Protein AF-0000000087800615 (afdb_homodimer)

Radius of gyration: 28.21 Å; Cα contacts (8 Å, |Δi|>4): 1196; chains: 2; bounding box: 69×84×86 Å

Sequence (666 aa):
MTNKQFQVLLHTAQSLFSGLPEGIQKVLFNSRVQKGLALFIAFRLAKGVNSYLSRRAQNNWLTIDQWDPATELVALTGGASGIGKQMVKDLSQQNVKIVILDVTEPDYPLPPNVFVYQADITSRAALKQVADQIRKDHGDPTVLINNAGVALGGSILDESDEHIRRTMEVNTLSHFWTVKEFLPSMVEKDHGHIITVASLASFVSFVGCVDYSCSKASALAFHEGLTQEIRHIYGSRNVRTSVIHPLWVRTPMIEKMTQAGSHWKEPVLEPHEISSAVIRQIVSGNGGQVVIPGSYGLTALVRAYPNWIQEWIRNTASEKIVTLRRLEREMSKMTNKQFQVLLHTAQSLFSGLPEGIQKVLFNSRVQKGLALFIAFRLAKGVNSYLSRRAQNNWLTIDQWDPATELVALTGGASGIGKQMVKDLSQQNVKIVILDVTEPDYPLPPNVFVYQADITSRAALKQVADQIRKDHGDPTVLINNAGVALGGSILDESDEHIRRTMEVNTLSHFWTVKEFLPSMVEKDHGHIITVASLASFVSFVGCVDYSCSKASALAFHEGLTQEIRHIYGSRNVRTSVIHPLWVRTPMIEKMTQAGSHWKEPVLEPHEISSAVIRQIVSGNGGQVVIPGSYGLTALVRAYPNWIQEWIRNTASEKIVTLRRLEREMSK

Secondary structure (DSSP, 8-state):
--HHHHHHHHHHHHHHHHTS-HHHHHHHH-HHHHHHHHHHHHHHHHHHHHHHHHHHHHTTT--PPP--GGG-EEEEES-SSHHHHHHHHHHHTTT-EEEEEESS--SSPPPTTEEEEE--TT-HHHHHHHHHHHHHHH---SEEEE-------B-TTTS-HHHHHHHHIIIIIHHHHHHHHHHHHHHHHT-EEEEEE--GGGT---TTBHHHHHHHHHHHHHHHHHHHHHHHTS--TTEEEEEEEE--B-SGGGHHHHTTGGG--S--B-HHHHHHHHHHHHHHT--EEEEESGGGGGGGGGGGS-HHHHHHHHHHHHHHHHHHHHHHHHHH-/--HHHHHHHHHHHHHHHHTS-HHHHHHHH-HHHHHHHHHHHHHHHHHHHHHHHHHHHHTTT--PPP--GGG-EEEEES-SSHHHHHHHHHHHTTT-EEEEEESS--SSPPPTTEEEEE--TT-HHHHHHHHHHHHHHH---SEEEE-------B-TTTS-HHHHHHHHIIIIIHHHHHHHHHHHHHHHHT-EEEEEE--GGGT---TTBHHHHHHHHHHHHHHHHHHHHHHHTS--TTEEEEEEEE--B-SGGGHHHHTTGGG--S--B-HHHHHHHHHHHHHHT--EEEEESGGGGGGGGGGGS-HHHHHHHHHHHHHHHHHHHHHHHHHH-

Solvent-accessible surface area (backbone atoms only — not comparable to full-atom values): 33573 Å² total; per-residue (Å²): 132,52,73,66,56,53,46,50,51,48,48,50,48,47,50,59,42,64,71,39,57,67,69,56,40,53,47,60,65,30,66,66,49,38,50,49,50,50,50,48,50,51,47,52,51,52,50,50,51,49,51,51,45,20,46,31,48,55,26,71,71,58,81,62,72,78,64,53,39,86,80,40,27,34,36,30,29,29,34,45,45,48,48,28,30,40,32,50,59,58,46,49,73,60,61,22,38,35,38,28,37,17,76,54,78,55,88,62,90,70,57,93,52,47,45,80,43,80,28,50,59,68,35,66,66,48,38,51,53,52,51,51,50,41,36,72,74,76,40,75,46,34,29,40,34,48,48,39,67,60,66,84,57,38,40,82,79,70,34,52,71,65,56,48,50,48,26,36,32,44,37,29,53,20,54,57,50,54,42,56,70,43,41,60,62,17,46,75,66,37,38,32,37,40,35,40,55,47,28,52,38,38,46,48,33,34,52,40,31,28,52,43,15,16,16,20,19,15,31,51,27,38,52,50,9,47,52,44,28,36,47,74,70,66,62,16,63,58,41,33,42,31,40,36,21,40,56,53,50,66,28,79,80,45,43,75,63,58,64,46,46,89,67,53,80,70,78,68,40,55,32,60,64,55,27,50,54,54,49,48,33,58,52,68,53,49,23,43,81,44,47,39,61,64,89,53,47,65,51,54,32,40,68,50,44,58,58,32,57,35,43,49,52,38,49,53,54,26,51,52,49,53,53,42,52,52,50,40,54,58,64,74,99,131,52,72,64,56,50,48,49,51,48,48,49,49,46,50,60,44,65,71,40,58,68,69,56,40,52,49,58,66,29,66,66,48,39,50,49,50,50,49,48,51,51,47,52,51,50,49,50,52,50,52,51,44,20,46,32,49,55,25,71,72,57,81,62,73,78,63,52,40,86,79,40,28,35,37,30,29,29,34,44,46,48,47,28,30,39,33,51,57,58,46,47,74,60,60,24,39,34,39,28,36,16,75,54,78,55,87,64,90,69,58,94,51,48,44,81,43,80,29,49,59,67,35,65,68,48,36,50,54,51,51,51,50,41,37,71,74,76,39,75,46,33,28,39,36,47,47,40,66,60,66,84,58,39,41,81,80,70,35,53,71,67,56,48,50,48,26,34,32,43,38,30,54,20,55,57,50,54,42,56,70,43,40,60,63,16,46,76,66,38,38,31,36,39,34,40,56,48,26,50,38,38,47,48,34,34,52,41,33,29,54,42,14,16,16,21,19,15,33,51,27,37,51,49,9,48,51,44,27,37,46,74,72,66,62,16,63,57,41,33,43,30,40,36,21,40,57,53,50,67,28,78,78,45,44,77,65,58,64,47,45,89,69,55,80,70,77,68,40,54,32,60,63,57,28,51,54,53,49,49,33,59,52,65,53,49,21,41,80,44,48,40,60,64,89,55,48,64,50,55,31,39,69,52,44,58,58,33,56,36,44,50,52,37,49,54,54,27,52,52,48,53,52,42,50,52,51,40,56,59,64,74,98

InterPro domains:
  IPR002347 Short-chain dehydrogenase/reductase SDR [PF00106] (74-258)
  IPR002347 Short-chain dehydrogenase/reductase SDR [PR00080] (139-150)
  IPR002347 Short-chain dehydrogenase/reductase SDR [PR00080] (192-200)
  IPR002347 Short-chain dehydrogenase/reductase SDR [PR00080] (212-231)
  IPR002347 Short-chain dehydrogenase/reductase SDR [PR00081] (73-90)
  IPR002347 Short-chain dehydrogenase/reductase SDR [PR00081] (139-150)
  IPR002347 Short-chain dehydrogenase/reductase SDR [PR00081] (186-202)
  IPR002347 Short-chain dehydrogenase/reductase SDR [PR00081] (212-231)
  IPR002347 Short-chain dehydrogenase/reductase SDR [PR00081] (237-254)
  IPR036291 NAD(P)-binding domain superfamily [SSF51735] (74-313)

pLDDT: mean 91.88, std 11.15, range [44.16, 98.94]

Foldseek 3Di:
DDPVVVVVVVVVVVVVLVPPPPVVNVQCPDPVSVVVVVVVVVVVVVVVVVVVVQLCVQQVNDADDFDDLVPAEEEEEPLQWFLNVLLQVVSVVVVHAYEYEYCDDRPDDHDPSYHYDHADLLDLVRLLVVLVVCCVVPRAHQEYELDDAAFDWAAPVPDDPVRLVVRLSRLAVSLVSNCVSRVVVCLVVLGHEYEREAALLLQAAAGTGNSNSVSRVNSVVVQVVVSVCSCPPSNSSLYHYAYEHEYAEPIPRCVLLCVLDPLDPDDYHYSVQRSVVVVCCSRSSTYYYYYPPPVCVCSNCLVVDDVVSNCVVRVVVHVSVVVSVVSSVVVVD/DDPVVVVVVVVVVVVVLVPDPPVVNVQCPPPVSVVVVVVVVVVVVVVVVVVVVQLCVQQVNDADDFDDLVPAEEEEEPLQWALNVLLQVVSVVVVHAYEYEYCDDRPDDHDPSYHYDHADLLDLVRVLVVLVVCCVVPRAHQEYELDDAAFDWAAPVPDDPVRLVVRLSRLAVSLVSVCVSRVVVCLVVLGHEYEREAALLLQAAAGTGNSNSVSRVNSVVVQVVVSVCSVPPSNSSLYAYAYEHEYAEPIPRCVLLCVLDPLDPDDYHYSVQRSVVVVCCSRSSTYYYYYPPPVCVCSNCLVVDPVVSNCVVRVVVHVSSVVSVVSSVVVVD

Nearest PDB structures (foldseek):
  9av4-assembly1_B  TM=8.716E-01  e=3.337E-22  Homo sapiens
  8g93-assembly1_B  TM=8.108E-01  e=4.345E-23  Canis lupus familiaris
  9av4-assembly1_A  TM=8.271E-01  e=4.213E-22  Homo sapiens
  8g93-assembly1_A  TM=8.238E-01  e=5.018E-22  Canis lupus familiaris
  9av5-assembly1_A  TM=8.169E-01  e=5.018E-22  Homo sapiens

Structure (mmCIF, N/CA/C/O backbone):
data_AF-0000000087800615-model_v1
#
loop_
_entity.id
_entity.type
_entity.pdbx_description
1 polymer 'Short-chain dehydrogenase/reductase 3'
#
loop_
_atom_site.group_PDB
_atom_site.id
_atom_site.type_symbol
_atom_site.label_atom_id
_atom_site.label_alt_id
_atom_site.label_comp_id
_atom_site.label_asym_id
_atom_site.label_entity_id
_atom_site.label_seq_id
_atom_site.pdbx_PDB_ins_code
_atom_site.Cartn_x
_atom_site.Cartn_y
_atom_site.Cartn_z
_atom_site.occupancy
_atom_site.B_iso_or_equiv
_atom_site.auth_seq_id
_atom_site.auth_comp_id
_atom_site.auth_asym_id
_atom_site.auth_atom_id
_atom_site.pdbx_PDB_model_num
ATOM 1 N N . MET A 1 1 ? -6.793 41.312 -24.766 1 44.25 1 MET A N 1
ATOM 2 C CA . MET A 1 1 ? -5.531 41.938 -25.156 1 44.25 1 MET A CA 1
ATOM 3 C C . MET A 1 1 ? -5.605 42.438 -26.578 1 44.25 1 MET A C 1
ATOM 5 O O . MET A 1 1 ? -5.863 41.656 -27.516 1 44.25 1 MET A O 1
ATOM 9 N N . THR A 1 2 ? -5.777 43.719 -26.719 1 55.19 2 THR A N 1
ATOM 10 C CA . THR A 1 2 ? -6 44.344 -28.016 1 55.19 2 THR A CA 1
ATOM 11 C C . THR A 1 2 ? -4.754 44.219 -28.891 1 55.19 2 THR A C 1
ATOM 13 O O . THR A 1 2 ? -3.654 44 -28.375 1 55.19 2 THR A O 1
ATOM 16 N N . ASN A 1 3 ? -4.988 44.25 -30.172 1 58.16 3 ASN A N 1
ATOM 17 C CA . ASN A 1 3 ? -3.916 44.219 -31.172 1 58.16 3 ASN A CA 1
ATOM 18 C C . ASN A 1 3 ? -2.807 45.188 -30.828 1 58.16 3 ASN A C 1
ATOM 20 O O . ASN A 1 3 ? -1.625 44.906 -31.016 1 58.16 3 ASN A O 1
ATOM 24 N N . LYS A 1 4 ? -3.268 46.312 -30.297 1 64.94 4 LYS A N 1
ATOM 25 C CA . LYS A 1 4 ? -2.309 47.375 -29.984 1 64.94 4 LYS A CA 1
ATOM 26 C C . LYS A 1 4 ? -1.456 47 -28.766 1 64.94 4 LYS A C 1
ATOM 28 O O . LYS A 1 4 ? -0.245 47.219 -28.766 1 64.94 4 LYS A O 1
ATOM 33 N N . GLN A 1 5 ? -2.055 46.312 -27.844 1 59 5 GLN A N 1
ATOM 34 C CA . GLN A 1 5 ? -1.314 45.875 -26.672 1 59 5 GLN A CA 1
ATOM 35 C C . GLN A 1 5 ? -0.336 44.75 -27.016 1 59 5 GLN A C 1
ATOM 37 O O . GLN A 1 5 ? 0.786 44.719 -26.5 1 59 5 GLN A O 1
ATOM 42 N N . PHE A 1 6 ? -0.708 44 -27.969 1 59.09 6 PHE A N 1
ATOM 43 C CA . PHE A 1 6 ? 0.178 42.969 -28.469 1 59.09 6 PHE A CA 1
ATOM 44 C C . PHE A 1 6 ? 1.355 43.562 -29.219 1 59.09 6 PHE A C 1
ATOM 46 O O . PHE A 1 6 ? 2.49 43.094 -29.094 1 59.09 6 PHE A O 1
ATOM 53 N N . GLN A 1 7 ? 1.119 44.594 -29.953 1 60.47 7 GLN A N 1
ATOM 54 C CA . GLN A 1 7 ? 2.164 45.281 -30.719 1 60.47 7 GLN A CA 1
ATOM 55 C C . GLN A 1 7 ? 3.152 45.969 -29.797 1 60.47 7 GLN A C 1
ATOM 57 O O . GLN A 1 7 ? 4.363 45.938 -30.031 1 60.47 7 GLN A O 1
ATOM 62 N N . VAL A 1 8 ? 2.648 46.594 -28.781 1 60.88 8 VAL A N 1
ATOM 63 C CA . VAL A 1 8 ? 3.502 47.25 -27.812 1 60.88 8 VAL A CA 1
ATOM 64 C C . VAL A 1 8 ? 4.352 46.219 -27.062 1 60.88 8 VAL A C 1
ATOM 66 O O . VAL A 1 8 ? 5.539 46.438 -26.828 1 60.88 8 VAL A O 1
ATOM 69 N N . LEU A 1 9 ? 3.76 45.094 -26.766 1 57.62 9 LEU A N 1
ATOM 70 C CA . LEU A 1 9 ? 4.523 44.031 -26.141 1 57.62 9 LEU A CA 1
ATOM 71 C C . LEU A 1 9 ? 5.602 43.5 -27.078 1 57.62 9 LEU A C 1
ATOM 73 O O . LEU A 1 9 ? 6.727 43.219 -26.641 1 57.62 9 LEU A O 1
ATOM 77 N N . LEU A 1 10 ? 5.172 43.406 -28.25 1 58.41 10 LEU A N 1
ATOM 78 C CA . LEU A 1 10 ? 6.137 42.938 -29.25 1 58.41 10 LEU A CA 1
ATOM 79 C C . LEU A 1 10 ? 7.242 43.969 -29.438 1 58.41 10 LEU A C 1
ATOM 81 O O . LEU A 1 10 ? 8.414 43.625 -29.562 1 58.41 10 LEU A O 1
ATOM 85 N N . HIS A 1 11 ? 6.891 45.219 -29.547 1 59.06 11 HIS A N 1
ATOM 86 C CA . HIS A 1 11 ? 7.871 46.281 -29.688 1 59.06 11 HIS A CA 1
ATOM 87 C C . HIS A 1 11 ? 8.789 46.375 -28.484 1 59.06 11 HIS A C 1
ATOM 89 O O . HIS A 1 11 ? 9.992 46.594 -28.625 1 59.06 11 HIS A O 1
ATOM 95 N N . THR A 1 12 ? 8.188 46.281 -27.328 1 58.25 12 THR A N 1
ATOM 96 C CA . THR A 1 12 ? 8.984 46.281 -26.109 1 58.25 12 THR A CA 1
ATOM 97 C C . THR A 1 12 ? 9.906 45.062 -26.062 1 58.25 12 THR A C 1
ATOM 99 O O . THR A 1 12 ? 11.062 45.188 -25.656 1 58.25 12 THR A O 1
ATOM 102 N N . ALA A 1 13 ? 9.367 43.969 -26.406 1 60 13 ALA A N 1
ATOM 103 C CA . ALA A 1 13 ? 10.203 42.781 -26.516 1 60 13 ALA A CA 1
ATOM 104 C C . ALA A 1 13 ? 11.312 42.969 -27.547 1 60 13 ALA A C 1
ATOM 106 O O . ALA A 1 13 ? 12.461 42.594 -27.312 1 60 13 ALA A O 1
ATOM 107 N N . GLN A 1 14 ? 10.922 43.531 -28.656 1 58.53 14 GLN A N 1
ATOM 108 C CA . GLN A 1 14 ? 11.906 43.812 -29.688 1 58.53 14 GLN A CA 1
ATOM 109 C C . GLN A 1 14 ? 12.969 44.781 -29.188 1 58.53 14 GLN A C 1
ATOM 111 O O . GLN A 1 14 ? 14.156 44.625 -29.484 1 58.53 14 GLN A O 1
ATOM 116 N N . SER A 1 15 ? 12.531 45.75 -28.5 1 60.03 15 SER A N 1
ATOM 117 C CA . SER A 1 15 ? 13.484 46.719 -27.922 1 60.03 15 SER A CA 1
ATOM 118 C C . SER A 1 15 ? 14.375 46.062 -26.891 1 60.03 15 SER A C 1
ATOM 120 O O . SER A 1 15 ? 15.57 46.344 -26.812 1 60.03 15 SER A O 1
ATOM 122 N N . LEU A 1 16 ? 13.82 45.312 -26.047 1 59.78 16 LEU A N 1
ATOM 123 C CA . LEU A 1 16 ? 14.625 44.594 -25.062 1 59.78 16 LEU A CA 1
ATOM 124 C C . LEU A 1 16 ? 15.609 43.656 -25.766 1 59.78 16 LEU A C 1
ATOM 126 O O . LEU A 1 16 ? 16.75 43.5 -25.312 1 59.78 16 LEU A O 1
ATOM 130 N N . PHE A 1 17 ? 15.07 43.219 -26.812 1 62.84 17 PHE A N 1
ATOM 131 C CA . PHE A 1 17 ? 15.906 42.312 -27.594 1 62.84 17 PHE A CA 1
ATOM 132 C C . PHE A 1 17 ? 16.953 43.062 -28.375 1 62.84 17 PHE A C 1
ATOM 134 O O . PHE A 1 17 ? 18.078 42.594 -28.578 1 62.84 17 PHE A O 1
ATOM 141 N N . SER A 1 18 ? 16.625 44.219 -28.812 1 63.09 18 SER A N 1
ATOM 142 C CA . SER A 1 18 ? 17.578 45.031 -29.594 1 63.09 18 SER A CA 1
ATOM 143 C C . SER A 1 18 ? 18.781 45.438 -28.734 1 63.09 18 SER A C 1
ATOM 145 O O . SER A 1 18 ? 19.844 45.719 -29.281 1 63.09 18 SER A O 1
ATOM 147 N N . GLY A 1 19 ? 18.562 45.5 -27.438 1 63.56 19 GLY A N 1
ATOM 148 C CA . GLY A 1 19 ? 19.703 45.812 -26.578 1 63.56 19 GLY A CA 1
ATOM 149 C C . GLY A 1 19 ? 20.625 44.625 -26.344 1 63.56 19 GLY A C 1
ATOM 150 O O . GLY A 1 19 ? 21.688 44.781 -25.734 1 63.56 19 GLY A O 1
ATOM 151 N N . LEU A 1 20 ? 20.172 43.656 -26.719 1 65.06 20 LEU A N 1
ATOM 152 C CA . LEU A 1 20 ? 21 42.5 -26.5 1 65.06 20 LEU A CA 1
ATOM 153 C C . LEU A 1 20 ? 22.109 42.406 -27.547 1 65.06 20 LEU A C 1
ATOM 155 O O . LEU A 1 20 ? 21.938 42.906 -28.672 1 65.06 20 LEU A O 1
ATOM 159 N N . PRO A 1 21 ? 23.359 41.969 -27.109 1 69.56 21 PRO A N 1
ATOM 160 C CA . PRO A 1 21 ? 24.422 41.812 -28.094 1 69.56 21 PRO A CA 1
ATOM 161 C C . PRO A 1 21 ? 23.969 41 -29.312 1 69.56 21 PRO A C 1
ATOM 163 O O . PRO A 1 21 ? 23.078 40.156 -29.219 1 69.56 21 PRO A O 1
ATOM 166 N N . GLU A 1 22 ? 24.484 41.406 -30.469 1 70.31 22 GLU A N 1
ATOM 167 C CA . GLU A 1 22 ? 24.125 40.844 -31.766 1 70.31 22 GLU A CA 1
ATOM 168 C C . GLU A 1 22 ? 24.172 39.312 -31.734 1 70.31 22 GLU A C 1
ATOM 170 O O . GLU A 1 22 ? 23.312 38.656 -32.344 1 70.31 22 GLU A O 1
ATOM 175 N N . GLY A 1 23 ? 25.078 38.75 -31.109 1 69.44 23 GLY A N 1
ATOM 176 C CA . GLY A 1 23 ? 25.172 37.312 -30.984 1 69.44 23 GLY A CA 1
ATOM 177 C C . GLY A 1 23 ? 23.969 36.688 -30.297 1 69.44 23 GLY A C 1
ATOM 178 O O . GLY A 1 23 ? 23.453 35.656 -30.734 1 69.44 23 GLY A O 1
ATOM 179 N N . ILE A 1 24 ? 23.531 37.344 -29.328 1 70.38 24 ILE A N 1
ATOM 180 C CA . ILE A 1 24 ? 22.391 36.875 -28.578 1 70.38 24 ILE A CA 1
ATOM 181 C C . ILE A 1 24 ? 21.109 37.031 -29.406 1 70.38 24 ILE A C 1
ATOM 183 O O . ILE A 1 24 ? 20.234 36.156 -29.391 1 70.38 24 ILE A O 1
ATOM 187 N N . GLN A 1 25 ? 21.125 38.125 -30.188 1 67.12 25 GLN A N 1
ATOM 188 C CA . GLN A 1 25 ? 19.969 38.344 -31.062 1 67.12 25 GLN A CA 1
ATOM 189 C C . GLN A 1 25 ? 19.859 37.25 -32.125 1 67.12 25 GLN A C 1
ATOM 191 O O . GLN A 1 25 ? 18.75 36.75 -32.375 1 67.12 25 GLN A O 1
ATOM 196 N N . LYS A 1 26 ? 20.953 36.938 -32.625 1 69.88 26 LYS A N 1
ATOM 197 C CA . LYS A 1 26 ? 20.953 35.875 -33.656 1 69.88 26 LYS A CA 1
ATOM 198 C C . LYS A 1 26 ? 20.469 34.562 -33.094 1 69.88 26 LYS A C 1
ATOM 200 O O . LYS A 1 26 ? 19.734 33.812 -33.75 1 69.88 26 LYS A O 1
ATOM 205 N N . VAL A 1 27 ? 20.922 34.375 -31.938 1 72 27 VAL A N 1
ATOM 206 C CA . VAL A 1 27 ? 20.516 33.125 -31.281 1 72 27 VAL A CA 1
ATOM 207 C C . VAL A 1 27 ? 19.016 33.188 -30.984 1 72 27 VAL A C 1
ATOM 209 O O . VAL A 1 27 ? 18.297 32.219 -31.234 1 72 27 VAL A O 1
ATOM 212 N N . LEU A 1 28 ? 18.547 34.219 -30.609 1 74.19 28 LEU A N 1
ATOM 213 C CA . LEU A 1 28 ? 17.141 34.375 -30.219 1 74.19 28 LEU A CA 1
ATOM 214 C C . LEU A 1 28 ? 16.234 34.375 -31.438 1 74.19 28 LEU A C 1
ATOM 216 O O . LEU A 1 28 ? 15.062 34 -31.359 1 74.19 28 LEU A O 1
ATOM 220 N N . PHE A 1 29 ? 16.891 34.719 -32.531 1 76.06 29 PHE A N 1
ATOM 221 C CA . PHE A 1 29 ? 16.094 34.75 -33.75 1 76.06 29 PHE A CA 1
ATOM 222 C C . PHE A 1 29 ? 16.188 33.469 -34.531 1 76.06 29 PHE A C 1
ATOM 224 O O . PHE A 1 29 ? 15.547 33.281 -35.562 1 76.06 29 PHE A O 1
ATOM 231 N N . ASN A 1 30 ? 17.016 32.656 -33.969 1 78.12 30 ASN A N 1
ATOM 232 C CA . ASN A 1 30 ? 17.062 31.312 -34.562 1 78.12 30 ASN A CA 1
ATOM 233 C C . ASN A 1 30 ? 15.766 30.547 -34.312 1 78.12 30 ASN A C 1
ATOM 235 O O . ASN A 1 30 ? 15.281 30.5 -33.188 1 78.12 30 ASN A O 1
ATOM 239 N N . SER A 1 31 ? 15.18 30 -35.438 1 84.5 31 SER A N 1
ATOM 240 C CA . SER A 1 31 ? 13.875 29.344 -35.375 1 84.5 31 SER A CA 1
ATOM 241 C C . SER A 1 31 ? 13.898 28.156 -34.406 1 84.5 31 SER A C 1
ATOM 243 O O . SER A 1 31 ? 12.93 27.922 -33.688 1 84.5 31 SER A O 1
ATOM 245 N N . ARG A 1 32 ? 14.852 27.422 -34.344 1 85.44 32 ARG A N 1
ATOM 246 C CA . ARG A 1 32 ? 14.969 26.281 -33.438 1 85.44 32 ARG A CA 1
ATOM 247 C C . ARG A 1 32 ? 15.016 26.75 -31.984 1 85.44 32 ARG A C 1
ATOM 249 O O . ARG A 1 32 ? 14.414 26.125 -31.109 1 85.44 32 ARG A O 1
ATOM 256 N N . VAL A 1 33 ? 15.82 27.781 -31.875 1 86 33 VAL A N 1
ATOM 257 C CA . VAL A 1 33 ? 15.93 28.328 -30.531 1 86 33 VAL A CA 1
ATOM 258 C C . VAL A 1 33 ? 14.586 28.891 -30.078 1 86 33 VAL A C 1
ATOM 260 O O . VAL A 1 33 ? 14.164 28.703 -28.938 1 86 33 VAL A O 1
ATOM 263 N N . GLN A 1 34 ? 13.938 29.562 -31 1 84.94 34 GLN A N 1
ATOM 264 C CA . GLN A 1 34 ? 12.625 30.109 -30.672 1 84.94 34 GLN A CA 1
ATOM 265 C C . GLN A 1 34 ? 11.633 29 -30.359 1 84.94 34 GLN A C 1
ATOM 267 O O . GLN A 1 34 ? 10.836 29.125 -29.422 1 84.94 34 GLN A O 1
ATOM 272 N N . LYS A 1 35 ? 11.688 28.016 -31.125 1 87 35 LYS A N 1
ATOM 273 C CA . LYS A 1 35 ? 10.812 26.891 -30.859 1 87 35 LYS A CA 1
ATOM 274 C C . LYS A 1 35 ? 11.148 26.25 -29.516 1 87 35 LYS A C 1
ATOM 276 O O . LYS A 1 35 ? 10.242 25.891 -28.75 1 87 35 LYS A O 1
ATOM 281 N N . GLY A 1 36 ? 12.375 26.094 -29.234 1 87.56 36 GLY A N 1
ATOM 282 C CA . GLY A 1 36 ? 12.797 25.578 -27.938 1 87.56 36 GLY A CA 1
ATOM 283 C C . GLY A 1 36 ? 12.359 26.438 -26.781 1 87.56 36 GLY A C 1
ATOM 284 O O . GLY A 1 36 ? 11.883 25.922 -25.766 1 87.56 36 GLY A O 1
ATOM 285 N N . LEU A 1 37 ? 12.578 27.672 -26.953 1 87.62 37 LEU A N 1
ATOM 286 C CA . LEU A 1 37 ? 12.156 28.609 -25.906 1 87.62 37 LEU A CA 1
ATOM 287 C C . LEU A 1 37 ? 10.648 28.562 -25.719 1 87.62 37 LEU A C 1
ATOM 289 O O . LEU A 1 37 ? 10.156 28.609 -24.594 1 87.62 37 LEU A O 1
ATOM 293 N N . ALA A 1 38 ? 9.961 28.562 -26.844 1 87.81 38 ALA A N 1
ATOM 294 C CA . ALA A 1 38 ? 8.508 28.469 -26.766 1 87.81 38 ALA A CA 1
ATOM 295 C C . ALA A 1 38 ? 8.078 27.188 -26.047 1 87.81 38 ALA A C 1
ATOM 297 O O . ALA A 1 38 ? 7.16 27.219 -25.219 1 87.81 38 ALA A O 1
ATOM 298 N N . LEU A 1 39 ? 8.688 26.125 -26.344 1 90.06 39 LEU A N 1
ATOM 299 C CA . LEU A 1 39 ? 8.391 24.859 -25.688 1 90.06 39 LEU A CA 1
ATOM 300 C C . LEU A 1 39 ? 8.719 24.922 -24.203 1 90.06 39 LEU A C 1
ATOM 302 O O . LEU A 1 39 ? 7.98 24.375 -23.375 1 90.06 39 LEU A O 1
ATOM 306 N N . PHE A 1 40 ? 9.789 25.547 -23.906 1 91.31 40 PHE A N 1
ATOM 307 C CA . PHE A 1 40 ? 10.188 25.688 -22.516 1 91.31 40 PHE A CA 1
ATOM 308 C C . PHE A 1 40 ? 9.18 26.531 -21.75 1 91.31 40 PHE A C 1
ATOM 310 O O . PHE A 1 40 ? 8.789 26.188 -20.641 1 91.31 40 PHE A O 1
ATOM 317 N N . ILE A 1 41 ? 8.781 27.578 -22.328 1 90.69 41 ILE A N 1
ATOM 318 C CA . ILE A 1 41 ? 7.797 28.453 -21.703 1 90.69 41 ILE A CA 1
ATOM 319 C C . ILE A 1 41 ? 6.477 27.703 -21.547 1 90.69 41 ILE A C 1
ATOM 321 O O . ILE A 1 41 ? 5.828 27.797 -20.5 1 90.69 41 ILE A O 1
ATOM 325 N N . ALA A 1 42 ? 6.109 27.031 -22.594 1 91.06 42 ALA A N 1
ATOM 326 C CA . ALA A 1 42 ? 4.891 26.234 -22.516 1 91.06 42 ALA A CA 1
ATOM 327 C C . ALA A 1 42 ? 4.98 25.203 -21.406 1 91.06 42 ALA A C 1
ATOM 329 O O . ALA A 1 42 ? 4.012 24.984 -20.672 1 91.06 42 ALA A O 1
ATOM 330 N N . PHE A 1 43 ? 6.035 24.625 -21.266 1 91.25 43 PHE A N 1
ATOM 331 C CA . PHE A 1 43 ? 6.262 23.625 -20.234 1 91.25 43 PHE A CA 1
ATOM 332 C C . PHE A 1 43 ? 6.172 24.25 -18.844 1 91.25 43 PHE A C 1
ATOM 334 O O . PHE A 1 43 ? 5.539 23.703 -17.938 1 91.25 43 PHE A O 1
ATOM 341 N N . ARG A 1 44 ? 6.773 25.344 -18.672 1 91.81 44 ARG A N 1
ATOM 342 C CA . ARG A 1 44 ? 6.762 26.016 -17.375 1 91.81 44 ARG A CA 1
ATOM 343 C C . ARG A 1 44 ? 5.352 26.469 -17.016 1 91.81 44 ARG A C 1
ATOM 345 O O . ARG A 1 44 ? 4.957 26.391 -15.844 1 91.81 44 ARG A O 1
ATOM 352 N N . LEU A 1 45 ? 4.68 26.969 -18 1 93.12 45 LEU A N 1
ATOM 353 C CA . LEU A 1 45 ? 3.299 27.375 -17.766 1 93.12 45 LEU A CA 1
ATOM 354 C C . LEU A 1 45 ? 2.432 26.172 -17.422 1 93.12 45 LEU A C 1
ATOM 356 O O . LEU A 1 45 ? 1.597 26.25 -16.516 1 93.12 45 LEU A O 1
ATOM 360 N N . ALA A 1 46 ? 2.602 25.078 -18.109 1 93.69 46 ALA A N 1
ATOM 361 C CA . ALA A 1 46 ? 1.852 23.859 -17.828 1 93.69 46 ALA A CA 1
ATOM 362 C C . ALA A 1 46 ? 2.148 23.359 -16.422 1 93.69 46 ALA A C 1
ATOM 364 O O . ALA A 1 46 ? 1.244 22.906 -15.711 1 93.69 46 ALA A O 1
ATOM 365 N N . LYS A 1 47 ? 3.367 23.422 -16.078 1 93.44 47 LYS A N 1
ATOM 366 C CA . LYS A 1 47 ? 3.77 23 -14.734 1 93.44 47 LYS A CA 1
ATOM 367 C C . LYS A 1 47 ? 3.129 23.891 -13.664 1 93.44 47 LYS A C 1
ATOM 369 O O . LYS A 1 47 ? 2.703 23.391 -12.617 1 93.44 47 LYS A O 1
ATOM 374 N N . GLY A 1 48 ? 3.133 25.156 -13.891 1 95.44 48 GLY A N 1
ATOM 375 C CA . GLY A 1 48 ? 2.5 26.094 -12.969 1 95.44 48 GLY A CA 1
ATOM 376 C C . GLY A 1 48 ? 1.011 25.844 -12.805 1 95.44 48 GLY A C 1
ATOM 377 O O . GLY A 1 48 ? 0.497 25.828 -11.688 1 95.44 48 GLY A O 1
ATOM 378 N N . VAL A 1 49 ? 0.336 25.656 -13.922 1 96.19 49 VAL A N 1
ATOM 379 C CA . VAL A 1 49 ? -1.097 25.375 -13.898 1 96.19 49 VAL A CA 1
ATOM 380 C C . VAL A 1 49 ? -1.36 24.062 -13.18 1 96.19 49 VAL A C 1
ATOM 382 O O . VAL A 1 49 ? -2.275 23.969 -12.359 1 96.19 49 VAL A O 1
ATOM 385 N N . ASN A 1 50 ? -0.562 23.078 -13.477 1 96 50 ASN A N 1
ATOM 386 C CA . ASN A 1 50 ? -0.672 21.797 -12.812 1 96 50 ASN A CA 1
ATOM 387 C C . ASN A 1 50 ? -0.511 21.922 -11.297 1 96 50 ASN A C 1
ATOM 389 O O . ASN A 1 50 ? -1.282 21.328 -10.539 1 96 50 ASN A O 1
ATOM 393 N N . SER A 1 51 ? 0.462 22.641 -10.883 1 95.88 51 SER A N 1
ATOM 394 C CA . SER A 1 51 ? 0.719 22.844 -9.461 1 95.88 51 SER A CA 1
ATOM 395 C C . SER A 1 51 ? -0.433 23.594 -8.789 1 95.88 51 SER A C 1
ATOM 397 O O . SER A 1 51 ? -0.84 23.234 -7.676 1 95.88 51 SER A O 1
ATOM 399 N N . TYR A 1 52 ? -0.934 24.609 -9.508 1 96.19 52 TYR A N 1
ATOM 400 C CA . TYR A 1 52 ? -2.043 25.391 -8.977 1 96.19 52 TYR A CA 1
ATOM 401 C C . TYR A 1 52 ? -3.293 24.531 -8.82 1 96.19 52 TYR A C 1
ATOM 403 O O . TYR A 1 52 ? -3.91 24.531 -7.75 1 96.19 52 TYR A O 1
ATOM 411 N N . LEU A 1 53 ? -3.619 23.75 -9.875 1 97.44 53 LEU A N 1
ATOM 412 C CA . LEU A 1 53 ? -4.809 22.906 -9.844 1 97.44 53 LEU A CA 1
ATOM 413 C C . LEU A 1 53 ? -4.672 21.828 -8.773 1 97.44 53 LEU A C 1
ATOM 415 O O . LEU A 1 53 ? -5.645 21.5 -8.086 1 97.44 53 LEU A O 1
ATOM 419 N N . SER A 1 54 ? -3.518 21.297 -8.664 1 97.62 54 SER A N 1
ATOM 420 C CA . SER A 1 54 ? -3.271 20.25 -7.68 1 97.62 54 SER A CA 1
ATOM 421 C C . SER A 1 54 ? -3.422 20.781 -6.258 1 97.62 54 SER A C 1
ATOM 423 O O . SER A 1 54 ? -4.062 20.141 -5.418 1 97.62 54 SER A O 1
ATOM 425 N N . ARG A 1 55 ? -2.852 21.922 -6.008 1 96.56 55 ARG A N 1
ATOM 426 C CA . ARG A 1 55 ? -2.975 22.547 -4.691 1 96.56 55 ARG A CA 1
ATOM 427 C C . ARG A 1 55 ? -4.434 22.844 -4.359 1 96.56 55 ARG A C 1
ATOM 429 O O . ARG A 1 55 ? -4.891 22.578 -3.246 1 96.56 55 ARG A O 1
ATOM 436 N N . ARG A 1 56 ? -5.145 23.375 -5.309 1 96.75 56 ARG A N 1
ATOM 437 C CA . ARG A 1 56 ? -6.547 23.719 -5.098 1 96.75 56 ARG A CA 1
ATOM 438 C C . ARG A 1 56 ? -7.387 22.469 -4.859 1 96.75 56 ARG A C 1
ATOM 440 O O . ARG A 1 56 ? -8.203 22.422 -3.932 1 96.75 56 ARG A O 1
ATOM 447 N N . ALA A 1 57 ? -7.137 21.453 -5.699 1 96.88 57 ALA A N 1
ATOM 448 C CA . ALA A 1 57 ? -7.922 20.234 -5.598 1 96.88 57 ALA A CA 1
ATOM 449 C C . ALA A 1 57 ? -7.656 19.516 -4.277 1 96.88 57 ALA A C 1
ATOM 451 O O . ALA A 1 57 ? -8.578 18.984 -3.654 1 96.88 57 ALA A O 1
ATOM 452 N N . GLN A 1 58 ? -6.418 19.531 -3.842 1 96.56 58 GLN A N 1
ATOM 453 C CA . GLN A 1 58 ? -6.027 18.844 -2.619 1 96.56 58 GLN A CA 1
ATOM 454 C C . GLN A 1 58 ? -6.531 19.578 -1.382 1 96.56 58 GLN A C 1
ATOM 456 O O . GLN A 1 58 ? -6.578 19 -0.29 1 96.56 58 GLN A O 1
ATOM 461 N N . ASN A 1 59 ? -6.902 20.844 -1.57 1 97.38 59 ASN A N 1
ATOM 462 C CA . ASN A 1 59 ? -7.32 21.656 -0.441 1 97.38 59 ASN A CA 1
ATOM 463 C C . ASN A 1 59 ? -8.758 22.156 -0.609 1 97.38 59 ASN A C 1
ATOM 465 O O . ASN A 1 59 ? -9.094 23.25 -0.159 1 97.38 59 ASN A O 1
ATOM 469 N N . ASN A 1 60 ? -9.555 21.406 -1.312 1 96.31 60 ASN A N 1
ATOM 470 C CA . ASN A 1 60 ? -10.992 21.609 -1.472 1 96.31 60 ASN A CA 1
ATOM 471 C C . ASN A 1 60 ? -11.305 23 -2.039 1 96.31 60 ASN A C 1
ATOM 473 O O . ASN A 1 60 ? -12.344 23.578 -1.735 1 96.31 60 ASN A O 1
ATOM 477 N N . TRP A 1 61 ? -10.297 23.625 -2.707 1 96 61 TRP A N 1
ATOM 478 C CA . TRP A 1 61 ? -10.414 24.938 -3.33 1 96 61 TRP A CA 1
ATOM 479 C C . TRP A 1 61 ? -10.641 26.031 -2.279 1 96 61 TRP A C 1
ATOM 481 O O . TRP A 1 61 ? -11.336 27.016 -2.535 1 96 61 TRP A O 1
ATOM 491 N N . LEU A 1 62 ? -10.188 25.656 -1.105 1 95.5 62 LEU A N 1
ATOM 492 C CA . LEU A 1 62 ? -10.266 26.594 0.01 1 95.5 62 LEU A CA 1
ATOM 493 C C . LEU A 1 62 ? -8.867 27.047 0.439 1 95.5 62 LEU A C 1
ATOM 495 O O . LEU A 1 62 ? -7.898 26.312 0.275 1 95.5 62 LEU A O 1
ATOM 499 N N . THR A 1 63 ? -8.789 28.234 0.908 1 91.25 63 THR A N 1
ATOM 500 C CA . THR A 1 63 ? -7.59 28.766 1.538 1 91.25 63 THR A CA 1
ATOM 501 C C . THR A 1 63 ? -7.836 29.062 3.016 1 91.25 63 THR A C 1
ATOM 503 O O . THR A 1 63 ? -8.898 29.562 3.385 1 91.25 63 THR A O 1
ATOM 506 N N . ILE A 1 64 ? -7 28.625 3.785 1 84.75 64 ILE A N 1
ATOM 507 C CA . ILE A 1 64 ? -7.199 28.875 5.207 1 84.75 64 ILE A CA 1
ATOM 508 C C . ILE A 1 64 ? -6.336 30.062 5.652 1 84.75 64 ILE A C 1
ATOM 510 O O . ILE A 1 64 ? -5.418 30.469 4.941 1 84.75 64 ILE A O 1
ATOM 514 N N . ASP A 1 65 ? -6.789 30.547 6.867 1 75.06 65 ASP A N 1
ATOM 515 C CA . ASP A 1 65 ? -6.078 31.672 7.445 1 75.06 65 ASP A CA 1
ATOM 516 C C . ASP A 1 65 ? -4.625 31.312 7.754 1 75.06 65 ASP A C 1
ATOM 518 O O . ASP A 1 65 ? -4.281 30.141 7.848 1 75.06 65 ASP A O 1
ATOM 522 N N . GLN A 1 66 ? -3.996 32.312 7.957 1 77.12 66 GLN A N 1
ATOM 523 C CA . GLN A 1 66 ? -2.562 32.25 8.219 1 77.12 66 GLN A CA 1
ATOM 524 C C . GLN A 1 66 ? -2.287 31.422 9.484 1 77.12 66 GLN A C 1
ATOM 526 O O . GLN A 1 66 ? -3.033 31.516 10.461 1 77.12 66 GLN A O 1
ATOM 531 N N . TRP A 1 67 ? -1.363 30.531 9.484 1 88.81 67 TRP A N 1
ATOM 532 C CA . TRP A 1 67 ? -0.813 29.781 10.609 1 88.81 67 TRP A CA 1
ATOM 533 C C . TRP A 1 67 ? -0.524 30.703 11.789 1 88.81 67 TRP A C 1
ATOM 535 O O . TRP A 1 67 ? 0.137 31.734 11.633 1 88.81 67 TRP A O 1
ATOM 545 N N . ASP A 1 68 ? -1.159 30.422 12.945 1 94.12 68 ASP A N 1
ATOM 546 C CA . ASP A 1 68 ? -0.877 31.109 14.203 1 94.12 68 ASP A CA 1
ATOM 547 C C . ASP A 1 68 ? -0.358 30.141 15.258 1 94.12 68 ASP A C 1
ATOM 549 O O . ASP A 1 68 ? -1.143 29.453 15.922 1 94.12 68 ASP A O 1
ATOM 553 N N . PRO A 1 69 ? 0.99 30.156 15.469 1 95.5 69 PRO A N 1
ATOM 554 C CA . PRO A 1 69 ? 1.578 29.172 16.391 1 95.5 69 PRO A CA 1
ATOM 555 C C . PRO A 1 69 ? 1.028 29.297 17.812 1 95.5 69 PRO A C 1
ATOM 557 O O . PRO A 1 69 ? 1.045 28.328 18.562 1 95.5 69 PRO A O 1
ATOM 560 N N . ALA A 1 70 ? 0.492 30.422 18.156 1 95.44 70 ALA A N 1
ATOM 561 C CA . ALA A 1 70 ? 0.005 30.656 19.516 1 95.44 70 ALA A CA 1
ATOM 562 C C . ALA A 1 70 ? -1.268 29.859 19.781 1 95.44 70 ALA A C 1
ATOM 564 O O . ALA A 1 70 ? -1.619 29.609 20.938 1 95.44 70 ALA A O 1
ATOM 565 N N . THR A 1 71 ? -1.928 29.438 18.734 1 95.31 71 THR A N 1
ATOM 566 C CA . THR A 1 71 ? -3.207 28.766 18.922 1 95.31 71 THR A CA 1
ATOM 567 C C . THR A 1 71 ? -3.109 27.297 18.516 1 95.31 71 THR A C 1
ATOM 569 O O . THR A 1 71 ? -4.098 26.562 18.562 1 95.31 71 THR A O 1
ATOM 572 N N . GLU A 1 72 ? -1.939 26.891 18.062 1 97.81 72 GLU A N 1
ATOM 5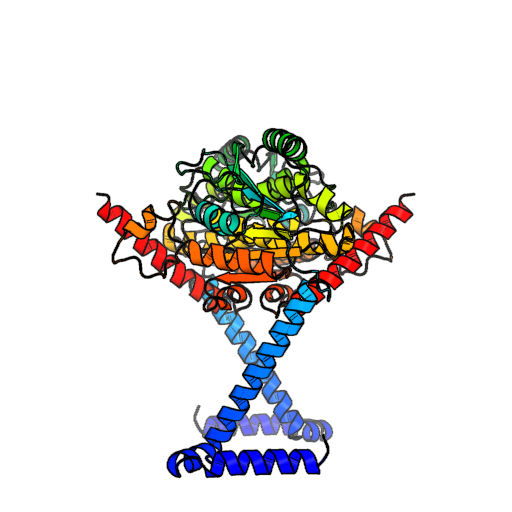73 C CA . GLU A 1 72 ? -1.782 25.531 17.547 1 97.81 72 GLU A CA 1
ATOM 574 C C . GLU A 1 72 ? -1.114 24.625 18.578 1 97.81 72 GLU A C 1
ATOM 576 O O . GLU A 1 72 ? -0.322 25.094 19.406 1 97.81 72 GLU A O 1
ATOM 581 N N . LEU A 1 73 ? -1.479 23.406 18.562 1 98.75 73 LEU A N 1
ATOM 582 C CA . LEU A 1 73 ? -0.854 22.344 19.344 1 98.75 73 LEU A CA 1
ATOM 583 C C . LEU A 1 73 ? -0.47 21.172 18.438 1 98.75 73 LEU A C 1
ATOM 585 O O . LEU A 1 73 ? -1.336 20.562 17.812 1 98.75 73 LEU A O 1
ATOM 589 N N . VAL A 1 74 ? 0.826 20.875 18.359 1 98.88 74 VAL A N 1
ATOM 590 C CA . VAL A 1 74 ? 1.34 19.828 17.484 1 98.88 74 VAL A CA 1
ATOM 591 C C . VAL A 1 74 ? 1.556 18.547 18.266 1 98.88 74 VAL A C 1
ATOM 593 O O . VAL A 1 74 ? 2.277 18.531 19.266 1 98.88 74 VAL A O 1
ATOM 596 N N . ALA A 1 75 ? 0.872 17.516 17.891 1 98.94 75 ALA A N 1
ATOM 597 C CA . ALA A 1 75 ? 1.179 16.156 18.375 1 98.94 75 ALA A CA 1
ATOM 598 C C . ALA A 1 75 ? 2.08 15.43 17.375 1 98.94 75 ALA A C 1
ATOM 600 O O . ALA A 1 75 ? 1.722 15.258 16.219 1 98.94 75 ALA A O 1
ATOM 601 N N . LEU A 1 76 ? 3.25 15.047 17.828 1 98.88 76 LEU A N 1
ATOM 602 C CA . LEU A 1 76 ? 4.266 14.43 16.984 1 98.88 76 LEU A CA 1
ATOM 603 C C . LEU A 1 76 ? 4.648 13.055 17.516 1 98.88 76 LEU A C 1
ATOM 605 O O . LEU A 1 76 ? 5.102 12.922 18.641 1 98.88 76 LEU A O 1
ATOM 609 N N . THR A 1 77 ? 4.406 12.023 16.703 1 98.88 77 THR A N 1
ATOM 610 C CA . THR A 1 77 ? 4.891 10.703 17.078 1 98.88 77 THR A CA 1
ATOM 611 C C . THR A 1 77 ? 6.344 10.516 16.656 1 98.88 77 THR A C 1
ATOM 613 O O . THR A 1 77 ? 6.75 10.992 15.594 1 98.88 77 THR A O 1
ATOM 616 N N . GLY A 1 78 ? 7.113 9.859 17.453 1 98.44 78 GLY A N 1
ATOM 617 C CA . GLY A 1 78 ? 8.5 9.578 17.125 1 98.44 78 GLY A CA 1
ATOM 618 C C . GLY A 1 78 ? 9.383 10.812 17.172 1 98.44 78 GLY A C 1
ATOM 619 O O . GLY A 1 78 ? 10.141 11.07 16.234 1 98.44 78 GLY A O 1
ATOM 620 N N . GLY A 1 79 ? 9.25 11.617 18.219 1 98.19 79 GLY A N 1
ATOM 621 C CA . GLY A 1 79 ? 10 12.859 18.312 1 98.19 79 GLY A CA 1
ATOM 622 C C . GLY A 1 79 ? 11.32 12.703 19.047 1 98.19 79 GLY A C 1
ATOM 623 O O . GLY A 1 79 ? 12.078 13.664 19.172 1 98.19 79 GLY A O 1
ATOM 624 N N . ALA A 1 80 ? 11.68 11.492 19.438 1 97.56 80 ALA A N 1
ATOM 625 C CA . ALA A 1 80 ? 12.844 11.273 20.297 1 97.56 80 ALA A CA 1
ATOM 626 C C . ALA A 1 80 ? 14.125 11.203 19.469 1 97.56 80 ALA A C 1
ATOM 628 O O . ALA A 1 80 ? 15.219 11.445 19.984 1 97.56 80 ALA A O 1
ATOM 629 N N . SER A 1 81 ? 13.992 10.891 18.188 1 96.31 81 SER A N 1
ATOM 630 C CA . SER A 1 81 ? 15.195 10.719 17.375 1 96.31 81 SER A CA 1
ATOM 631 C C . SER A 1 81 ? 14.93 11.039 15.906 1 96.31 81 SER A C 1
ATOM 633 O O . SER A 1 81 ? 13.805 11.383 15.539 1 96.31 81 SER A O 1
ATOM 635 N N . GLY A 1 82 ? 15.977 11.141 15.164 1 96.81 82 GLY A N 1
ATOM 636 C CA . GLY A 1 82 ? 15.898 11.188 13.711 1 96.81 82 GLY A CA 1
ATOM 637 C C . GLY A 1 82 ? 15.156 12.406 13.195 1 96.81 82 GLY A C 1
ATOM 638 O O . GLY A 1 82 ? 15.438 13.531 13.609 1 96.81 82 GLY A O 1
ATOM 639 N N . ILE A 1 83 ? 14.289 12.164 12.227 1 98.31 83 ILE A N 1
ATOM 640 C CA . ILE A 1 83 ? 13.508 13.211 11.578 1 98.31 83 ILE A CA 1
ATOM 641 C C . ILE A 1 83 ? 12.633 13.914 12.617 1 98.31 83 ILE A C 1
ATOM 643 O O . ILE A 1 83 ? 12.508 15.141 12.609 1 98.31 83 ILE A O 1
ATOM 647 N N . GLY A 1 84 ? 12.039 13.102 13.555 1 98.56 84 GLY A N 1
ATOM 648 C CA . GLY A 1 84 ? 11.18 13.656 14.594 1 98.56 84 GLY A CA 1
ATOM 649 C C . GLY A 1 84 ? 11.898 14.617 15.516 1 98.56 84 GLY A C 1
ATOM 650 O O . GLY A 1 84 ? 11.367 15.688 15.844 1 98.56 84 GLY A O 1
ATOM 651 N N . LYS A 1 85 ? 13.07 14.211 15.898 1 98.44 85 LYS A N 1
ATOM 652 C CA . LYS A 1 85 ? 13.891 15.086 16.734 1 98.44 85 LYS A CA 1
ATOM 653 C C . LYS A 1 85 ? 14.148 16.422 16.047 1 98.44 85 LYS A C 1
ATOM 655 O O . LYS A 1 85 ? 14.031 17.484 16.688 1 98.44 85 LYS A O 1
ATOM 660 N N . GLN A 1 86 ? 14.477 16.359 14.781 1 98.5 86 GLN A N 1
ATOM 661 C CA . GLN A 1 86 ? 14.734 17.594 14.023 1 98.5 86 GLN A CA 1
ATOM 662 C C . GLN A 1 86 ? 13.469 18.438 13.906 1 98.5 86 GLN A C 1
ATOM 664 O O . GLN A 1 86 ? 13.523 19.656 13.992 1 98.5 86 GLN A O 1
ATOM 669 N N . MET A 1 87 ? 12.312 17.812 13.719 1 98.69 87 MET A N 1
ATOM 670 C CA . MET A 1 87 ? 11.047 18.531 13.625 1 98.69 87 MET A CA 1
ATOM 671 C C . MET A 1 87 ? 10.734 19.25 14.938 1 98.69 87 MET A C 1
ATOM 673 O O . MET A 1 87 ? 10.258 20.391 14.93 1 98.69 87 MET A O 1
ATOM 677 N N . VAL A 1 88 ? 11 18.531 16.031 1 98.5 88 VAL A N 1
ATOM 678 C CA . VAL A 1 88 ? 10.789 19.141 17.344 1 98.5 88 VAL A CA 1
ATOM 679 C C . VAL A 1 88 ? 11.633 20.422 17.453 1 98.5 88 VAL A C 1
ATOM 681 O O . VAL A 1 88 ? 11.125 21.469 17.844 1 98.5 88 VAL A O 1
ATOM 684 N N . LYS A 1 89 ? 12.875 20.281 17.109 1 97.81 89 LYS A N 1
ATOM 685 C CA . LYS A 1 89 ? 13.789 21.422 17.188 1 97.81 89 LYS A CA 1
ATOM 686 C C . LYS A 1 89 ? 13.297 22.578 16.328 1 97.81 89 LYS A C 1
ATOM 688 O O . LYS A 1 89 ? 13.219 23.719 16.797 1 97.81 89 LYS A O 1
ATOM 693 N N . ASP A 1 90 ? 12.953 22.328 15.102 1 97.81 90 ASP A N 1
ATOM 694 C CA . ASP A 1 90 ? 12.57 23.375 14.156 1 97.81 90 ASP A CA 1
ATOM 695 C C . ASP A 1 90 ? 11.219 23.969 14.516 1 97.81 90 ASP A C 1
ATOM 697 O O . ASP A 1 90 ? 11.047 25.203 14.469 1 97.81 90 ASP A O 1
ATOM 701 N N . LEU A 1 91 ? 10.242 23.188 14.914 1 97.5 91 LEU A N 1
ATOM 702 C CA . LEU A 1 91 ? 8.906 23.656 15.258 1 97.5 91 LEU A CA 1
ATOM 703 C C . LEU A 1 91 ? 8.922 24.469 16.547 1 97.5 91 LEU A C 1
ATOM 705 O O . LEU A 1 91 ? 8.188 25.438 16.688 1 97.5 91 LEU A O 1
ATOM 709 N N . SER A 1 92 ? 9.734 23.953 17.484 1 96.88 92 SER A N 1
ATOM 710 C CA . SER A 1 92 ? 9.773 24.656 18.766 1 96.88 92 SER A CA 1
ATOM 711 C C . SER A 1 92 ? 10.234 26.094 18.609 1 96.88 92 SER A C 1
ATOM 713 O O . SER A 1 92 ? 9.82 26.969 19.359 1 96.88 92 SER A O 1
ATOM 715 N N . GLN A 1 93 ? 11.023 26.312 17.578 1 96.06 93 GLN A N 1
ATOM 716 C CA . GLN A 1 93 ? 11.539 27.641 17.297 1 96.06 93 GLN A CA 1
ATOM 717 C C . GLN A 1 93 ? 10.438 28.562 16.75 1 96.06 93 GLN A C 1
ATOM 719 O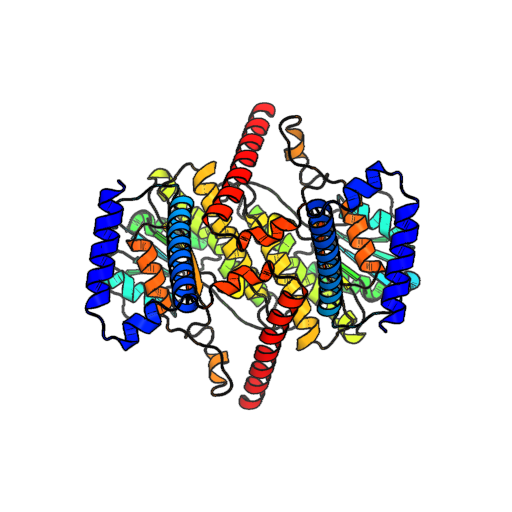 O . GLN A 1 93 ? 10.586 29.781 16.75 1 96.06 93 GLN A O 1
ATOM 724 N N . GLN A 1 94 ? 9.359 28 16.312 1 93.38 94 GLN A N 1
ATOM 725 C CA . GLN A 1 94 ? 8.211 28.781 15.859 1 93.38 94 GLN A CA 1
ATOM 726 C C . GLN A 1 94 ? 7.277 29.125 17.016 1 93.38 94 GLN A C 1
ATOM 728 O O . GLN A 1 94 ? 6.195 29.672 16.797 1 93.38 94 GLN A O 1
ATOM 733 N N . ASN A 1 95 ? 7.645 28.734 18.234 1 93.38 95 ASN A N 1
ATOM 734 C CA . ASN A 1 95 ? 6.93 29.031 19.469 1 93.38 95 ASN A CA 1
ATOM 735 C C . ASN A 1 95 ? 5.566 28.344 19.5 1 93.38 95 ASN A C 1
ATOM 737 O O . ASN A 1 95 ? 4.586 28.922 19.984 1 93.38 95 ASN A O 1
ATOM 741 N N . VAL A 1 96 ? 5.449 27.281 18.828 1 97.88 96 VAL A N 1
ATOM 742 C CA . VAL A 1 96 ? 4.254 26.453 18.906 1 97.88 96 VAL A CA 1
ATOM 743 C C . VAL A 1 96 ? 4.418 25.406 20.016 1 97.88 96 VAL A C 1
ATOM 745 O O . VAL A 1 96 ? 5.535 24.984 20.312 1 97.88 96 VAL A O 1
ATOM 748 N N . LYS A 1 97 ? 3.35 25.062 20.656 1 98.56 97 LYS A N 1
ATOM 749 C CA . LYS A 1 97 ? 3.363 23.969 21.625 1 98.56 97 LYS A CA 1
ATOM 750 C C . LYS A 1 97 ? 3.443 22.609 20.938 1 98.56 97 LYS A C 1
ATOM 752 O O . LYS A 1 97 ? 2.764 22.375 19.938 1 98.56 97 LYS A O 1
ATOM 757 N N . ILE A 1 98 ? 4.344 21.766 21.453 1 98.81 98 ILE A N 1
ATOM 758 C CA . ILE A 1 98 ? 4.547 20.453 20.859 1 98.81 98 ILE A CA 1
ATOM 759 C C . ILE A 1 98 ? 4.414 19.375 21.938 1 98.81 98 ILE A C 1
ATOM 761 O O . ILE A 1 98 ? 4.984 19.5 23.016 1 98.81 98 ILE A O 1
ATOM 765 N N . VAL A 1 99 ? 3.654 18.359 21.688 1 98.88 99 VAL A N 1
ATOM 766 C CA . VAL A 1 99 ? 3.645 17.156 22.5 1 98.88 99 VAL A CA 1
ATOM 767 C C . VAL A 1 99 ? 4.23 15.992 21.719 1 98.88 99 VAL A C 1
ATOM 769 O O . VAL A 1 99 ? 3.809 15.719 20.594 1 98.88 99 VAL A O 1
ATOM 772 N N . ILE A 1 100 ? 5.215 15.344 22.297 1 98.75 100 ILE A N 1
ATOM 773 C CA . ILE A 1 100 ? 5.891 14.203 21.688 1 98.75 100 ILE A CA 1
ATOM 774 C C . ILE A 1 100 ? 5.293 12.898 22.234 1 98.75 100 ILE A C 1
ATOM 776 O O . ILE A 1 100 ? 5.156 12.734 23.438 1 98.75 100 ILE A O 1
ATOM 780 N N . LEU A 1 101 ? 4.832 12.039 21.359 1 98.75 101 LEU A N 1
ATOM 781 C CA . LEU A 1 101 ? 4.488 10.664 21.703 1 98.75 101 LEU A CA 1
ATOM 782 C C . LEU A 1 101 ? 5.57 9.703 21.219 1 98.75 101 LEU A C 1
ATOM 784 O O . LEU A 1 101 ? 5.758 9.523 20.016 1 98.75 101 LEU A O 1
ATOM 788 N N . ASP A 1 102 ? 6.25 9.062 22.125 1 98.31 102 ASP A N 1
ATOM 789 C CA . ASP A 1 102 ? 7.371 8.188 21.781 1 98.31 102 ASP A CA 1
ATOM 790 C C . ASP A 1 102 ? 7.543 7.086 22.828 1 98.31 102 ASP A C 1
ATOM 792 O O . ASP A 1 102 ? 7.191 7.262 23.984 1 98.31 102 ASP A O 1
ATOM 796 N N . VAL A 1 103 ? 8.016 5.941 22.375 1 97.62 103 VAL A N 1
ATOM 797 C CA . VAL A 1 103 ? 8.297 4.852 23.312 1 97.62 103 VAL A CA 1
ATOM 798 C C . VAL A 1 103 ? 9.578 5.152 24.078 1 97.62 103 VAL A C 1
ATOM 800 O O . VAL A 1 103 ? 9.781 4.648 25.188 1 97.62 103 VAL A O 1
ATOM 803 N N . THR A 1 104 ? 10.422 5.973 23.5 1 96.88 104 THR A N 1
ATOM 804 C CA . THR A 1 104 ? 11.711 6.324 24.078 1 96.88 104 THR A CA 1
ATOM 805 C C . THR A 1 104 ? 11.703 7.77 24.562 1 96.88 104 THR A C 1
ATOM 807 O O . THR A 1 104 ? 11.164 8.656 23.891 1 96.88 104 THR A O 1
ATOM 810 N N . GLU A 1 105 ? 12.32 7.984 25.625 1 95.75 105 GLU A N 1
ATOM 811 C CA . GLU A 1 105 ? 12.516 9.344 26.109 1 95.75 105 GLU A CA 1
ATOM 812 C C . GLU A 1 105 ? 13.594 10.07 25.297 1 95.75 105 GLU A C 1
ATOM 814 O O . GLU A 1 105 ? 14.672 9.531 25.062 1 95.75 105 GLU A O 1
ATOM 819 N N . PRO A 1 106 ? 13.227 11.281 24.906 1 96.94 106 PRO A N 1
ATOM 820 C CA . PRO A 1 106 ? 14.266 12.031 24.219 1 96.94 106 PRO A CA 1
ATOM 821 C C . PRO A 1 106 ? 15.539 12.195 25.047 1 96.94 106 PRO A C 1
ATOM 823 O O . PRO A 1 106 ? 15.461 12.391 26.266 1 96.94 106 PRO A O 1
ATOM 826 N N . ASP A 1 107 ? 16.688 12.094 24.375 1 95.75 107 ASP A N 1
ATOM 827 C CA . ASP A 1 107 ? 17.969 12.234 25.047 1 95.75 107 ASP A CA 1
ATOM 828 C C . ASP A 1 107 ? 18.547 13.625 24.828 1 95.75 107 ASP A C 1
ATOM 830 O O . ASP A 1 107 ? 19.766 13.812 24.875 1 95.75 107 ASP A O 1
ATOM 834 N N . TYR A 1 108 ? 17.797 14.57 24.484 1 96.25 108 TYR A N 1
ATOM 835 C CA . TYR A 1 108 ? 18.188 15.961 24.25 1 96.25 108 TYR A CA 1
ATOM 836 C C . TYR A 1 108 ? 17.344 16.906 25.078 1 96.25 108 TYR A C 1
ATOM 838 O O . TYR A 1 108 ? 16.234 16.562 25.484 1 96.25 108 TYR A O 1
ATOM 846 N N . PRO A 1 109 ? 17.828 18.109 25.391 1 95.94 109 PRO A N 1
ATOM 847 C CA . PRO A 1 109 ? 17.047 19.078 26.156 1 95.94 109 PRO A CA 1
ATOM 848 C C . PRO A 1 109 ? 15.789 19.531 25.422 1 95.94 109 PRO A C 1
ATOM 850 O O . PRO A 1 109 ? 15.82 19.766 24.219 1 95.94 109 PRO A O 1
ATOM 853 N N . LEU A 1 110 ? 14.734 19.625 26.156 1 96.44 110 LEU A N 1
ATOM 854 C CA . LEU A 1 110 ? 13.453 20.047 25.594 1 96.44 110 LEU A CA 1
ATOM 855 C C . LEU A 1 110 ? 13.164 21.5 25.938 1 96.44 110 LEU A C 1
ATOM 857 O O . LEU A 1 110 ? 13.297 21.906 27.094 1 96.44 110 LEU A O 1
ATOM 861 N N . PRO A 1 111 ? 12.859 22.266 24.953 1 96.25 111 PRO A N 1
ATOM 862 C CA . PRO A 1 111 ? 12.406 23.625 25.25 1 96.25 111 PRO A CA 1
ATOM 863 C C . PRO A 1 111 ? 11.133 23.656 26.094 1 96.25 111 PRO A C 1
ATOM 865 O O . PRO A 1 111 ? 10.43 22.641 26.188 1 96.25 111 PRO A O 1
ATOM 868 N N . PRO A 1 112 ? 10.758 24.781 26.672 1 96.88 112 PRO A N 1
ATOM 869 C CA . PRO A 1 112 ? 9.633 24.875 27.609 1 96.88 112 PRO A CA 1
ATOM 870 C C . PRO A 1 112 ? 8.289 24.609 26.938 1 96.88 112 PRO A C 1
ATOM 872 O O . PRO A 1 112 ? 7.316 24.25 27.609 1 96.88 112 PRO A O 1
ATOM 875 N N . ASN A 1 113 ? 8.266 24.812 25.609 1 98.12 113 ASN A N 1
ATOM 876 C CA . ASN A 1 113 ? 7.012 24.625 24.906 1 98.12 113 ASN A CA 1
ATOM 877 C C . ASN A 1 113 ? 6.902 23.203 24.328 1 98.12 113 ASN A C 1
ATOM 879 O O . ASN A 1 113 ? 6.035 22.938 23.5 1 98.12 113 ASN A O 1
ATOM 883 N N . VAL A 1 114 ? 7.777 22.281 24.766 1 98.62 114 VAL A N 1
ATOM 884 C CA . VAL A 1 114 ? 7.77 20.906 24.297 1 98.62 114 VAL A CA 1
ATOM 885 C C . VAL A 1 114 ? 7.539 19.953 25.469 1 98.62 114 VAL A C 1
ATOM 887 O O . VAL A 1 114 ? 8.211 20.062 26.5 1 98.62 114 VAL A O 1
ATOM 890 N N . PHE A 1 115 ? 6.605 19.047 25.312 1 98.62 115 PHE A N 1
ATOM 891 C CA . PHE A 1 115 ? 6.23 18.094 26.344 1 98.62 115 PHE A CA 1
ATOM 892 C C . PHE A 1 115 ? 6.293 16.672 25.812 1 98.62 115 PHE A C 1
ATOM 894 O O . PHE A 1 115 ? 6 16.422 24.641 1 98.62 115 PHE A O 1
ATOM 901 N N . VAL A 1 116 ? 6.676 15.711 26.688 1 98.25 116 VAL A N 1
ATOM 902 C CA . VAL A 1 116 ? 6.855 14.336 26.25 1 98.25 116 VAL A CA 1
ATOM 903 C C . VAL A 1 116 ? 5.859 13.43 26.969 1 98.25 116 VAL A C 1
ATOM 905 O O . VAL A 1 116 ? 5.664 13.555 28.188 1 98.25 116 VAL A O 1
ATOM 908 N N . TYR A 1 117 ? 5.23 12.648 26.234 1 98.31 117 TYR A N 1
ATOM 909 C CA . TYR A 1 117 ? 4.387 11.57 26.734 1 98.31 117 TYR A CA 1
ATOM 910 C C . TYR A 1 117 ? 4.883 10.219 26.234 1 98.31 117 TYR A C 1
ATOM 912 O O . TYR A 1 117 ? 4.762 9.906 25.047 1 98.31 117 TYR A O 1
ATOM 920 N N . GLN A 1 118 ? 5.426 9.438 27.125 1 96.81 118 GLN A N 1
ATOM 921 C CA . GLN A 1 118 ? 5.914 8.117 26.734 1 96.81 118 GLN A CA 1
ATOM 922 C C . GLN A 1 118 ? 4.754 7.164 26.453 1 96.81 118 GLN A C 1
ATOM 924 O O . GLN A 1 118 ? 3.898 6.945 27.312 1 96.81 118 GLN A O 1
ATOM 929 N N . ALA A 1 119 ? 4.711 6.707 25.219 1 95.69 119 ALA A N 1
ATOM 930 C CA . ALA A 1 119 ? 3.607 5.832 24.844 1 95.69 119 ALA A CA 1
ATOM 931 C C . ALA A 1 119 ? 3.984 4.957 23.641 1 95.69 119 ALA A C 1
ATOM 933 O O . ALA A 1 119 ? 4.656 5.414 22.719 1 95.69 119 ALA A O 1
ATOM 934 N N . ASP A 1 120 ? 3.623 3.736 23.75 1 97.94 120 ASP A N 1
ATOM 935 C CA . ASP A 1 120 ? 3.627 2.871 22.578 1 97.94 120 ASP A CA 1
ATOM 936 C C . ASP A 1 120 ? 2.381 3.096 21.719 1 97.94 120 ASP A C 1
ATOM 938 O O . ASP A 1 120 ? 1.296 2.617 22.062 1 97.94 120 ASP A O 1
ATOM 942 N N . ILE A 1 121 ? 2.564 3.727 20.594 1 97.94 121 ILE A N 1
ATOM 943 C CA . ILE A 1 121 ? 1.437 4.176 19.781 1 97.94 121 ILE A CA 1
ATOM 944 C C . ILE A 1 121 ? 0.766 2.971 19.125 1 97.94 121 ILE A C 1
ATOM 946 O O . ILE A 1 121 ? -0.318 3.096 18.547 1 97.94 121 ILE A O 1
ATOM 950 N N . THR A 1 122 ? 1.399 1.768 19.203 1 98.12 122 THR A N 1
ATOM 951 C CA . THR A 1 122 ? 0.769 0.564 18.672 1 98.12 122 THR A CA 1
ATOM 952 C C . THR A 1 122 ? -0.258 0.012 19.656 1 98.12 122 THR A C 1
ATOM 954 O O . THR A 1 122 ? -1.067 -0.847 19.297 1 98.12 122 THR A O 1
ATOM 957 N N . SER A 1 123 ? -0.22 0.476 20.891 1 98 123 SER A N 1
ATOM 958 C CA . SER A 1 123 ? -1.193 0.103 21.906 1 98 123 SER A CA 1
ATOM 959 C C . SER A 1 123 ? -2.344 1.103 21.969 1 98 123 SER A C 1
ATOM 961 O O . SER A 1 123 ? -2.152 2.252 22.375 1 98 123 SER A O 1
ATOM 963 N N . ARG A 1 124 ? -3.52 0.618 21.672 1 97.06 124 ARG A N 1
ATOM 964 C CA . ARG A 1 124 ? -4.695 1.48 21.688 1 97.06 124 ARG A CA 1
ATOM 965 C C . ARG A 1 124 ? -4.965 2.02 23.094 1 97.06 124 ARG A C 1
ATOM 967 O O . ARG A 1 124 ? -5.301 3.193 23.25 1 97.06 124 ARG A O 1
ATOM 974 N N . ALA A 1 125 ? -4.816 1.168 24 1 97.38 125 ALA A N 1
ATOM 975 C CA . ALA A 1 125 ? -5.059 1.559 25.391 1 97.38 125 ALA A CA 1
ATOM 976 C C . ALA A 1 125 ? -4.055 2.609 25.859 1 97.38 125 ALA A C 1
ATOM 978 O O . ALA A 1 125 ? -4.426 3.604 26.484 1 97.38 125 ALA A O 1
ATOM 979 N N . ALA A 1 126 ? -2.777 2.395 25.547 1 97.88 126 ALA A N 1
ATOM 980 C CA . ALA A 1 126 ? -1.738 3.348 25.922 1 97.88 126 ALA A CA 1
ATOM 981 C C . ALA A 1 126 ? -1.952 4.695 25.234 1 97.88 126 ALA A C 1
ATOM 983 O O . ALA A 1 126 ? -1.806 5.746 25.859 1 97.88 126 ALA A O 1
ATOM 984 N N . LEU A 1 127 ? -2.316 4.637 24.016 1 98.19 127 LEU A N 1
ATOM 985 C CA . LEU A 1 127 ? -2.521 5.859 23.25 1 98.19 127 LEU A CA 1
ATOM 986 C C . LEU A 1 127 ? -3.721 6.637 23.781 1 98.19 127 LEU A C 1
ATOM 988 O O . LEU A 1 127 ? -3.68 7.867 23.875 1 98.19 127 LEU A O 1
ATOM 992 N N . LYS A 1 128 ? -4.781 5.953 24.078 1 97.88 128 LYS A N 1
ATOM 993 C CA . LYS A 1 128 ? -5.961 6.613 24.625 1 97.88 128 LYS A CA 1
ATOM 994 C C . LYS A 1 128 ? -5.637 7.316 25.953 1 97.88 128 LYS A C 1
ATOM 996 O O . LYS A 1 128 ? -6.035 8.461 26.156 1 97.88 128 LYS A O 1
ATOM 1001 N N . GLN A 1 129 ? -4.934 6.621 26.766 1 98.19 129 GLN A N 1
ATOM 1002 C CA . GLN A 1 129 ? -4.559 7.188 28.062 1 98.19 129 GLN A CA 1
ATOM 1003 C C . GLN A 1 129 ? -3.744 8.469 27.891 1 98.19 129 GLN A C 1
ATOM 1005 O O . GLN A 1 129 ? -4.043 9.484 28.516 1 98.19 129 GLN A O 1
ATOM 1010 N N . VAL A 1 130 ? -2.785 8.406 27.062 1 98.25 130 VAL A N 1
ATOM 1011 C CA . VAL A 1 130 ? -1.91 9.555 26.875 1 98.25 130 VAL A CA 1
ATOM 1012 C C . VAL A 1 130 ? -2.668 10.672 26.156 1 98.25 130 VAL A C 1
ATOM 1014 O O . VAL A 1 130 ? -2.465 11.852 26.453 1 98.25 130 VAL A O 1
ATOM 1017 N N . ALA A 1 131 ? -3.488 10.352 25.203 1 98.69 131 ALA A N 1
ATOM 1018 C CA . ALA A 1 131 ? -4.293 11.344 24.5 1 98.69 131 ALA A CA 1
ATOM 1019 C C . ALA A 1 131 ? -5.211 12.094 25.469 1 98.69 131 ALA A C 1
ATOM 1021 O O . ALA A 1 131 ? -5.352 13.312 25.375 1 98.69 131 ALA A O 1
ATOM 1022 N N . ASP A 1 132 ? -5.832 11.336 26.359 1 98.62 132 ASP A N 1
ATOM 1023 C CA . ASP A 1 132 ? -6.676 11.953 27.391 1 98.62 132 ASP A CA 1
ATOM 1024 C C . ASP A 1 132 ? -5.875 12.914 28.25 1 98.62 132 ASP A C 1
ATOM 1026 O O . ASP A 1 132 ? -6.336 14.016 28.562 1 98.62 132 ASP A O 1
ATOM 1030 N N . GLN A 1 133 ? -4.727 12.5 28.625 1 98.69 133 GLN A N 1
ATOM 1031 C CA . GLN A 1 133 ? -3.861 13.352 29.438 1 98.69 133 GLN A CA 1
ATOM 1032 C C . GLN A 1 133 ? -3.449 14.602 28.688 1 98.69 133 GLN A C 1
ATOM 1034 O O . GLN A 1 133 ? -3.406 15.695 29.25 1 98.69 133 GLN A O 1
ATOM 1039 N N . ILE A 1 134 ? -3.111 14.492 27.406 1 98.75 134 ILE A N 1
ATOM 1040 C CA . ILE A 1 134 ? -2.732 15.625 26.562 1 98.75 134 ILE A CA 1
ATOM 1041 C C . ILE A 1 134 ? -3.879 16.625 26.516 1 98.75 134 ILE A C 1
ATOM 1043 O O . ILE A 1 134 ? -3.662 17.828 26.688 1 98.75 134 ILE A O 1
ATOM 1047 N N . ARG A 1 135 ? -5.055 16.156 26.266 1 98.62 135 ARG A N 1
ATOM 1048 C CA . ARG A 1 135 ? -6.215 17.031 26.188 1 98.62 135 ARG A CA 1
ATOM 1049 C C . ARG A 1 135 ? -6.445 17.766 27.5 1 98.62 135 ARG A C 1
ATOM 1051 O O . ARG A 1 135 ? -6.773 18.953 27.516 1 98.62 135 ARG A O 1
ATOM 1058 N N . LYS A 1 136 ? -6.289 17.031 28.578 1 98.5 136 LYS A N 1
ATOM 1059 C CA . LYS A 1 136 ? -6.449 17.625 29.891 1 98.5 136 LYS A CA 1
ATOM 1060 C C . LYS A 1 136 ? -5.395 18.703 30.141 1 98.5 136 LYS A C 1
ATOM 1062 O O . LYS A 1 136 ? -5.707 19.781 30.656 1 98.5 136 LYS A O 1
ATOM 1067 N N . ASP A 1 137 ? -4.215 18.391 29.766 1 98.62 137 ASP A N 1
ATOM 1068 C CA . ASP A 1 137 ? -3.08 19.25 30.094 1 98.62 137 ASP A CA 1
ATOM 1069 C C . ASP A 1 137 ? -2.977 20.422 29.141 1 98.62 137 ASP A C 1
ATOM 1071 O O . ASP A 1 137 ? -2.551 21.516 29.516 1 98.62 137 ASP A O 1
ATOM 1075 N N . HIS A 1 138 ? -3.266 20.203 27.859 1 98.5 138 HIS A N 1
ATOM 1076 C CA . HIS A 1 138 ? -2.869 21.188 26.859 1 98.5 138 HIS A CA 1
ATOM 1077 C C . HIS A 1 138 ? -4.027 21.5 25.922 1 98.5 138 HIS A C 1
ATOM 1079 O O . HIS A 1 138 ? -3.969 22.484 25.172 1 98.5 138 HIS A O 1
ATOM 1085 N N . GLY A 1 139 ? -5.121 20.719 25.953 1 98.5 139 GLY A N 1
ATOM 1086 C CA . GLY A 1 139 ? -6.184 20.828 24.969 1 98.5 139 GLY A CA 1
ATOM 1087 C C . GLY A 1 139 ? -6.02 19.859 23.812 1 98.5 139 GLY A C 1
ATOM 1088 O O . GLY A 1 139 ? -5.184 18.969 23.859 1 98.5 139 GLY A O 1
ATOM 1089 N N . ASP A 1 140 ? -6.867 20.031 22.766 1 98.56 140 ASP A N 1
ATOM 1090 C CA . ASP A 1 140 ? -6.879 19.125 21.609 1 98.56 140 ASP A CA 1
ATOM 1091 C C . ASP A 1 140 ? -5.816 19.516 20.594 1 98.56 140 ASP A C 1
ATOM 1093 O O . ASP A 1 140 ? -5.742 20.688 20.188 1 98.56 140 ASP A O 1
ATOM 1097 N N . PRO A 1 141 ? -5.008 18.594 20.156 1 98.75 141 PRO A N 1
ATOM 1098 C CA . PRO A 1 141 ? -4.062 18.875 19.078 1 98.75 141 PRO A CA 1
ATOM 1099 C C . PRO A 1 141 ? -4.758 19.375 17.812 1 98.75 141 PRO A C 1
ATOM 1101 O O . PRO A 1 141 ? -5.832 18.875 17.453 1 98.75 141 PRO A O 1
ATOM 1104 N N . THR A 1 142 ? -4.141 20.328 17.172 1 98.44 142 THR A N 1
ATOM 1105 C CA . THR A 1 142 ? -4.645 20.859 15.906 1 98.44 142 THR A CA 1
ATOM 1106 C C . THR A 1 142 ? -3.768 20.406 14.742 1 98.44 142 THR A C 1
ATOM 1108 O O . THR A 1 142 ? -4.148 20.531 13.578 1 98.44 142 THR A O 1
ATOM 1111 N N . VAL A 1 143 ? -2.6 19.922 15.023 1 98.81 143 VAL A N 1
ATOM 1112 C CA . VAL A 1 143 ? -1.701 19.297 14.047 1 98.81 143 VAL A CA 1
ATOM 1113 C C . VAL A 1 143 ? -1.264 17.938 14.555 1 98.81 143 VAL A C 1
ATOM 1115 O O . VAL A 1 143 ? -0.849 17.781 15.703 1 98.81 143 VAL A O 1
ATOM 1118 N N . LEU A 1 144 ? -1.465 16.953 13.773 1 98.94 144 LEU A N 1
ATOM 1119 C CA . LEU A 1 144 ? -0.977 15.609 14.039 1 98.94 144 LEU A CA 1
ATOM 1120 C C . LEU A 1 144 ? 0.078 15.203 13.023 1 98.94 144 LEU A C 1
ATOM 1122 O O . LEU A 1 144 ? -0.176 15.227 11.812 1 98.94 144 LEU A O 1
ATOM 1126 N N . ILE A 1 145 ? 1.282 14.93 13.484 1 98.94 145 ILE A N 1
ATOM 1127 C CA . ILE A 1 145 ? 2.348 14.445 12.617 1 98.94 145 ILE A CA 1
ATOM 1128 C C . ILE A 1 145 ? 2.639 12.977 12.93 1 98.94 145 ILE A C 1
ATOM 1130 O O . ILE A 1 145 ? 3.305 12.664 13.914 1 98.94 145 ILE A O 1
ATOM 1134 N N . ASN A 1 146 ? 2.123 12.117 12.086 1 98.88 146 ASN A N 1
ATOM 1135 C CA . ASN A 1 146 ? 2.471 10.703 12.133 1 98.88 146 ASN A CA 1
ATOM 1136 C C . ASN A 1 146 ? 3.846 10.438 11.523 1 98.88 146 ASN A C 1
ATOM 1138 O O . ASN A 1 146 ? 3.961 10.195 10.32 1 98.88 146 ASN A O 1
ATOM 1142 N N . ASN A 1 147 ? 4.82 10.43 12.391 1 98.81 147 ASN A N 1
ATOM 1143 C CA . ASN A 1 147 ? 6.211 10.367 11.953 1 98.81 147 ASN A CA 1
ATOM 1144 C C . ASN A 1 147 ? 6.887 9.078 12.422 1 98.81 147 ASN A C 1
ATOM 1146 O O . ASN A 1 147 ? 7.801 8.578 11.766 1 98.81 147 ASN A O 1
ATOM 1150 N N . ALA A 1 148 ? 6.387 8.555 13.578 1 98.69 148 ALA A N 1
ATOM 1151 C CA . ALA A 1 148 ? 7.012 7.34 14.094 1 98.69 148 ALA A CA 1
ATOM 1152 C C . ALA A 1 148 ? 7.066 6.258 13.016 1 98.69 148 ALA A C 1
ATOM 1154 O O . ALA A 1 148 ? 6.102 6.059 12.273 1 98.69 148 ALA A O 1
ATOM 1155 N N . GLY A 1 149 ? 8.18 5.641 12.898 1 97.81 149 GLY A N 1
ATOM 1156 C CA . GLY A 1 149 ? 8.375 4.574 11.93 1 97.81 149 GLY A CA 1
ATOM 1157 C C . GLY A 1 149 ? 9.555 3.682 12.258 1 97.81 149 GLY A C 1
ATOM 1158 O O . GLY A 1 149 ? 10.492 4.109 12.938 1 97.81 149 GLY A O 1
ATOM 1159 N N . VAL A 1 150 ? 9.484 2.471 11.828 1 97 150 VAL A N 1
ATOM 1160 C CA . VAL A 1 150 ? 10.586 1.53 12.008 1 97 150 VAL A CA 1
ATOM 1161 C C . VAL A 1 150 ? 10.844 0.78 10.703 1 97 150 VAL A C 1
ATOM 1163 O O . VAL A 1 150 ? 9.945 0.63 9.875 1 97 150 VAL A O 1
ATOM 1166 N N . ALA A 1 151 ? 12.031 0.479 10.469 1 95.19 151 ALA A N 1
ATOM 1167 C CA . ALA A 1 151 ? 12.523 -0.444 9.453 1 95.19 151 ALA A CA 1
ATOM 1168 C C . ALA A 1 151 ? 13.555 -1.408 10.031 1 95.19 151 ALA A C 1
ATOM 1170 O O . ALA A 1 151 ? 14.703 -1.028 10.266 1 95.19 151 ALA A O 1
ATOM 1171 N N . LEU A 1 152 ? 13.258 -2.564 10.164 1 89.44 152 LEU A N 1
ATOM 1172 C CA . LEU A 1 152 ? 14.125 -3.496 10.875 1 89.44 152 LEU A CA 1
ATOM 1173 C C . LEU A 1 152 ? 14.938 -4.332 9.891 1 89.44 152 LEU A C 1
ATOM 1175 O O . LEU A 1 152 ? 16.031 -4.805 10.227 1 89.44 152 LEU A O 1
ATOM 1179 N N . GLY A 1 153 ? 14.492 -4.492 8.719 1 86.25 153 GLY A N 1
ATOM 1180 C CA . GLY A 1 153 ? 15.266 -5.086 7.641 1 86.25 153 GLY A CA 1
ATOM 1181 C C . GLY A 1 153 ? 15.25 -6.602 7.656 1 86.25 153 GLY A C 1
ATOM 1182 O O . GLY A 1 153 ? 14.914 -7.211 8.68 1 86.25 153 GLY A O 1
ATOM 1183 N N . GLY A 1 154 ? 15.609 -7.223 6.512 1 92.31 154 GLY A N 1
ATOM 1184 C CA . GLY A 1 154 ? 15.617 -8.664 6.305 1 92.31 154 GLY A CA 1
ATOM 1185 C C . GLY A 1 154 ? 14.742 -9.102 5.152 1 92.31 154 GLY A C 1
ATOM 1186 O O . GLY A 1 154 ? 13.836 -8.375 4.742 1 92.31 154 GLY A O 1
ATOM 1187 N N . SER A 1 155 ? 15.141 -10.273 4.602 1 96.94 155 SER A N 1
ATOM 1188 C CA . SER A 1 155 ? 14.266 -10.867 3.596 1 96.94 155 SER A CA 1
ATOM 1189 C C . SER A 1 155 ? 13.016 -11.461 4.23 1 96.94 155 SER A C 1
ATOM 1191 O O . SER A 1 155 ? 12.969 -11.656 5.449 1 96.94 155 SER A O 1
ATOM 1193 N N . ILE A 1 156 ? 12.016 -11.734 3.422 1 98.44 156 ILE A N 1
ATOM 1194 C CA . ILE A 1 156 ? 10.75 -12.281 3.91 1 98.44 156 ILE A CA 1
ATOM 1195 C C . ILE A 1 156 ? 11.016 -13.555 4.711 1 98.44 156 ILE A C 1
ATOM 1197 O O . ILE A 1 156 ? 10.484 -13.727 5.812 1 98.44 156 ILE A O 1
ATOM 1201 N N . LEU A 1 157 ? 11.883 -14.414 4.219 1 98.25 157 LEU A N 1
ATOM 1202 C CA . LEU A 1 157 ? 12.117 -15.703 4.859 1 98.25 157 LEU A CA 1
ATOM 1203 C C . LEU A 1 157 ? 12.984 -15.539 6.102 1 98.25 157 LEU A C 1
ATOM 1205 O O . LEU A 1 157 ? 12.875 -16.312 7.051 1 98.25 157 LEU A O 1
ATOM 1209 N N . ASP A 1 158 ? 13.773 -14.484 6.195 1 96.25 158 ASP A N 1
ATOM 1210 C CA . ASP A 1 158 ? 14.758 -14.359 7.266 1 96.25 158 ASP A CA 1
ATOM 1211 C C . ASP A 1 158 ? 14.242 -13.453 8.383 1 96.25 158 ASP A C 1
ATOM 1213 O O . ASP A 1 158 ? 14.664 -13.578 9.531 1 96.25 158 ASP A O 1
ATOM 1217 N N . GLU A 1 159 ? 13.461 -12.547 8.055 1 96.81 159 GLU A N 1
ATOM 1218 C CA . GLU A 1 159 ? 12.969 -11.594 9.039 1 96.81 159 GLU A CA 1
ATOM 1219 C C . GLU A 1 159 ? 12.031 -12.266 10.039 1 96.81 159 GLU A C 1
ATOM 1221 O O . GLU A 1 159 ? 11.211 -13.109 9.664 1 96.81 159 GLU A O 1
ATOM 1226 N N . SER A 1 160 ? 12.148 -11.914 11.32 1 97.69 160 SER A N 1
ATOM 1227 C CA . SER A 1 160 ? 11.281 -12.516 12.328 1 97.69 160 SER A CA 1
ATOM 1228 C C . SER A 1 160 ? 9.836 -12.07 12.156 1 97.69 160 SER A C 1
ATOM 1230 O O . SER A 1 160 ? 9.578 -10.969 11.656 1 97.69 160 SER A O 1
ATOM 1232 N N . ASP A 1 161 ? 8.922 -12.93 12.602 1 97.88 161 ASP A N 1
ATOM 1233 C CA . ASP A 1 161 ? 7.504 -12.578 12.555 1 97.88 161 ASP A CA 1
ATOM 1234 C C . ASP A 1 161 ? 7.227 -11.312 13.367 1 97.88 161 ASP A C 1
ATOM 1236 O O . ASP A 1 161 ? 6.418 -10.477 12.961 1 97.88 161 ASP A O 1
ATOM 1240 N N . GLU A 1 162 ? 7.891 -11.234 14.438 1 97.69 162 GLU A N 1
ATOM 1241 C CA . GLU A 1 162 ? 7.715 -10.094 15.328 1 97.69 162 GLU A CA 1
ATOM 1242 C C . GLU A 1 162 ? 8.125 -8.789 14.648 1 97.69 162 GLU A C 1
ATOM 1244 O O . GLU A 1 162 ? 7.445 -7.77 14.789 1 97.69 162 GLU A O 1
ATOM 1249 N N . HIS A 1 163 ? 9.234 -8.805 13.914 1 97.56 163 HIS A N 1
ATOM 1250 C CA . HIS A 1 163 ? 9.703 -7.613 13.219 1 97.56 163 HIS A CA 1
ATOM 1251 C C . HIS A 1 163 ? 8.711 -7.191 12.133 1 97.56 163 HIS A C 1
ATOM 1253 O O . HIS A 1 163 ? 8.422 -6.004 11.984 1 97.56 163 HIS A O 1
ATOM 1259 N N . ILE A 1 164 ? 8.219 -8.148 11.391 1 98.38 164 ILE A N 1
ATOM 1260 C CA . ILE A 1 164 ? 7.262 -7.875 10.328 1 98.38 164 ILE A CA 1
ATOM 1261 C C . ILE A 1 164 ? 5.996 -7.258 10.914 1 98.38 164 ILE A C 1
ATOM 1263 O O . ILE A 1 164 ? 5.52 -6.223 10.438 1 98.38 164 ILE A O 1
ATOM 1267 N N . ARG A 1 165 ? 5.484 -7.859 12 1 98.12 165 ARG A N 1
ATOM 1268 C CA . ARG A 1 165 ? 4.293 -7.344 12.664 1 98.12 165 ARG A CA 1
ATOM 1269 C C . ARG A 1 165 ? 4.531 -5.941 13.203 1 98.12 165 ARG A C 1
ATOM 1271 O O . ARG A 1 165 ? 3.689 -5.055 13.039 1 98.12 165 ARG A O 1
ATOM 1278 N N . ARG A 1 166 ? 5.633 -5.777 13.828 1 98.06 166 ARG A N 1
ATOM 1279 C CA . ARG A 1 166 ? 5.957 -4.492 14.438 1 98.06 166 ARG A CA 1
ATOM 1280 C C . ARG A 1 166 ? 6.012 -3.387 13.383 1 98.06 166 ARG A C 1
ATOM 1282 O O . ARG A 1 166 ? 5.543 -2.271 13.625 1 98.06 166 ARG A O 1
ATOM 1289 N N . THR A 1 167 ? 6.602 -3.682 12.273 1 98.44 167 THR A N 1
ATOM 1290 C CA . THR A 1 167 ? 6.707 -2.707 11.188 1 98.44 167 THR A CA 1
ATOM 1291 C C . THR A 1 167 ? 5.32 -2.258 10.734 1 98.44 167 THR A C 1
ATOM 1293 O O . THR A 1 167 ? 5.062 -1.059 10.609 1 98.44 167 THR A O 1
ATOM 1296 N N . MET A 1 168 ? 4.406 -3.199 10.539 1 98.62 168 MET A N 1
ATOM 1297 C CA . MET A 1 168 ? 3.055 -2.865 10.102 1 98.62 168 MET A CA 1
ATOM 1298 C C . MET A 1 168 ? 2.301 -2.119 11.195 1 98.62 168 MET A C 1
ATOM 1300 O O . MET A 1 168 ? 1.551 -1.183 10.914 1 98.62 168 MET A O 1
ATOM 1304 N N . GLU A 1 169 ? 2.525 -2.51 12.422 1 98.62 169 GLU A N 1
ATOM 1305 C CA . GLU A 1 169 ? 1.851 -1.893 13.562 1 98.62 169 GLU A CA 1
ATOM 1306 C C . GLU A 1 169 ? 2.252 -0.428 13.711 1 98.62 169 GLU A C 1
ATOM 1308 O O . GLU A 1 169 ? 1.396 0.439 13.906 1 98.62 169 GLU A O 1
ATOM 1313 N N . VAL A 1 170 ? 3.477 -0.165 13.57 1 98.69 170 VAL A N 1
ATOM 1314 C CA . VAL A 1 170 ? 3.994 1.175 13.828 1 98.69 170 VAL A CA 1
ATOM 1315 C C . VAL A 1 170 ? 3.752 2.066 12.617 1 98.69 170 VAL A C 1
ATOM 1317 O O . VAL A 1 170 ? 3.266 3.191 12.75 1 98.69 170 VAL A O 1
ATOM 1320 N N . ASN A 1 171 ? 4.062 1.534 11.43 1 98.81 171 ASN A N 1
ATOM 1321 C CA . ASN A 1 171 ? 4.133 2.373 10.242 1 98.81 171 ASN A CA 1
ATOM 1322 C C . ASN A 1 171 ? 2.756 2.57 9.609 1 98.81 171 ASN A C 1
ATOM 1324 O O . ASN A 1 171 ? 2.572 3.453 8.773 1 98.81 171 ASN A O 1
ATOM 1328 N N . THR A 1 172 ? 1.771 1.688 9.984 1 98.56 172 THR A N 1
ATOM 1329 C CA . THR A 1 172 ? 0.473 1.776 9.32 1 98.56 172 THR A CA 1
ATOM 1330 C C . THR A 1 172 ? -0.654 1.842 10.352 1 98.56 172 THR A C 1
ATOM 1332 O O . THR A 1 172 ? -1.345 2.857 10.461 1 98.56 172 THR A O 1
ATOM 1335 N N . LEU A 1 173 ? -0.772 0.819 11.18 1 98.75 173 LEU A N 1
ATOM 1336 C CA . LEU A 1 173 ? -1.931 0.7 12.055 1 98.75 173 LEU A CA 1
ATOM 1337 C C . LEU A 1 173 ? -1.974 1.85 13.055 1 98.75 173 LEU A C 1
ATOM 1339 O O . LEU A 1 173 ? -3.053 2.328 13.414 1 98.75 173 LEU A O 1
ATOM 1343 N N . SER A 1 174 ? -0.812 2.258 13.484 1 98.81 174 SER A N 1
ATOM 1344 C CA . SER A 1 174 ? -0.759 3.344 14.461 1 98.81 174 SER A CA 1
ATOM 1345 C C . SER A 1 174 ? -1.395 4.613 13.906 1 98.81 174 SER A C 1
ATOM 1347 O O . SER A 1 174 ? -1.934 5.426 14.656 1 98.81 174 SER A O 1
ATOM 1349 N N . HIS A 1 175 ? -1.357 4.832 12.586 1 98.88 175 HIS A N 1
ATOM 1350 C CA . HIS A 1 175 ? -1.97 6.008 11.977 1 98.88 175 HIS A CA 1
ATOM 1351 C C . HIS A 1 175 ? -3.48 6.012 12.188 1 98.88 175 HIS A C 1
ATOM 1353 O O . HIS A 1 175 ? -4.082 7.07 12.375 1 98.88 175 HIS A O 1
ATOM 1359 N N . PHE A 1 176 ? -4.102 4.836 12.086 1 98.88 176 PHE A N 1
ATOM 1360 C CA . PHE A 1 176 ? -5.527 4.742 12.383 1 98.88 176 PHE A CA 1
ATOM 1361 C C . PHE A 1 176 ? -5.801 5.156 13.828 1 98.88 176 PHE A C 1
ATOM 1363 O O . PHE A 1 176 ? -6.754 5.895 14.094 1 98.88 176 PHE A O 1
ATOM 1370 N N . TRP A 1 177 ? -4.941 4.711 14.719 1 98.88 177 TRP A N 1
ATOM 1371 C CA . TRP A 1 177 ? -5.164 4.938 16.141 1 98.88 177 TRP A CA 1
ATOM 1372 C C . TRP A 1 177 ? -5.008 6.414 16.5 1 98.88 177 TRP A C 1
ATOM 1374 O O . TRP A 1 177 ? -5.844 6.984 17.203 1 98.88 177 TRP A O 1
ATOM 1384 N N . THR A 1 178 ? -3.924 7.031 16 1 98.88 178 THR A N 1
ATOM 1385 C CA . THR A 1 178 ? -3.697 8.438 16.297 1 98.88 178 THR A CA 1
ATOM 1386 C C . THR A 1 178 ? -4.812 9.297 15.711 1 98.88 178 THR A C 1
ATOM 1388 O O . THR A 1 178 ? -5.25 10.273 16.328 1 98.88 178 THR A O 1
ATOM 1391 N N . VAL A 1 179 ? -5.293 8.945 14.539 1 98.88 179 VAL A N 1
ATOM 1392 C CA . VAL A 1 179 ? -6.375 9.688 13.898 1 98.88 179 VAL A CA 1
ATOM 1393 C C . VAL A 1 179 ? -7.664 9.508 14.695 1 98.88 179 VAL A C 1
ATOM 1395 O O . VAL A 1 179 ? -8.422 10.461 14.891 1 98.88 179 VAL A O 1
ATOM 1398 N N . LYS A 1 180 ? -7.941 8.312 15.156 1 98.75 180 LYS A N 1
ATOM 1399 C CA . LYS A 1 180 ? -9.125 8.07 15.977 1 98.75 180 LYS A CA 1
ATOM 1400 C C . LYS A 1 180 ? -9.102 8.93 17.234 1 98.75 180 LYS A C 1
ATOM 1402 O O . LYS A 1 180 ? -10.148 9.367 17.719 1 98.75 180 LYS A O 1
ATOM 1407 N N . GLU A 1 181 ? -7.934 9.172 17.734 1 98.69 181 GLU A N 1
ATOM 1408 C CA . GLU A 1 181 ? -7.805 9.93 18.984 1 98.69 181 GLU A CA 1
ATOM 1409 C C . GLU A 1 181 ? -7.906 11.43 18.719 1 98.69 181 GLU A C 1
ATOM 1411 O O . GLU A 1 181 ? -8.523 12.164 19.5 1 98.69 181 GLU A O 1
ATOM 1416 N N . PHE A 1 182 ? -7.352 11.945 17.625 1 98.88 182 PHE A N 1
ATOM 1417 C CA . PHE A 1 182 ? -7.105 13.383 17.578 1 98.88 182 PHE A CA 1
ATOM 1418 C C . PHE A 1 182 ? -7.934 14.031 16.469 1 98.88 182 PHE A C 1
ATOM 1420 O O . PHE A 1 182 ? -8.141 15.25 16.484 1 98.88 182 PHE A O 1
ATOM 1427 N N . LEU A 1 183 ? -8.398 13.273 15.516 1 98.88 183 LEU A N 1
ATOM 1428 C CA . LEU A 1 183 ? -9.125 13.836 14.383 1 98.88 183 LEU A CA 1
ATOM 1429 C C . LEU A 1 183 ? -10.477 14.391 14.82 1 98.88 183 LEU A C 1
ATOM 1431 O O . LEU A 1 183 ? -10.945 15.398 14.289 1 98.88 183 LEU A O 1
ATOM 1435 N N . PRO A 1 184 ? -11.227 13.75 15.789 1 98.81 184 PRO A N 1
ATOM 1436 C CA . PRO A 1 184 ? -12.586 14.188 16.094 1 98.81 184 PRO A CA 1
ATOM 1437 C C . PRO A 1 184 ? -12.664 15.672 16.453 1 98.81 184 PRO A C 1
ATOM 1439 O O . PRO A 1 184 ? -13.555 16.375 15.977 1 98.81 184 PRO A O 1
ATOM 1442 N N . SER A 1 185 ? -11.773 16.172 17.219 1 98.75 185 SER A N 1
ATOM 1443 C CA . SER A 1 185 ? -11.797 17.594 17.578 1 98.75 185 SER A CA 1
ATOM 1444 C C . SER A 1 185 ? -11.516 18.469 16.359 1 98.75 185 SER A C 1
ATOM 1446 O O . SER A 1 185 ? -12.062 19.562 16.234 1 98.75 185 SER A O 1
ATOM 1448 N N . MET A 1 186 ? -10.617 18.016 15.516 1 98.5 186 MET A N 1
ATOM 1449 C CA . MET A 1 186 ? -10.32 18.766 14.289 1 98.5 186 MET A CA 1
ATOM 1450 C C . MET A 1 186 ? -11.562 18.891 13.414 1 98.5 186 MET A C 1
ATOM 1452 O O . MET A 1 186 ? -11.828 19.953 12.852 1 98.5 186 MET A O 1
ATOM 1456 N N . VAL A 1 187 ? -12.258 17.781 13.32 1 98.5 187 VAL A N 1
ATOM 1457 C CA . VAL A 1 187 ? -13.484 17.75 12.531 1 98.5 187 VAL A CA 1
ATOM 1458 C C . VAL A 1 187 ? -14.523 18.688 13.148 1 98.5 187 VAL A C 1
ATOM 1460 O O . VAL A 1 187 ? -15.141 19.484 12.445 1 98.5 187 VAL A O 1
ATOM 1463 N N . GLU A 1 188 ? -14.688 18.609 14.461 1 98.31 188 GLU A N 1
ATOM 1464 C CA . GLU A 1 188 ? -15.664 19.438 15.164 1 98.31 188 GLU A CA 1
ATOM 1465 C C . GLU A 1 188 ? -15.383 20.922 14.945 1 98.31 188 GLU A C 1
ATOM 1467 O O . GLU A 1 188 ? -16.312 21.719 14.742 1 98.31 188 GLU A O 1
ATOM 1472 N N . LYS A 1 189 ? -14.172 21.281 14.914 1 97.38 189 LYS A N 1
ATOM 1473 C CA . LYS A 1 189 ? -13.781 22.688 14.812 1 97.38 189 LYS A CA 1
ATOM 1474 C C . LYS A 1 189 ? -13.516 23.078 13.367 1 97.38 189 LYS A C 1
ATOM 1476 O O . LYS A 1 189 ? -13.289 24.25 13.062 1 97.38 189 LYS A O 1
ATOM 1481 N N . ASP A 1 190 ? -13.469 22.062 12.477 1 97.56 190 ASP A N 1
ATOM 1482 C CA . ASP A 1 190 ? -13.133 22.234 11.062 1 97.56 190 ASP A CA 1
ATOM 1483 C C . ASP A 1 190 ? -11.797 22.953 10.898 1 97.56 190 ASP A C 1
ATOM 1485 O O . ASP A 1 190 ? -11.688 23.922 10.156 1 97.56 190 ASP A O 1
ATOM 1489 N N . HIS A 1 191 ? -10.898 22.531 11.727 1 97.12 191 HIS A N 1
ATOM 1490 C CA . HIS A 1 191 ? -9.547 23.062 11.75 1 97.12 191 HIS A CA 1
ATOM 1491 C C . HIS A 1 191 ? -8.531 22 12.148 1 97.12 191 HIS A C 1
ATOM 1493 O O . HIS A 1 191 ? -8.711 21.312 13.156 1 97.12 191 HIS A O 1
ATOM 1499 N N . GLY A 1 192 ? -7.512 21.891 11.336 1 97.5 192 GLY A N 1
ATOM 1500 C CA . GLY A 1 192 ? -6.465 20.938 11.672 1 97.5 192 GLY A CA 1
ATOM 1501 C C . GLY A 1 192 ? -5.637 20.516 10.469 1 97.5 192 GLY A C 1
ATOM 1502 O O . GLY A 1 192 ? -5.969 20.859 9.328 1 97.5 192 GLY A O 1
ATOM 1503 N N . HIS A 1 193 ? -4.527 19.859 10.719 1 98.5 193 HIS A N 1
ATOM 1504 C CA . HIS A 1 193 ? -3.619 19.344 9.703 1 98.5 193 HIS A CA 1
ATOM 1505 C C . HIS A 1 193 ? -3.012 18.016 10.133 1 98.5 193 HIS A C 1
ATOM 1507 O O . HIS A 1 193 ? -2.375 17.922 11.18 1 98.5 193 HIS A O 1
ATOM 1513 N N . ILE A 1 194 ? -3.246 17 9.398 1 98.88 194 ILE A N 1
ATOM 1514 C CA . ILE A 1 194 ? -2.658 15.703 9.664 1 98.88 194 ILE A CA 1
ATOM 1515 C C . ILE A 1 194 ? -1.567 15.406 8.641 1 98.88 194 ILE A C 1
ATOM 1517 O O . ILE A 1 194 ? -1.824 15.406 7.434 1 98.88 194 ILE A O 1
ATOM 1521 N N . ILE A 1 195 ? -0.355 15.211 9.109 1 98.88 195 ILE A N 1
ATOM 1522 C CA . ILE A 1 195 ? 0.805 14.898 8.281 1 98.88 195 ILE A CA 1
ATOM 1523 C C . ILE A 1 195 ? 1.16 13.422 8.438 1 98.88 195 ILE A C 1
ATOM 1525 O O . ILE A 1 195 ? 1.346 12.93 9.555 1 98.88 195 ILE A O 1
ATOM 1529 N N . THR A 1 196 ? 1.18 12.68 7.359 1 98.88 196 THR A N 1
ATOM 1530 C CA . THR A 1 196 ? 1.672 11.312 7.301 1 98.88 196 THR A CA 1
ATOM 1531 C C . THR A 1 196 ? 3.076 11.266 6.707 1 98.88 196 THR A C 1
ATOM 1533 O O . THR A 1 196 ? 3.279 11.648 5.551 1 98.88 196 THR A O 1
ATOM 1536 N N . VAL A 1 197 ? 4.055 10.844 7.523 1 98.81 197 VAL A N 1
ATOM 1537 C CA . VAL A 1 197 ? 5.406 10.672 6.992 1 98.81 197 VAL A CA 1
ATOM 1538 C C . VAL A 1 197 ? 5.559 9.266 6.41 1 98.81 197 VAL A C 1
ATOM 1540 O O . VAL A 1 197 ? 5.688 8.289 7.152 1 98.81 197 VAL A O 1
ATOM 1543 N N . ALA A 1 198 ? 5.535 9.203 5.141 1 98.62 198 ALA A N 1
ATOM 1544 C CA . ALA A 1 198 ? 5.695 7.957 4.402 1 98.62 198 ALA A CA 1
ATOM 1545 C C . ALA A 1 198 ? 7.137 7.785 3.924 1 98.62 198 ALA A C 1
ATOM 1547 O O . ALA A 1 198 ? 8.078 7.898 4.715 1 98.62 198 ALA A O 1
ATOM 1548 N N . SER A 1 199 ? 7.312 7.422 2.662 1 98.12 199 SER A N 1
ATOM 1549 C CA . SER A 1 199 ? 8.617 7.137 2.072 1 98.12 199 SER A CA 1
ATOM 1550 C C . SER A 1 199 ? 8.516 6.961 0.562 1 98.12 199 SER A C 1
ATOM 1552 O O . SER A 1 199 ? 7.422 6.754 0.029 1 98.12 199 SER A O 1
ATOM 1554 N N . LEU A 1 200 ? 9.648 7.125 -0.114 1 97.12 200 LEU A N 1
ATOM 1555 C CA . LEU A 1 200 ? 9.672 6.715 -1.513 1 97.12 200 LEU A CA 1
ATOM 1556 C C . LEU A 1 200 ? 9.359 5.227 -1.646 1 97.12 200 LEU A C 1
ATOM 1558 O O . LEU A 1 200 ? 8.922 4.77 -2.705 1 97.12 200 LEU A O 1
ATOM 1562 N N . ALA A 1 201 ? 9.547 4.449 -0.587 1 97.06 201 ALA A N 1
ATOM 1563 C CA . ALA A 1 201 ? 9.219 3.025 -0.558 1 97.06 201 ALA A CA 1
ATOM 1564 C C . ALA A 1 201 ? 7.715 2.807 -0.709 1 97.06 201 ALA A C 1
ATOM 1566 O O . ALA A 1 201 ? 7.262 1.68 -0.93 1 97.06 201 ALA A O 1
ATOM 1567 N N . SER A 1 202 ? 6.926 3.867 -0.642 1 98.25 202 SER A N 1
ATOM 1568 C CA . SER A 1 202 ? 5.496 3.77 -0.933 1 98.25 202 SER A CA 1
ATOM 1569 C C . SER A 1 202 ? 5.254 3.346 -2.377 1 98.25 202 SER A C 1
ATOM 1571 O O . SER A 1 202 ? 4.207 2.783 -2.697 1 98.25 202 SER A O 1
ATOM 1573 N N . PHE A 1 203 ? 6.301 3.609 -3.213 1 97.25 203 PHE A N 1
ATOM 1574 C CA . PHE A 1 203 ? 6.062 3.512 -4.648 1 97.25 203 PHE A CA 1
ATOM 1575 C C . PHE A 1 203 ? 6.836 2.342 -5.246 1 97.25 203 PHE A C 1
ATOM 1577 O O . PHE A 1 203 ? 6.535 1.892 -6.352 1 97.25 203 PHE A O 1
ATOM 1584 N N . VAL A 1 204 ? 7.852 1.916 -4.559 1 95.75 204 VAL A N 1
ATOM 1585 C CA . VAL A 1 204 ? 8.711 0.858 -5.07 1 95.75 204 VAL A CA 1
ATOM 1586 C C . VAL A 1 204 ? 9.086 -0.099 -3.941 1 95.75 204 VAL A C 1
ATOM 1588 O O . VAL A 1 204 ? 9.578 0.33 -2.895 1 95.75 204 VAL A O 1
ATOM 1591 N N . SER A 1 205 ? 8.781 -1.358 -4.184 1 94.81 205 SER A N 1
ATOM 1592 C CA . SER A 1 205 ? 9.227 -2.391 -3.254 1 94.81 205 SER A CA 1
ATOM 1593 C C . SER A 1 205 ? 10.562 -2.982 -3.68 1 94.81 205 SER A C 1
ATOM 1595 O O . SER A 1 205 ? 10.812 -3.164 -4.875 1 94.81 205 SER A O 1
ATOM 1597 N N . PHE A 1 206 ? 11.422 -3.268 -2.736 1 88.38 206 PHE A N 1
ATOM 1598 C CA . PHE A 1 206 ? 12.727 -3.836 -3.051 1 88.38 206 PHE A CA 1
ATOM 1599 C C . PHE A 1 206 ? 13.156 -4.84 -1.985 1 88.38 206 PHE A C 1
ATOM 1601 O O . PHE A 1 206 ? 12.477 -5 -0.97 1 88.38 206 PHE A O 1
ATOM 1608 N N . VAL A 1 207 ? 14.258 -5.5 -2.236 1 95.62 207 VAL A N 1
ATOM 1609 C CA . VAL A 1 207 ? 14.711 -6.625 -1.428 1 95.62 207 VAL A CA 1
ATOM 1610 C C . VAL A 1 207 ? 15.133 -6.133 -0.046 1 95.62 207 VAL A C 1
ATOM 1612 O O . VAL A 1 207 ? 15.609 -5.004 0.098 1 95.62 207 VAL A O 1
ATOM 1615 N N . GLY A 1 208 ? 14.891 -6.934 0.911 1 93.94 208 GLY A N 1
ATOM 1616 C CA . GLY A 1 208 ? 15.453 -6.738 2.238 1 93.94 208 GLY A CA 1
ATOM 1617 C C . GLY A 1 208 ? 14.586 -5.863 3.127 1 93.94 208 GLY A C 1
ATOM 1618 O O . GLY A 1 208 ? 14.938 -5.605 4.281 1 93.94 208 GLY A O 1
ATOM 1619 N N . CYS A 1 209 ? 13.492 -5.367 2.641 1 94.88 209 CYS A N 1
ATOM 1620 C CA . CYS A 1 209 ? 12.594 -4.531 3.426 1 94.88 209 CYS A CA 1
ATOM 1621 C C . CYS A 1 209 ? 11.18 -4.57 2.861 1 94.88 209 CYS A C 1
ATOM 1623 O O . CYS A 1 209 ? 10.539 -3.527 2.693 1 94.88 209 CYS A O 1
ATOM 1625 N N . VAL A 1 210 ? 10.758 -5.746 2.498 1 98.38 210 VAL A N 1
ATOM 1626 C CA . VAL A 1 210 ? 9.445 -5.902 1.872 1 98.38 210 VAL A CA 1
ATOM 1627 C C . VAL A 1 210 ? 8.352 -5.445 2.836 1 98.38 210 VAL A C 1
ATOM 1629 O O . VAL A 1 210 ? 7.398 -4.777 2.432 1 98.38 210 VAL A O 1
ATOM 1632 N N . ASP A 1 211 ? 8.5 -5.816 4.152 1 98.5 211 ASP A N 1
ATOM 1633 C CA . ASP A 1 211 ? 7.52 -5.391 5.145 1 98.5 211 ASP A CA 1
ATOM 1634 C C . ASP A 1 211 ? 7.473 -3.869 5.25 1 98.5 211 ASP A C 1
ATOM 1636 O O . ASP A 1 211 ? 6.395 -3.285 5.379 1 98.5 211 ASP A O 1
ATOM 1640 N N . TYR A 1 212 ? 8.617 -3.207 5.195 1 98.31 212 TYR A N 1
ATOM 1641 C CA . TYR A 1 212 ? 8.672 -1.749 5.227 1 98.31 212 TYR A CA 1
ATOM 1642 C C . TYR A 1 212 ? 7.961 -1.15 4.02 1 98.31 212 TYR A C 1
ATOM 1644 O O . TYR A 1 212 ? 7.152 -0.23 4.16 1 98.31 212 TYR A O 1
ATOM 1652 N N . SER A 1 213 ? 8.281 -1.668 2.789 1 98.5 213 SER A N 1
ATOM 1653 C CA . SER A 1 213 ? 7.605 -1.195 1.585 1 98.5 213 SER A CA 1
ATOM 1654 C C . SER A 1 213 ? 6.098 -1.377 1.69 1 98.5 213 SER A C 1
ATOM 1656 O O . SER A 1 213 ? 5.332 -0.499 1.289 1 98.5 213 SER A O 1
ATOM 1658 N N . CYS A 1 214 ? 5.66 -2.531 2.211 1 98.81 214 CYS A N 1
ATOM 1659 C CA . CYS A 1 214 ? 4.238 -2.779 2.434 1 98.81 214 CYS A CA 1
ATOM 1660 C C . CYS A 1 214 ? 3.637 -1.721 3.35 1 98.81 214 CYS A C 1
ATOM 1662 O O . CYS A 1 214 ? 2.582 -1.159 3.047 1 98.81 214 CYS A O 1
ATOM 1664 N N . SER A 1 215 ? 4.305 -1.438 4.434 1 98.81 215 SER A N 1
ATOM 1665 C CA . SER A 1 215 ? 3.793 -0.503 5.43 1 98.81 215 SER A CA 1
ATOM 1666 C C . SER A 1 215 ? 3.697 0.91 4.863 1 98.81 215 SER A C 1
ATOM 1668 O O . SER A 1 215 ? 2.75 1.641 5.164 1 98.81 215 SER A O 1
ATOM 1670 N N . LYS A 1 216 ? 4.664 1.286 4.074 1 98.81 216 LYS A N 1
ATOM 1671 C CA . LYS A 1 216 ? 4.676 2.654 3.566 1 98.81 216 LYS A CA 1
ATOM 1672 C C . LYS A 1 216 ? 3.723 2.814 2.387 1 98.81 216 LYS A C 1
ATOM 1674 O O . LYS A 1 216 ? 3.125 3.877 2.203 1 98.81 216 LYS A O 1
ATOM 1679 N N . ALA A 1 217 ? 3.578 1.761 1.554 1 98.81 217 ALA A N 1
ATOM 1680 C CA . ALA A 1 217 ? 2.49 1.771 0.578 1 98.81 217 ALA A CA 1
ATOM 1681 C C . ALA A 1 217 ? 1.138 1.918 1.268 1 98.81 217 ALA A C 1
ATOM 1683 O O . ALA A 1 217 ? 0.268 2.652 0.791 1 98.81 217 ALA A O 1
ATOM 1684 N N . SER A 1 218 ? 0.995 1.244 2.338 1 98.81 218 SER A N 1
ATOM 1685 C CA . SER A 1 218 ? -0.217 1.317 3.146 1 98.81 218 SER A CA 1
ATOM 1686 C C . SER A 1 218 ? -0.412 2.715 3.727 1 98.81 218 SER A C 1
ATOM 1688 O O . SER A 1 218 ? -1.534 3.223 3.773 1 98.81 218 SER A O 1
ATOM 1690 N N . ALA A 1 219 ? 0.632 3.328 4.184 1 98.88 219 ALA A N 1
ATOM 1691 C CA . ALA A 1 219 ? 0.565 4.676 4.738 1 98.88 219 ALA A CA 1
ATOM 1692 C C . ALA A 1 219 ? 0.061 5.676 3.701 1 98.88 219 ALA A C 1
ATOM 1694 O O . ALA A 1 219 ? -0.721 6.574 4.02 1 98.88 219 ALA A O 1
ATOM 1695 N N . LEU A 1 220 ? 0.534 5.523 2.48 1 98.81 220 LEU A N 1
ATOM 1696 C CA . LEU A 1 220 ? 0.047 6.387 1.407 1 98.81 220 LEU A CA 1
ATOM 1697 C C . LEU A 1 220 ? -1.445 6.176 1.175 1 98.81 220 LEU A C 1
ATOM 1699 O O . LEU A 1 220 ? -2.201 7.141 1.045 1 98.81 220 LEU A O 1
ATOM 1703 N N . ALA A 1 221 ? -1.864 4.906 1.079 1 98.81 221 ALA A N 1
ATOM 1704 C CA . ALA A 1 221 ? -3.279 4.598 0.894 1 98.81 221 ALA A CA 1
ATOM 1705 C C . ALA A 1 221 ? -4.117 5.156 2.039 1 98.81 221 ALA A C 1
ATOM 1707 O O . ALA A 1 221 ? -5.234 5.633 1.824 1 98.81 221 ALA A O 1
ATOM 1708 N N . PHE A 1 222 ? -3.605 5.074 3.264 1 98.94 222 PHE A N 1
ATOM 1709 C CA . PHE A 1 222 ? -4.258 5.633 4.441 1 98.94 222 PHE A CA 1
ATOM 1710 C C . PHE A 1 222 ? -4.492 7.129 4.27 1 98.94 222 PHE A C 1
ATOM 1712 O O . PHE A 1 222 ? -5.602 7.621 4.5 1 98.94 222 PHE A O 1
ATOM 1719 N N . HIS A 1 223 ? -3.453 7.84 3.879 1 98.81 223 HIS A N 1
ATOM 1720 C CA . HIS A 1 223 ? -3.527 9.281 3.656 1 98.81 223 HIS A CA 1
ATOM 1721 C C . HIS A 1 223 ? -4.617 9.625 2.646 1 98.81 223 HIS A C 1
ATOM 1723 O O . HIS A 1 223 ? -5.418 10.531 2.877 1 98.81 223 HIS A O 1
ATOM 1729 N N . GLU A 1 224 ? -4.602 8.898 1.571 1 98.62 224 GLU A N 1
ATOM 1730 C CA . GLU A 1 224 ? -5.574 9.148 0.51 1 98.62 224 GLU A CA 1
ATOM 1731 C C . GLU A 1 224 ? -7 8.914 1.005 1 98.62 224 GLU A C 1
ATOM 1733 O O . GLU A 1 224 ? -7.887 9.734 0.759 1 98.62 224 GLU A O 1
ATOM 1738 N N . GLY A 1 225 ? -7.191 7.793 1.674 1 98.5 225 GLY A N 1
ATOM 1739 C CA . GLY A 1 225 ? -8.5 7.48 2.221 1 98.5 225 GLY A CA 1
ATOM 1740 C C . GLY A 1 225 ? -8.945 8.453 3.293 1 98.5 225 GLY A C 1
ATOM 1741 O O . GLY A 1 225 ? -10.109 8.867 3.32 1 98.5 225 GLY A O 1
ATOM 1742 N N . LEU A 1 226 ? -8.047 8.82 4.152 1 98.81 226 LEU A N 1
ATOM 1743 C CA . LEU A 1 226 ? -8.336 9.789 5.207 1 98.81 226 LEU A CA 1
ATOM 1744 C C . LEU A 1 226 ? -8.805 11.109 4.613 1 98.81 226 LEU A C 1
ATOM 1746 O O . LEU A 1 226 ? -9.781 11.695 5.082 1 98.81 226 LEU A O 1
ATOM 1750 N N . THR A 1 227 ? -8.078 11.594 3.627 1 98.44 227 THR A N 1
ATOM 1751 C CA . THR A 1 227 ? -8.43 12.844 2.965 1 98.44 227 THR A CA 1
ATOM 1752 C C . THR A 1 227 ? -9.867 12.797 2.449 1 98.44 227 THR A C 1
ATOM 1754 O O . THR A 1 227 ? -10.633 13.742 2.646 1 98.44 227 THR A O 1
ATOM 1757 N N . GLN A 1 228 ? -10.203 11.695 1.837 1 98.19 228 GLN A N 1
ATOM 1758 C CA . GLN A 1 228 ? -11.539 11.547 1.276 1 98.19 228 GLN A CA 1
ATOM 1759 C C . GLN A 1 228 ? -12.594 11.477 2.379 1 98.19 228 GLN A C 1
ATOM 1761 O O . GLN A 1 228 ? -13.688 12.039 2.24 1 98.19 228 GLN A O 1
ATOM 1766 N N . GLU A 1 229 ? -12.297 10.797 3.455 1 98.38 229 GLU A N 1
ATOM 1767 C CA . GLU A 1 229 ? -13.289 10.664 4.512 1 98.38 229 GLU A CA 1
ATOM 1768 C C . GLU A 1 229 ? -13.508 12 5.227 1 98.38 229 GLU A C 1
ATOM 1770 O O . GLU A 1 229 ? -14.641 12.328 5.602 1 98.38 229 GLU A O 1
ATOM 1775 N N . ILE A 1 230 ? -12.453 12.734 5.445 1 98.44 230 ILE A N 1
ATOM 1776 C CA . ILE A 1 230 ? -12.586 14.055 6.051 1 98.44 230 ILE A CA 1
ATOM 1777 C C . ILE A 1 230 ? -13.531 14.914 5.211 1 98.44 230 ILE A C 1
ATOM 1779 O O . ILE A 1 230 ? -14.406 15.594 5.754 1 98.44 230 ILE A O 1
ATOM 1783 N N . ARG A 1 231 ? -13.422 14.781 3.938 1 97.06 231 ARG A N 1
ATOM 1784 C CA . ARG A 1 231 ? -14.195 15.586 2.998 1 97.06 231 ARG A CA 1
ATOM 1785 C C . ARG A 1 231 ? -15.625 15.078 2.889 1 97.06 231 ARG A C 1
ATOM 1787 O O . ARG A 1 231 ? -16.578 15.852 2.986 1 97.06 231 ARG A O 1
ATOM 1794 N N . HIS A 1 232 ? -15.828 13.766 2.781 1 97.19 232 HIS A N 1
ATOM 1795 C CA . HIS A 1 232 ? -17.094 13.25 2.289 1 97.19 232 HIS A CA 1
ATOM 1796 C C . HIS A 1 232 ? -17.906 12.617 3.414 1 97.19 232 HIS A C 1
ATOM 1798 O O . HIS A 1 232 ? -19.125 12.477 3.309 1 97.19 232 HIS A O 1
ATOM 1804 N N . ILE A 1 233 ? -17.203 12.195 4.418 1 97.12 233 ILE A N 1
ATOM 1805 C CA . ILE A 1 233 ? -17.906 11.539 5.512 1 97.12 233 ILE A CA 1
ATOM 1806 C C . ILE A 1 233 ? -18.062 12.508 6.676 1 97.12 233 ILE A C 1
ATOM 1808 O O . ILE A 1 233 ? -19.172 12.68 7.203 1 97.12 233 ILE A O 1
ATOM 1812 N N . TYR A 1 234 ? -17.016 13.195 7.008 1 97.69 234 TYR A N 1
ATOM 1813 C CA . TYR A 1 234 ? -17.047 14.039 8.195 1 97.69 234 TYR A CA 1
ATOM 1814 C C . TYR A 1 234 ? -17.391 15.477 7.84 1 97.69 234 TYR A C 1
ATOM 1816 O O . TYR A 1 234 ? -17.734 16.281 8.711 1 97.69 234 TYR A O 1
ATOM 1824 N N . GLY A 1 235 ? -17.234 15.852 6.594 1 96.38 235 GLY A N 1
ATOM 1825 C CA . GLY A 1 235 ? -17.688 17.141 6.098 1 96.38 235 GLY A CA 1
ATOM 1826 C C . GLY A 1 235 ? -16.844 18.297 6.586 1 96.38 235 GLY A C 1
ATOM 1827 O O . GLY A 1 235 ? -17.344 19.422 6.742 1 96.38 235 GLY A O 1
ATOM 1828 N N . SER A 1 236 ? -15.586 18.047 6.918 1 96.62 236 SER A N 1
ATOM 1829 C CA . SER A 1 236 ? -14.68 19.062 7.438 1 96.62 236 SER A CA 1
ATOM 1830 C C . SER A 1 236 ? -13.664 19.484 6.387 1 96.62 236 SER A C 1
ATOM 1832 O O . SER A 1 236 ? -12.484 19.125 6.477 1 96.62 236 SER A O 1
ATOM 1834 N N . ARG A 1 237 ? -13.953 20.375 5.574 1 94.31 237 ARG A N 1
ATOM 1835 C CA . ARG A 1 237 ? -13.203 20.672 4.359 1 94.31 237 ARG A CA 1
ATOM 1836 C C . ARG A 1 237 ? -12 21.562 4.664 1 94.31 237 ARG A C 1
ATOM 1838 O O . ARG A 1 237 ? -11.125 21.75 3.812 1 94.31 237 ARG A O 1
ATOM 1845 N N . ASN A 1 238 ? -11.93 22.094 5.898 1 96.69 238 ASN A N 1
ATOM 1846 C CA . ASN A 1 238 ? -10.789 22.922 6.258 1 96.69 238 ASN A CA 1
ATOM 1847 C C . ASN A 1 238 ? -9.695 22.094 6.945 1 96.69 238 ASN A C 1
ATOM 1849 O O . ASN A 1 238 ? -8.602 22.594 7.203 1 96.69 238 ASN A O 1
ATOM 1853 N N . VAL A 1 239 ? -10 20.891 7.312 1 97.88 239 VAL A N 1
ATOM 1854 C CA . VAL A 1 239 ? -8.969 20.016 7.852 1 97.88 239 VAL A CA 1
ATOM 1855 C C . VAL A 1 239 ? -8.07 19.516 6.719 1 97.88 239 VAL A C 1
ATOM 1857 O O . VAL A 1 239 ? -8.555 19 5.715 1 97.88 239 VAL A O 1
ATOM 1860 N N . ARG A 1 240 ? -6.77 19.75 6.848 1 97.88 240 ARG A N 1
ATOM 1861 C CA . ARG A 1 240 ? -5.797 19.453 5.801 1 97.88 240 ARG A CA 1
ATOM 1862 C C . ARG A 1 240 ? -5.109 18.109 6.055 1 97.88 240 ARG A C 1
ATOM 1864 O O . ARG A 1 240 ? -5.008 17.672 7.203 1 97.88 240 ARG A O 1
ATOM 1871 N N . THR A 1 241 ? -4.691 17.516 4.988 1 98.5 241 THR A N 1
ATOM 1872 C CA . THR A 1 241 ? -3.848 16.328 5.059 1 98.5 241 THR A CA 1
ATOM 1873 C C . THR A 1 241 ? -2.643 16.469 4.133 1 98.5 241 THR A C 1
ATOM 1875 O O . THR A 1 241 ? -2.756 17.016 3.033 1 98.5 241 THR A O 1
ATOM 1878 N N . SER A 1 242 ? -1.469 16.078 4.617 1 98.75 242 SER A N 1
ATOM 1879 C CA . SER A 1 242 ? -0.245 16.031 3.822 1 98.75 242 SER A CA 1
ATOM 1880 C C . SER A 1 242 ? 0.457 14.688 3.969 1 98.75 242 SER A C 1
ATOM 1882 O O . SER A 1 242 ? 0.417 14.07 5.039 1 98.75 242 SER A O 1
ATOM 1884 N N . VAL A 1 243 ? 1.053 14.219 2.918 1 98.81 243 VAL A N 1
ATOM 1885 C CA . VAL A 1 243 ? 1.874 13.008 2.947 1 98.81 243 VAL A CA 1
ATOM 1886 C C . VAL A 1 243 ? 3.271 13.32 2.418 1 98.81 243 VAL A C 1
ATOM 1888 O O . VAL A 1 243 ? 3.418 13.992 1.39 1 98.81 243 VAL A O 1
ATOM 1891 N N . ILE A 1 244 ? 4.32 12.945 3.17 1 98.88 244 ILE A N 1
ATOM 1892 C CA . ILE A 1 244 ? 5.723 13.242 2.896 1 98.88 244 ILE A CA 1
ATOM 1893 C C . ILE A 1 244 ? 6.453 11.961 2.504 1 98.88 244 ILE A C 1
ATOM 1895 O O . ILE A 1 244 ? 6.359 10.945 3.199 1 98.88 244 ILE A O 1
ATOM 1899 N N . HIS A 1 245 ? 7.137 12.016 1.375 1 98.69 245 HIS A N 1
ATOM 1900 C CA . HIS A 1 245 ? 7.875 10.852 0.889 1 98.69 245 HIS A CA 1
ATOM 1901 C C . HIS A 1 245 ? 9.367 11.141 0.816 1 98.69 245 HIS A C 1
ATOM 1903 O O . HIS A 1 245 ? 9.891 11.492 -0.246 1 98.69 245 HIS A O 1
ATOM 1909 N N . PRO A 1 246 ? 10.031 10.906 1.926 1 98.25 246 PRO A N 1
ATOM 1910 C CA . PRO A 1 246 ? 11.484 11.086 1.901 1 98.25 246 PRO A CA 1
ATOM 1911 C C . PRO A 1 246 ? 12.211 9.93 1.221 1 98.25 246 PRO A C 1
ATOM 1913 O O . PRO A 1 246 ? 11.742 8.789 1.271 1 98.25 246 PRO A O 1
ATOM 1916 N N . LEU A 1 247 ? 13.32 10.289 0.628 1 95.81 247 LEU A N 1
ATOM 1917 C CA . LEU A 1 247 ? 14.32 9.273 0.306 1 95.81 247 LEU A CA 1
ATOM 1918 C C . LEU A 1 247 ? 15.062 8.828 1.561 1 95.81 247 LEU A C 1
ATOM 1920 O O . LEU A 1 247 ? 14.523 8.906 2.666 1 95.81 247 LEU A O 1
ATOM 1924 N N . TRP A 1 248 ? 16.297 8.281 1.391 1 93.62 248 TRP A N 1
ATOM 1925 C CA . TRP A 1 248 ? 17.109 7.898 2.545 1 93.62 248 TRP A CA 1
ATOM 1926 C C . TRP A 1 248 ? 17.469 9.125 3.377 1 93.62 248 TRP A C 1
ATOM 1928 O O . TRP A 1 248 ? 17.906 10.141 2.838 1 93.62 248 TRP A O 1
ATOM 1938 N N . VAL A 1 249 ? 17.203 9.047 4.633 1 96.06 249 VAL A N 1
ATOM 1939 C CA . VAL A 1 249 ? 17.516 10.156 5.531 1 96.06 249 VAL A CA 1
ATOM 1940 C C . VAL A 1 249 ? 18.516 9.695 6.586 1 96.06 249 VAL A C 1
ATOM 1942 O O . VAL A 1 249 ? 18.391 8.594 7.125 1 96.06 249 VAL A O 1
ATOM 1945 N N . ARG A 1 250 ? 19.516 10.516 6.812 1 93.81 250 ARG A N 1
ATOM 1946 C CA . ARG A 1 250 ? 20.547 10.195 7.809 1 93.81 250 ARG A CA 1
ATOM 1947 C C . ARG A 1 250 ? 19.953 10.172 9.211 1 93.81 250 ARG A C 1
ATOM 1949 O O . ARG A 1 250 ? 19.875 11.211 9.883 1 93.81 250 ARG A O 1
ATOM 1956 N N . THR A 1 251 ? 19.594 8.992 9.648 1 92.5 251 THR A N 1
ATOM 1957 C CA . THR A 1 251 ? 19.031 8.711 10.969 1 92.5 251 THR A CA 1
ATOM 1958 C C . THR A 1 251 ? 19.562 7.395 11.516 1 92.5 251 THR A C 1
ATOM 1960 O O . THR A 1 251 ? 20.203 6.629 10.797 1 92.5 251 THR A O 1
ATOM 1963 N N . PRO A 1 252 ? 19.391 7.16 12.852 1 86.62 252 PRO A N 1
ATOM 1964 C CA . PRO A 1 252 ? 19.797 5.855 13.383 1 86.62 252 PRO A CA 1
ATOM 1965 C C . PRO A 1 252 ? 19.156 4.688 12.625 1 86.62 252 PRO A C 1
ATOM 1967 O O . PRO A 1 252 ? 19.734 3.605 12.555 1 86.62 252 PRO A O 1
ATOM 1970 N N . MET A 1 253 ? 18.094 4.871 11.969 1 82.81 253 MET A N 1
ATOM 1971 C CA . MET A 1 253 ? 17.344 3.832 11.266 1 82.81 253 MET A CA 1
ATOM 1972 C C . MET A 1 253 ? 18.188 3.217 10.156 1 82.81 253 MET A C 1
ATOM 1974 O O . MET A 1 253 ? 18.109 2.014 9.906 1 82.81 253 MET A O 1
ATOM 1978 N N . ILE A 1 254 ? 19.031 4.043 9.469 1 83.88 254 ILE A N 1
ATOM 1979 C CA . ILE A 1 254 ? 19.766 3.533 8.32 1 83.88 254 ILE A CA 1
ATOM 1980 C C . ILE A 1 254 ? 21.266 3.506 8.625 1 83.88 254 ILE A C 1
ATOM 1982 O O . ILE A 1 254 ? 22.078 3.35 7.723 1 83.88 254 ILE A O 1
ATOM 1986 N N . GLU A 1 255 ? 21.625 3.723 9.805 1 81.25 255 GLU A N 1
ATOM 1987 C CA . GLU A 1 255 ? 23.016 3.854 10.203 1 81.25 255 GLU A CA 1
ATOM 1988 C C . GLU A 1 255 ? 23.828 2.625 9.789 1 81.25 255 GLU A C 1
ATOM 1990 O O . GLU A 1 255 ? 24.938 2.752 9.273 1 81.25 255 GLU A O 1
ATOM 1995 N N . LYS A 1 256 ? 23.203 1.494 9.992 1 75.19 256 LYS A N 1
ATOM 1996 C CA . LYS A 1 256 ? 23.922 0.265 9.664 1 75.19 256 LYS A CA 1
ATOM 1997 C C . LYS A 1 256 ? 24.188 0.164 8.164 1 75.19 256 LYS A C 1
ATOM 1999 O O . LYS A 1 256 ? 25.25 -0.296 7.746 1 75.19 256 LYS A O 1
ATOM 2004 N N . MET A 1 257 ? 23.281 0.617 7.418 1 76.12 257 MET A N 1
ATOM 2005 C CA . MET A 1 257 ? 23.422 0.547 5.965 1 76.12 257 MET A CA 1
ATOM 2006 C C . MET A 1 257 ? 24.453 1.559 5.469 1 76.12 257 MET A C 1
ATOM 2008 O O . MET A 1 257 ? 25.203 1.272 4.543 1 76.12 257 MET A O 1
ATOM 2012 N N . THR A 1 258 ? 24.531 2.693 6.078 1 76.94 258 THR A N 1
ATOM 2013 C CA . THR A 1 258 ? 25.406 3.76 5.609 1 76.94 258 THR A CA 1
ATOM 2014 C C . THR A 1 258 ? 26.844 3.52 6.066 1 76.94 258 THR A C 1
ATOM 2016 O O . THR A 1 258 ? 27.781 4.145 5.555 1 76.94 258 THR A O 1
ATOM 2019 N N . GLN A 1 259 ? 26.969 2.631 6.949 1 75.12 259 GLN A N 1
ATOM 2020 C CA . GLN A 1 259 ? 28.312 2.309 7.414 1 75.12 259 GLN A CA 1
ATOM 2021 C C . GLN A 1 259 ? 29.094 1.541 6.348 1 75.12 259 GLN A C 1
ATOM 2023 O O . GLN A 1 259 ? 30.312 1.466 6.406 1 75.12 259 GLN A O 1
ATOM 2028 N N . ALA A 1 260 ? 28.359 0.995 5.383 1 70 260 ALA A N 1
ATOM 2029 C CA . ALA A 1 260 ? 29.047 0.285 4.305 1 70 260 ALA A CA 1
ATOM 2030 C C . ALA A 1 260 ? 30 1.215 3.553 1 70 260 ALA A C 1
ATOM 2032 O O . ALA A 1 260 ? 30.859 0.756 2.805 1 70 260 ALA A O 1
ATOM 2033 N N . GLY A 1 261 ? 29.969 2.535 3.852 1 64.62 261 GLY A N 1
ATOM 2034 C CA . GLY A 1 261 ? 30.984 3.49 3.443 1 64.62 261 GLY A CA 1
ATOM 2035 C C . GLY A 1 261 ? 30.906 3.857 1.975 1 64.62 261 GLY A C 1
ATOM 2036 O O . GLY A 1 261 ? 29.844 4.23 1.479 1 64.62 261 GLY A O 1
ATOM 2037 N N . SER A 1 262 ? 32 3.568 1.295 1 67.69 262 SER A N 1
ATOM 2038 C CA . SER A 1 262 ? 32.188 3.979 -0.09 1 67.69 262 SER A CA 1
ATOM 2039 C C . SER A 1 262 ? 31.312 3.191 -1.04 1 67.69 262 SER A C 1
ATOM 2041 O O . SER A 1 262 ? 31.094 3.596 -2.186 1 67.69 262 SER A O 1
ATOM 2043 N N . HIS A 1 263 ? 30.656 2.207 -0.489 1 75.38 263 HIS A N 1
ATOM 2044 C CA . HIS A 1 263 ? 29.859 1.366 -1.381 1 75.38 263 HIS A CA 1
ATOM 2045 C C . HIS A 1 263 ? 28.406 1.825 -1.426 1 75.38 263 HIS A C 1
ATOM 2047 O O . HIS A 1 263 ? 27.656 1.431 -2.318 1 75.38 263 HIS A O 1
ATOM 2053 N N . TRP A 1 264 ? 28.125 2.682 -0.453 1 79.31 264 TRP A N 1
ATOM 2054 C CA . TRP A 1 264 ? 26.812 3.287 -0.5 1 79.31 264 TRP A CA 1
ATOM 2055 C C . TRP A 1 264 ? 26.781 4.457 -1.477 1 79.31 264 TRP A C 1
ATOM 2057 O O . TRP A 1 264 ? 27.406 5.488 -1.24 1 79.31 264 TRP A O 1
ATOM 2067 N N . LYS A 1 265 ? 26.016 4.289 -2.609 1 80.31 265 LYS A N 1
ATOM 2068 C CA . LYS A 1 265 ? 26.078 5.309 -3.65 1 80.31 265 LYS A CA 1
ATOM 2069 C C . LYS A 1 265 ? 24.766 6.086 -3.725 1 80.31 265 LYS A C 1
ATOM 2071 O O . LYS A 1 265 ? 24.641 7.043 -4.488 1 80.31 265 LYS A O 1
ATOM 2076 N N . GLU A 1 266 ? 23.812 5.715 -2.889 1 83.56 266 GLU A N 1
ATOM 2077 C CA . GLU A 1 266 ? 22.531 6.43 -2.912 1 83.56 266 GLU A CA 1
ATOM 2078 C C . GLU A 1 266 ? 22.625 7.734 -2.123 1 83.56 266 GLU A C 1
ATOM 2080 O O . GLU A 1 266 ? 23.281 7.797 -1.088 1 83.56 266 GLU A O 1
ATOM 2085 N N . PRO A 1 267 ? 21.984 8.805 -2.662 1 89.12 267 PRO A N 1
ATOM 2086 C CA . PRO A 1 267 ? 21.953 10.039 -1.875 1 89.12 267 PRO A CA 1
ATOM 2087 C C . PRO A 1 267 ? 21.297 9.859 -0.511 1 89.12 267 PRO A C 1
ATOM 2089 O O . PRO A 1 267 ? 20.312 9.125 -0.392 1 89.12 267 PRO A O 1
ATOM 2092 N N . VAL A 1 268 ? 21.875 10.453 0.487 1 93.38 268 VAL A N 1
ATOM 2093 C CA . VAL A 1 268 ? 21.328 10.461 1.838 1 93.38 268 VAL A CA 1
ATOM 2094 C C . VAL A 1 268 ? 21 11.891 2.262 1 93.38 268 VAL A C 1
ATOM 2096 O O . VAL A 1 268 ? 21.875 12.758 2.238 1 93.38 268 VAL A O 1
ATOM 2099 N N . LEU A 1 269 ? 19.75 12.109 2.588 1 96.69 269 LEU A N 1
ATOM 2100 C CA . LEU A 1 269 ? 19.281 13.422 3.006 1 96.69 269 LEU A CA 1
ATOM 2101 C C . LEU A 1 269 ? 19.562 13.648 4.492 1 96.69 269 LEU A C 1
ATOM 2103 O O . LEU A 1 269 ? 19.734 12.695 5.246 1 96.69 269 LEU A O 1
ATOM 2107 N N . GLU A 1 270 ? 19.609 14.914 4.801 1 97.31 270 GLU A N 1
ATOM 2108 C CA . GLU A 1 270 ? 19.672 15.281 6.211 1 97.31 270 GLU A CA 1
ATOM 2109 C C . GLU A 1 270 ? 18.281 15.5 6.797 1 97.31 270 GLU A C 1
ATOM 2111 O O . GLU A 1 270 ? 17.375 15.945 6.102 1 97.31 270 GLU A O 1
ATOM 2116 N N . PRO A 1 271 ? 18.141 15.219 8.094 1 98.19 271 PRO A N 1
ATOM 2117 C CA . PRO A 1 271 ? 16.828 15.344 8.727 1 98.19 271 PRO A CA 1
ATOM 2118 C C . PRO A 1 271 ? 16.188 16.719 8.516 1 98.19 271 PRO A C 1
ATOM 2120 O O . PRO A 1 271 ? 14.969 16.828 8.375 1 98.19 271 PRO A O 1
ATOM 2123 N N . HIS A 1 272 ? 16.953 17.797 8.422 1 98 272 HIS A N 1
ATOM 2124 C CA . HIS A 1 272 ? 16.406 19.141 8.305 1 98 272 HIS A CA 1
ATOM 2125 C C . HIS A 1 272 ? 15.68 19.328 6.973 1 98 272 HIS A C 1
ATOM 2127 O O . HIS A 1 272 ? 14.773 20.156 6.867 1 98 272 HIS A O 1
ATOM 2133 N N . GLU A 1 273 ? 16.062 18.531 5.93 1 98.25 273 GLU A N 1
ATOM 2134 C CA . GLU A 1 273 ? 15.391 18.609 4.637 1 98.25 273 GLU A CA 1
ATOM 2135 C C . GLU A 1 273 ? 13.945 18.125 4.734 1 98.25 273 GLU A C 1
ATOM 2137 O O . GLU A 1 273 ? 13.047 18.703 4.105 1 98.25 273 GLU A O 1
ATOM 2142 N N . ILE A 1 274 ? 13.727 17.125 5.547 1 98.69 274 ILE A N 1
ATOM 2143 C CA . ILE A 1 274 ? 12.375 16.594 5.754 1 98.69 274 ILE A CA 1
ATOM 2144 C C . ILE A 1 274 ? 11.602 17.531 6.688 1 98.69 274 ILE A C 1
ATOM 2146 O O . ILE A 1 274 ? 10.453 17.875 6.41 1 98.69 274 ILE A O 1
ATOM 2150 N N . SER A 1 275 ? 12.273 17.953 7.77 1 98.75 275 SER A N 1
ATOM 2151 C CA . SER A 1 275 ? 11.641 18.844 8.742 1 98.75 275 SER A CA 1
ATOM 2152 C C . SER A 1 275 ? 11.156 20.125 8.078 1 98.75 275 SER A C 1
ATOM 2154 O O . SER A 1 275 ? 10.031 20.578 8.312 1 98.75 275 SER A O 1
ATOM 2156 N N . SER A 1 276 ? 12 20.672 7.23 1 98.38 276 SER A N 1
ATOM 2157 C CA . SER A 1 276 ? 11.656 21.922 6.551 1 98.38 276 SER A CA 1
ATOM 2158 C C . SER A 1 276 ? 10.43 21.75 5.656 1 98.38 276 SER A C 1
ATOM 2160 O O . SER A 1 276 ? 9.57 22.625 5.59 1 98.38 276 SER A O 1
ATOM 2162 N N . ALA A 1 277 ? 10.398 20.656 4.957 1 98.31 277 ALA A N 1
ATOM 2163 C CA . ALA A 1 277 ? 9.266 20.375 4.07 1 98.31 277 ALA A CA 1
ATOM 2164 C C . ALA A 1 277 ? 7.973 20.234 4.867 1 98.31 277 ALA A C 1
ATOM 2166 O O . ALA A 1 277 ? 6.922 20.734 4.457 1 98.31 277 ALA A O 1
ATOM 2167 N N . VAL A 1 278 ? 8.016 19.547 5.992 1 98.5 278 VAL A N 1
ATOM 2168 C CA . VAL A 1 278 ? 6.852 19.328 6.844 1 98.5 278 VAL A CA 1
ATOM 2169 C C . VAL A 1 278 ? 6.363 20.672 7.395 1 98.5 278 VAL A C 1
ATOM 2171 O O . VAL A 1 278 ? 5.172 20.969 7.328 1 98.5 278 VAL A O 1
ATOM 2174 N N . ILE A 1 279 ? 7.277 21.469 7.91 1 97.69 279 ILE A N 1
ATOM 2175 C CA . ILE A 1 279 ? 6.922 22.75 8.516 1 97.69 279 ILE A CA 1
ATOM 2176 C C . ILE A 1 279 ? 6.332 23.672 7.453 1 97.69 279 ILE A C 1
ATOM 2178 O O . ILE A 1 279 ? 5.363 24.391 7.715 1 97.69 279 ILE A O 1
ATOM 2182 N N . ARG A 1 280 ? 6.902 23.641 6.27 1 96.75 280 ARG A N 1
ATOM 2183 C CA . ARG A 1 280 ? 6.359 24.453 5.18 1 96.75 280 ARG A CA 1
ATOM 2184 C C . ARG A 1 280 ? 4.902 24.094 4.91 1 96.75 280 ARG A C 1
ATOM 2186 O O . ARG A 1 280 ? 4.07 24.969 4.68 1 96.75 280 ARG A O 1
ATOM 2193 N N . GLN A 1 281 ? 4.586 22.828 4.887 1 96.38 281 GLN A N 1
ATOM 2194 C CA . GLN A 1 281 ? 3.209 22.391 4.68 1 96.38 281 GLN A CA 1
ATOM 2195 C C . GLN A 1 281 ? 2.295 22.922 5.785 1 96.38 281 GLN A C 1
ATOM 2197 O O . GLN A 1 281 ? 1.208 23.422 5.508 1 96.38 281 GLN A O 1
ATOM 2202 N N . ILE A 1 282 ? 2.773 22.797 7.008 1 96.62 282 ILE A N 1
ATOM 2203 C CA . ILE A 1 282 ? 1.974 23.188 8.164 1 96.62 282 ILE A CA 1
ATOM 2204 C C . ILE A 1 282 ? 1.719 24.688 8.141 1 96.62 282 ILE A C 1
ATOM 2206 O O . ILE A 1 282 ? 0.574 25.141 8.25 1 96.62 282 ILE A O 1
ATOM 2210 N N . VAL A 1 283 ? 2.727 25.438 7.898 1 95.5 283 VAL A N 1
ATOM 2211 C CA . VAL A 1 283 ? 2.662 26.891 7.996 1 95.5 283 VAL A CA 1
ATOM 2212 C C . VAL A 1 283 ? 1.906 27.453 6.797 1 95.5 283 VAL A C 1
ATOM 2214 O O . VAL A 1 283 ? 1.182 28.453 6.922 1 95.5 283 VAL A O 1
ATOM 2217 N N . SER A 1 284 ? 2.02 26.859 5.66 1 94.06 284 SER A N 1
ATOM 2218 C CA . SER A 1 284 ? 1.339 27.328 4.461 1 94.06 284 SER A CA 1
ATOM 2219 C C . SER A 1 284 ? -0.166 27.109 4.551 1 94.06 284 SER A C 1
ATOM 2221 O O . SER A 1 284 ? -0.941 27.734 3.832 1 94.06 284 SER A O 1
ATOM 2223 N N . GLY A 1 285 ? -0.554 26.109 5.359 1 94.75 285 GLY A N 1
ATOM 2224 C CA . GLY A 1 285 ? -1.959 25.75 5.457 1 94.75 285 GLY A CA 1
ATOM 2225 C C . GLY A 1 285 ? -2.445 24.938 4.27 1 94.75 285 GLY A C 1
ATOM 2226 O O . GLY A 1 285 ? -3.65 24.828 4.035 1 94.75 285 GLY A O 1
ATOM 2227 N N . ASN A 1 286 ? -1.496 24.406 3.486 1 95.5 286 ASN A N 1
ATOM 2228 C CA . ASN A 1 286 ? -1.851 23.594 2.328 1 95.5 286 ASN A CA 1
ATOM 2229 C C . ASN A 1 286 ? -1.492 22.125 2.545 1 95.5 286 ASN A C 1
ATOM 2231 O O . ASN A 1 286 ? -0.379 21.812 2.969 1 95.5 286 ASN A O 1
ATOM 2235 N N . GLY A 1 287 ? -2.547 21.281 2.377 1 97 287 GLY A N 1
ATOM 2236 C CA . GLY A 1 287 ? -2.271 19.844 2.314 1 97 287 GLY A CA 1
ATOM 2237 C C . GLY A 1 287 ? -1.745 19.406 0.964 1 97 287 GLY A C 1
ATOM 2238 O O . GLY A 1 287 ? -1.73 20.172 0.008 1 97 287 GLY A O 1
ATOM 2239 N N . GLY A 1 288 ? -1.27 18.25 0.904 1 97.38 288 GLY A N 1
ATOM 2240 C CA . GLY A 1 288 ? -0.818 17.703 -0.366 1 97.38 288 GLY A CA 1
ATOM 2241 C C . GLY A 1 288 ? 0.239 16.625 -0.21 1 97.38 288 GLY A C 1
ATOM 2242 O O . GLY A 1 288 ? 0.476 16.125 0.897 1 97.38 288 GLY A O 1
ATOM 2243 N N . GLN A 1 289 ? 0.798 16.156 -1.331 1 98 289 GLN A N 1
ATOM 2244 C CA . GLN A 1 289 ? 1.854 15.148 -1.412 1 98 289 GLN A CA 1
ATOM 2245 C C . GLN A 1 289 ? 3.205 15.789 -1.702 1 98 289 GLN A C 1
ATOM 2247 O O . GLN A 1 289 ? 3.33 16.594 -2.631 1 98 289 GLN A O 1
ATOM 2252 N N . VAL A 1 290 ? 4.207 15.461 -0.896 1 98.06 290 VAL A N 1
ATOM 2253 C CA . VAL A 1 290 ? 5.539 16.031 -1.047 1 98.06 290 VAL A CA 1
ATOM 2254 C C . VAL A 1 290 ? 6.574 14.922 -1.164 1 98.06 290 VAL A C 1
ATOM 2256 O O . VAL A 1 290 ? 6.668 14.062 -0.286 1 98.06 290 VAL A O 1
ATOM 2259 N N . VAL A 1 291 ? 7.301 14.867 -2.215 1 97.88 291 VAL A N 1
ATOM 2260 C CA . VAL A 1 291 ? 8.414 13.945 -2.408 1 97.88 291 VAL A CA 1
ATOM 2261 C C . VAL A 1 291 ? 9.734 14.688 -2.182 1 97.88 291 VAL A C 1
ATOM 2263 O O . VAL A 1 291 ? 9.945 15.773 -2.719 1 97.88 291 VAL A O 1
ATOM 2266 N N . ILE A 1 292 ? 10.586 14.086 -1.342 1 98.06 292 ILE A N 1
ATOM 2267 C CA . ILE A 1 292 ? 11.852 14.719 -1 1 98.06 292 ILE A CA 1
ATOM 2268 C C . ILE A 1 292 ? 13.008 13.766 -1.301 1 98.06 292 ILE A C 1
ATOM 2270 O O . ILE A 1 292 ? 13.078 12.672 -0.745 1 98.06 292 ILE A O 1
ATOM 2274 N N . PRO A 1 293 ? 14.055 14.195 -2.16 1 96.69 293 PRO A N 1
ATOM 2275 C CA . PRO A 1 293 ? 14.055 15.469 -2.889 1 96.69 293 PRO A CA 1
ATOM 2276 C C . PRO A 1 293 ? 13.078 15.469 -4.066 1 96.69 293 PRO A C 1
ATOM 2278 O O . PRO A 1 293 ? 12.664 14.406 -4.527 1 96.69 293 PRO A O 1
ATOM 2281 N N . GLY A 1 294 ? 12.734 16.625 -4.492 1 94.56 294 GLY A N 1
ATOM 2282 C CA . GLY A 1 294 ? 11.766 16.781 -5.566 1 94.56 294 GLY A CA 1
ATOM 2283 C C . GLY A 1 294 ? 12.18 16.078 -6.844 1 94.56 294 GLY A C 1
ATOM 2284 O O . GLY A 1 294 ? 11.328 15.641 -7.625 1 94.56 294 GLY A O 1
ATOM 2285 N N . SER A 1 295 ? 13.492 15.883 -7.066 1 92.44 295 SER A N 1
ATOM 2286 C CA . SER A 1 295 ? 14.023 15.258 -8.273 1 92.44 295 SER A CA 1
ATOM 2287 C C . SER A 1 295 ? 13.641 13.781 -8.344 1 92.44 295 SER A C 1
ATOM 2289 O O . SER A 1 295 ? 13.727 13.156 -9.398 1 92.44 295 SER A O 1
ATOM 2291 N N . TYR A 1 296 ? 13.219 13.234 -7.25 1 93.19 296 TYR A N 1
ATOM 2292 C CA . TYR A 1 296 ? 12.805 11.836 -7.215 1 93.19 296 TYR A CA 1
ATOM 2293 C C . TYR A 1 296 ? 11.289 11.711 -7.352 1 93.19 296 TYR A C 1
ATOM 2295 O O . TYR A 1 296 ? 10.727 10.633 -7.125 1 93.19 296 TYR A O 1
ATOM 2303 N N . GLY A 1 297 ? 10.656 12.789 -7.73 1 93.06 297 GLY A N 1
ATOM 2304 C CA . GLY A 1 297 ? 9.211 12.797 -7.879 1 93.06 297 GLY A CA 1
ATOM 2305 C C . GLY A 1 297 ? 8.711 11.781 -8.891 1 93.06 297 GLY A C 1
ATOM 2306 O O . GLY A 1 297 ? 7.59 11.289 -8.781 1 93.06 297 GLY A O 1
ATOM 2307 N N . LEU A 1 298 ? 9.57 11.406 -9.844 1 92.06 298 LEU A N 1
ATOM 2308 C CA . LEU A 1 298 ? 9.188 10.453 -10.883 1 92.06 298 LEU A CA 1
ATOM 2309 C C . LEU A 1 298 ? 9.055 9.047 -10.305 1 92.06 298 LEU A C 1
ATOM 2311 O O . LEU A 1 298 ? 8.453 8.172 -10.93 1 92.06 298 LEU A O 1
ATOM 2315 N N . THR A 1 299 ? 9.602 8.812 -9.117 1 92.94 299 THR A N 1
ATOM 2316 C CA . THR A 1 299 ? 9.445 7.523 -8.461 1 92.94 299 THR A CA 1
ATOM 2317 C C . THR A 1 299 ? 7.977 7.219 -8.203 1 92.94 299 THR A C 1
ATOM 2319 O O . THR A 1 299 ? 7.562 6.059 -8.234 1 92.94 299 THR A O 1
ATOM 2322 N N . ALA A 1 300 ? 7.215 8.273 -8.047 1 93.75 300 ALA A N 1
ATOM 2323 C CA . ALA A 1 300 ? 5.785 8.117 -7.793 1 93.75 300 ALA A CA 1
ATOM 2324 C C . ALA A 1 300 ? 5.074 7.543 -9.016 1 93.75 300 ALA A C 1
ATOM 2326 O O . ALA A 1 300 ? 3.93 7.094 -8.922 1 93.75 300 ALA A O 1
ATOM 2327 N N . LEU A 1 301 ? 5.762 7.477 -10.164 1 95.12 301 LEU A N 1
ATOM 2328 C CA . LEU A 1 301 ? 5.137 7.043 -11.414 1 95.12 301 LEU A CA 1
ATOM 2329 C C . LEU A 1 301 ? 5.512 5.605 -11.742 1 95.12 301 LEU A C 1
ATOM 2331 O O . LEU A 1 301 ? 5.051 5.047 -12.742 1 95.12 301 LEU A O 1
ATOM 2335 N N . VAL A 1 302 ? 6.258 4.977 -10.945 1 96.19 302 VAL A N 1
ATOM 2336 C CA . VAL A 1 302 ? 6.875 3.701 -11.289 1 96.19 302 VAL A CA 1
ATOM 2337 C C . VAL A 1 302 ? 5.793 2.674 -11.609 1 96.19 302 VAL A C 1
ATOM 2339 O O . VAL A 1 302 ? 5.871 1.979 -12.625 1 96.19 302 VAL A O 1
ATOM 2342 N N . ARG A 1 303 ? 4.727 2.617 -10.844 1 95.75 303 ARG A N 1
ATOM 2343 C CA . ARG A 1 303 ? 3.707 1.59 -11.016 1 95.75 303 ARG A CA 1
ATOM 2344 C C . ARG A 1 303 ? 2.84 1.876 -12.234 1 95.75 303 ARG A C 1
ATOM 2346 O O . ARG A 1 303 ? 1.992 1.061 -12.602 1 95.75 303 ARG A O 1
ATOM 2353 N N . ALA A 1 304 ? 3.092 2.98 -12.867 1 95 304 ALA A N 1
ATOM 2354 C CA . ALA A 1 304 ? 2.322 3.33 -14.055 1 95 304 ALA A CA 1
ATOM 2355 C C . ALA A 1 304 ? 3.08 2.959 -15.328 1 95 304 ALA A C 1
ATOM 2357 O O . ALA A 1 304 ? 2.508 2.953 -16.422 1 95 304 ALA A O 1
ATOM 2358 N N . TYR A 1 305 ? 4.359 2.707 -15.219 1 95.44 305 TYR A N 1
ATOM 2359 C CA . TYR A 1 305 ? 5.145 2.318 -16.391 1 95.44 305 TYR A CA 1
ATOM 2360 C C . TYR A 1 305 ? 4.785 0.91 -16.844 1 95.44 305 TYR A C 1
ATOM 2362 O O . TYR A 1 305 ? 4.219 0.129 -16.078 1 95.44 305 TYR A O 1
ATOM 2370 N N . PRO A 1 306 ? 5.105 0.65 -18.109 1 95.81 306 PRO A N 1
ATOM 2371 C CA . PRO A 1 306 ? 4.98 -0.753 -18.516 1 95.81 306 PRO A CA 1
ATOM 2372 C C . PRO A 1 306 ? 5.734 -1.703 -17.578 1 95.81 306 PRO A C 1
ATOM 2374 O O . PRO A 1 306 ? 6.793 -1.348 -17.062 1 95.81 306 PRO A O 1
ATOM 2377 N N . ASN A 1 307 ? 5.215 -2.877 -17.438 1 96.69 307 ASN A N 1
ATOM 2378 C CA . ASN A 1 307 ? 5.742 -3.801 -16.438 1 96.69 307 ASN A CA 1
ATOM 2379 C C . ASN A 1 307 ? 7.219 -4.098 -16.672 1 96.69 307 ASN A C 1
ATOM 2381 O O . ASN A 1 307 ? 7.973 -4.324 -15.727 1 96.69 307 ASN A O 1
ATOM 2385 N N . TRP A 1 308 ? 7.668 -4.102 -17.969 1 97.56 308 TRP A N 1
ATOM 2386 C CA . TRP A 1 308 ? 9.078 -4.379 -18.203 1 97.56 308 TRP A CA 1
ATOM 2387 C C . TRP A 1 308 ? 9.953 -3.25 -17.688 1 97.56 308 TRP A C 1
ATOM 2389 O O . TRP A 1 308 ? 11.078 -3.488 -17.234 1 97.56 308 TRP A O 1
ATOM 2399 N N . ILE A 1 309 ? 9.469 -2.016 -17.734 1 97.44 309 ILE A N 1
ATOM 2400 C CA . ILE A 1 309 ? 10.203 -0.892 -17.156 1 97.44 309 ILE A CA 1
ATOM 2401 C C . ILE A 1 309 ? 10.156 -0.959 -15.641 1 97.44 309 ILE A C 1
ATOM 2403 O O . ILE A 1 309 ? 11.156 -0.709 -14.969 1 97.44 309 ILE A O 1
ATOM 2407 N N . GLN A 1 310 ? 8.969 -1.307 -15.047 1 97.62 310 GLN A N 1
ATOM 2408 C CA . GLN A 1 310 ? 8.859 -1.469 -13.602 1 97.62 310 GLN A CA 1
ATOM 2409 C C . GLN A 1 310 ? 9.859 -2.49 -13.078 1 97.62 310 GLN A C 1
ATOM 2411 O O . GLN A 1 310 ? 10.562 -2.236 -12.102 1 97.62 310 GLN A O 1
ATOM 2416 N N . GLU A 1 311 ? 9.914 -3.643 -13.789 1 96.94 311 GLU A N 1
ATOM 2417 C CA . GLU A 1 311 ? 10.828 -4.703 -13.391 1 96.94 311 GLU A CA 1
ATOM 2418 C C . GLU A 1 311 ? 12.281 -4.246 -13.5 1 96.94 311 GLU A C 1
ATOM 2420 O O . GLU A 1 311 ? 13.109 -4.586 -12.656 1 96.94 311 GLU A O 1
ATOM 2425 N N . TRP A 1 312 ? 12.547 -3.52 -14.555 1 96.62 312 TRP A N 1
ATOM 2426 C CA . TRP A 1 312 ? 13.898 -3 -14.711 1 96.62 312 TRP A CA 1
ATOM 2427 C C . TRP A 1 312 ? 14.281 -2.109 -13.539 1 96.62 312 TRP A C 1
ATOM 2429 O O . TRP A 1 312 ? 15.383 -2.219 -13 1 96.62 312 TRP A O 1
ATOM 2439 N N . ILE A 1 313 ? 13.398 -1.256 -13.141 1 96.19 313 ILE A N 1
ATOM 2440 C CA . ILE A 1 313 ? 13.641 -0.337 -12.031 1 96.19 313 ILE A CA 1
ATOM 2441 C C . ILE A 1 313 ? 13.836 -1.127 -10.742 1 96.19 313 ILE A C 1
ATOM 2443 O O . ILE A 1 313 ? 14.805 -0.908 -10.016 1 96.19 313 ILE A O 1
ATOM 2447 N N . ARG A 1 314 ? 12.953 -2.057 -10.445 1 96.5 314 ARG A N 1
ATOM 2448 C CA . ARG A 1 314 ? 13.031 -2.836 -9.211 1 96.5 314 ARG A CA 1
ATOM 2449 C C . ARG A 1 314 ? 14.266 -3.73 -9.211 1 96.5 314 ARG A C 1
ATOM 2451 O O . ARG A 1 314 ? 14.906 -3.906 -8.172 1 96.5 314 ARG A O 1
ATOM 2458 N N . ASN A 1 315 ? 14.594 -4.328 -10.383 1 95.31 315 ASN A N 1
ATOM 2459 C CA . ASN A 1 315 ? 15.789 -5.152 -10.5 1 95.31 315 ASN A CA 1
ATOM 2460 C C . ASN A 1 315 ? 17.047 -4.352 -10.188 1 95.31 315 ASN A C 1
ATOM 2462 O O . ASN A 1 315 ? 17.922 -4.824 -9.453 1 95.31 315 ASN A O 1
ATOM 2466 N N . THR A 1 316 ? 17.141 -3.166 -10.789 1 92.88 316 THR A N 1
ATOM 2467 C CA . THR A 1 316 ? 18.297 -2.309 -10.586 1 92.88 316 THR A CA 1
ATOM 2468 C C . THR A 1 316 ? 18.438 -1.926 -9.117 1 92.88 316 THR A C 1
ATOM 2470 O O . THR A 1 316 ? 19.531 -1.997 -8.555 1 92.88 316 THR A O 1
ATOM 2473 N N . ALA A 1 317 ? 17.344 -1.543 -8.516 1 91.81 317 ALA A N 1
ATOM 2474 C CA . ALA A 1 317 ? 17.359 -1.187 -7.098 1 91.81 317 ALA A CA 1
ATOM 2475 C C . ALA A 1 317 ? 17.734 -2.383 -6.23 1 91.81 317 ALA A C 1
ATOM 2477 O O . ALA A 1 317 ? 18.531 -2.256 -5.301 1 91.81 317 ALA A O 1
ATOM 2478 N N . SER A 1 318 ? 17.188 -3.52 -6.508 1 94.25 318 SER A N 1
ATOM 2479 C CA . SER A 1 318 ? 17.438 -4.73 -5.734 1 94.25 318 SER A CA 1
ATOM 2480 C C . SER A 1 318 ? 18.891 -5.172 -5.84 1 94.25 318 SER A C 1
ATOM 2482 O O . SER A 1 318 ? 19.5 -5.566 -4.844 1 94.25 318 SER A O 1
ATOM 2484 N N . GLU A 1 319 ? 19.438 -5.098 -7.004 1 92.12 319 GLU A N 1
ATOM 2485 C CA . GLU A 1 319 ? 20.844 -5.469 -7.207 1 92.12 319 GLU A CA 1
ATOM 2486 C C . GLU A 1 319 ? 21.766 -4.582 -6.391 1 92.12 319 GLU A C 1
ATOM 2488 O O . GLU A 1 319 ? 22.75 -5.066 -5.812 1 92.12 319 GLU A O 1
ATOM 2493 N N . LYS A 1 320 ? 21.484 -3.33 -6.395 1 87.88 320 LYS A N 1
ATOM 2494 C CA . LYS A 1 320 ? 22.281 -2.396 -5.605 1 87.88 320 LYS A CA 1
ATOM 2495 C C . LYS A 1 320 ? 22.234 -2.744 -4.121 1 87.88 320 LYS A C 1
ATOM 2497 O O . LYS A 1 320 ? 23.25 -2.736 -3.439 1 87.88 320 LYS A O 1
ATOM 2502 N N . ILE A 1 321 ? 21.062 -3.105 -3.666 1 87.88 321 ILE A N 1
ATOM 2503 C CA . ILE A 1 321 ? 20.859 -3.395 -2.25 1 87.88 321 ILE A CA 1
ATOM 2504 C C . ILE A 1 321 ? 21.547 -4.711 -1.891 1 87.88 321 ILE A C 1
ATOM 2506 O O . ILE A 1 321 ? 22.172 -4.82 -0.838 1 87.88 321 ILE A O 1
ATOM 2510 N N . VAL A 1 322 ? 21.438 -5.691 -2.727 1 90.69 322 VAL A N 1
ATOM 2511 C CA . VAL A 1 322 ? 22.062 -6.984 -2.484 1 90.69 322 VAL A CA 1
ATOM 2512 C C . VAL A 1 322 ? 23.578 -6.816 -2.41 1 90.69 322 VAL A C 1
ATOM 2514 O O . VAL A 1 322 ? 24.234 -7.398 -1.543 1 90.69 322 VAL A O 1
ATOM 2517 N N . THR A 1 323 ? 24.078 -6.008 -3.328 1 87.44 323 THR A N 1
ATOM 2518 C CA . THR A 1 323 ? 25.516 -5.75 -3.342 1 87.44 323 THR A CA 1
ATOM 2519 C C . THR A 1 323 ? 25.938 -5.035 -2.064 1 87.44 323 THR A C 1
ATOM 2521 O O . THR A 1 323 ? 26.969 -5.387 -1.469 1 87.44 323 THR A O 1
ATOM 2524 N N . LEU A 1 324 ? 25.172 -4.129 -1.69 1 83.19 324 LEU A N 1
ATOM 2525 C CA . LEU A 1 324 ? 25.484 -3.371 -0.482 1 83.19 324 LEU A CA 1
ATOM 2526 C C . LEU A 1 324 ? 25.453 -4.273 0.747 1 83.19 324 LEU A C 1
ATOM 2528 O O . LEU A 1 324 ? 26.312 -4.16 1.623 1 83.19 324 LEU A O 1
ATOM 2532 N N . ARG A 1 325 ? 24.516 -5.109 0.818 1 81.88 325 ARG A N 1
ATOM 2533 C CA . ARG A 1 325 ? 24.375 -6 1.965 1 81.88 325 ARG A CA 1
ATOM 2534 C C . ARG A 1 325 ? 25.516 -7.023 1.999 1 81.88 325 ARG A C 1
ATOM 2536 O O . ARG A 1 325 ? 25.969 -7.41 3.074 1 81.88 325 ARG A O 1
ATOM 2543 N N . ARG A 1 326 ? 25.844 -7.477 0.896 1 83.06 326 ARG A N 1
ATOM 2544 C CA . ARG A 1 326 ? 26.984 -8.391 0.811 1 83.06 326 ARG A CA 1
ATOM 2545 C C . ARG A 1 326 ? 28.25 -7.73 1.328 1 83.06 326 ARG A C 1
ATOM 2547 O O . ARG A 1 326 ? 29.016 -8.344 2.074 1 83.06 326 ARG A O 1
ATOM 2554 N N . LEU A 1 327 ? 28.453 -6.523 0.951 1 79.69 327 LEU A N 1
ATOM 2555 C CA . LEU A 1 327 ? 29.625 -5.785 1.369 1 79.69 327 LEU A CA 1
ATOM 2556 C C . LEU A 1 327 ? 29.609 -5.516 2.871 1 79.69 327 LEU A C 1
ATOM 2558 O O . LEU A 1 327 ? 30.641 -5.582 3.537 1 79.69 327 LEU A O 1
ATOM 2562 N N . GLU A 1 328 ? 28.453 -5.199 3.355 1 76.44 328 GLU A N 1
ATOM 2563 C CA . GLU A 1 328 ? 28.297 -5 4.793 1 76.44 328 GLU A CA 1
ATOM 2564 C C . GLU A 1 328 ? 28.688 -6.25 5.574 1 76.44 328 GLU A C 1
ATOM 2566 O O . GLU A 1 328 ? 29.344 -6.156 6.609 1 76.44 328 GLU A O 1
ATOM 2571 N N . ARG A 1 329 ? 28.312 -7.414 5.082 1 77.44 329 ARG A N 1
ATOM 2572 C CA . ARG A 1 329 ? 28.609 -8.68 5.742 1 77.44 329 ARG A CA 1
ATOM 2573 C C . ARG A 1 329 ? 30.109 -8.992 5.688 1 77.44 329 ARG A C 1
ATOM 2575 O O . ARG A 1 329 ? 30.656 -9.539 6.637 1 77.44 329 ARG A O 1
ATOM 2582 N N . GLU A 1 330 ? 30.656 -8.594 4.633 1 77.69 330 GLU A N 1
ATOM 2583 C CA . GLU A 1 330 ? 32.094 -8.844 4.465 1 77.69 330 GLU A CA 1
ATOM 2584 C C . GLU A 1 330 ? 32.906 -7.941 5.383 1 77.69 330 GLU A C 1
ATOM 2586 O O . GLU A 1 330 ? 33.969 -8.344 5.852 1 77.69 330 GLU A O 1
ATOM 2591 N N . MET A 1 331 ? 32.406 -6.828 5.629 1 72.62 331 MET A N 1
ATOM 2592 C CA . MET A 1 331 ? 33.125 -5.879 6.473 1 72.62 331 MET A CA 1
ATOM 2593 C C . MET A 1 331 ? 32.938 -6.211 7.949 1 72.62 331 MET A C 1
ATOM 2595 O O . MET A 1 331 ? 33.75 -5.84 8.781 1 72.62 331 MET A O 1
ATOM 2599 N N . SER A 1 332 ? 31.797 -6.746 8.266 1 64.5 332 SER A N 1
ATOM 2600 C CA . SER A 1 332 ? 31.516 -7.09 9.648 1 64.5 332 SER A CA 1
ATOM 2601 C C . SER A 1 332 ? 32.25 -8.352 10.07 1 64.5 332 SER A C 1
ATOM 2603 O O . SER A 1 332 ? 32.344 -8.664 11.266 1 64.5 332 SER A O 1
ATOM 2605 N N . LYS A 1 333 ? 32.906 -9.102 9.203 1 58.88 333 LYS A N 1
ATOM 2606 C CA . LYS A 1 333 ? 33.812 -10.211 9.516 1 58.88 333 LYS A CA 1
ATOM 2607 C C . LYS A 1 333 ? 35.219 -9.711 9.758 1 58.88 333 LYS A C 1
ATOM 2609 O O . LYS A 1 333 ? 35.688 -8.773 9.102 1 58.88 333 LYS A O 1
ATOM 2614 N N . MET B 1 1 ? 14.477 -7.512 -45.781 1 44.16 1 MET B N 1
ATOM 2615 C CA . MET B 1 1 ? 13.383 -7.5 -46.75 1 44.16 1 MET B CA 1
ATOM 2616 C C . MET B 1 1 ? 13.766 -6.734 -48 1 44.16 1 MET B C 1
ATOM 2618 O O . MET B 1 1 ? 14.117 -5.555 -47.938 1 44.16 1 MET B O 1
ATOM 2622 N N . THR B 1 2 ? 14.078 -7.445 -49.031 1 55.03 2 THR B N 1
ATOM 2623 C CA . THR B 1 2 ? 14.578 -6.852 -50.281 1 55.03 2 THR B CA 1
ATOM 2624 C C . THR B 1 2 ? 13.5 -6.008 -50.938 1 55.03 2 THR B C 1
ATOM 2626 O O . THR B 1 2 ? 12.312 -6.176 -50.656 1 55.03 2 THR B O 1
ATOM 2629 N N . ASN B 1 3 ? 13.945 -5.055 -51.688 1 58.38 3 ASN B N 1
ATOM 2630 C CA . ASN B 1 3 ? 13.062 -4.18 -52.469 1 58.38 3 ASN B CA 1
ATOM 2631 C C . ASN B 1 3 ? 12 -4.977 -53.219 1 58.38 3 ASN B C 1
ATOM 2633 O O . ASN B 1 3 ? 10.844 -4.551 -53.312 1 58.38 3 ASN B O 1
ATOM 2637 N N . LYS B 1 4 ? 12.438 -6.113 -53.656 1 64.81 4 LYS B N 1
ATOM 2638 C CA . LYS B 1 4 ? 11.531 -6.941 -54.438 1 64.81 4 LYS B CA 1
ATOM 2639 C C . LYS B 1 4 ? 10.453 -7.57 -53.562 1 64.81 4 LYS B C 1
ATOM 2641 O O . LYS B 1 4 ? 9.281 -7.617 -53.969 1 64.81 4 LYS B O 1
ATOM 2646 N N . GLN B 1 5 ? 10.812 -7.906 -52.375 1 59.16 5 GLN B N 1
ATOM 2647 C CA . GLN B 1 5 ? 9.844 -8.484 -51.438 1 59.16 5 GLN B CA 1
ATOM 2648 C C . GLN B 1 5 ? 8.852 -7.438 -50.969 1 59.16 5 GLN B C 1
ATOM 2650 O O . GLN B 1 5 ? 7.656 -7.723 -50.844 1 59.16 5 GLN B O 1
ATOM 2655 N N . PHE B 1 6 ? 9.312 -6.262 -50.906 1 59.41 6 PHE B N 1
ATOM 2656 C CA . PHE B 1 6 ? 8.438 -5.148 -50.562 1 59.41 6 PHE B CA 1
ATOM 2657 C C . PHE B 1 6 ? 7.469 -4.848 -51.688 1 59.41 6 PHE B C 1
ATOM 2659 O O . PHE B 1 6 ? 6.293 -4.562 -51.438 1 59.41 6 PHE B O 1
ATOM 2666 N N . GLN B 1 7 ? 7.926 -4.953 -52.906 1 60.69 7 GLN B N 1
ATOM 2667 C CA . GLN B 1 7 ? 7.09 -4.703 -54.062 1 60.69 7 GLN B CA 1
ATOM 2668 C C . GLN B 1 7 ? 6.016 -5.781 -54.219 1 60.69 7 GLN B C 1
ATOM 2670 O O . GLN B 1 7 ? 4.871 -5.48 -54.562 1 60.69 7 GLN B O 1
ATOM 2675 N N . VAL B 1 8 ? 6.391 -6.965 -53.969 1 60.75 8 VAL B N 1
ATOM 2676 C CA . VAL B 1 8 ? 5.438 -8.07 -54.031 1 60.75 8 VAL B CA 1
ATOM 2677 C C . VAL B 1 8 ? 4.387 -7.918 -52.938 1 60.75 8 VAL B C 1
ATOM 2679 O O . VAL B 1 8 ? 3.197 -8.148 -53.156 1 60.75 8 VAL B O 1
ATOM 2682 N N . LEU B 1 9 ? 4.809 -7.492 -51.781 1 58.06 9 LEU B N 1
ATOM 2683 C CA . LEU B 1 9 ? 3.855 -7.246 -50.719 1 58.06 9 LEU B CA 1
ATOM 2684 C C . LEU B 1 9 ? 2.914 -6.102 -51.062 1 58.06 9 LEU B C 1
ATOM 2686 O O . LEU B 1 9 ? 1.714 -6.172 -50.781 1 58.06 9 LEU B O 1
ATOM 2690 N N . LEU B 1 10 ? 3.549 -5.168 -51.656 1 58.31 10 LEU B N 1
ATOM 2691 C CA . LEU B 1 10 ? 2.734 -4.039 -52.062 1 58.31 10 LEU B CA 1
ATOM 2692 C C . LEU B 1 10 ? 1.768 -4.457 -53.188 1 58.31 10 LEU B C 1
ATOM 2694 O O . LEU B 1 10 ? 0.609 -4.039 -53.188 1 58.31 10 LEU B O 1
ATOM 2698 N N . HIS B 1 11 ? 2.24 -5.188 -54.125 1 59.06 11 HIS B N 1
ATOM 2699 C CA . HIS B 1 11 ? 1.398 -5.664 -55.219 1 59.06 11 HIS B CA 1
ATOM 2700 C C . HIS B 1 11 ? 0.293 -6.578 -54.719 1 59.06 11 HIS B C 1
ATOM 2702 O O . HIS B 1 11 ? -0.849 -6.5 -55.156 1 59.06 11 HIS B O 1
ATOM 2708 N N . THR B 1 12 ? 0.668 -7.453 -53.844 1 58.44 12 THR B N 1
ATOM 2709 C CA . THR B 1 12 ? -0.327 -8.336 -53.25 1 58.44 12 THR B CA 1
ATOM 2710 C C . THR B 1 12 ? -1.343 -7.543 -52.438 1 58.44 12 THR B C 1
ATOM 2712 O O . THR B 1 12 ? -2.541 -7.824 -52.469 1 58.44 12 THR B O 1
ATOM 2715 N N . ALA B 1 13 ? -0.841 -6.621 -51.719 1 59.97 13 ALA B N 1
ATOM 2716 C CA . ALA B 1 13 ? -1.745 -5.727 -51 1 59.97 13 ALA B CA 1
ATOM 2717 C C . ALA B 1 13 ? -2.646 -4.965 -51.969 1 59.97 13 ALA B C 1
ATOM 2719 O O . ALA B 1 13 ? -3.844 -4.809 -51.719 1 59.97 13 ALA B O 1
ATOM 2720 N N . GLN B 1 14 ? -2.025 -4.5 -52.969 1 58.44 14 GLN B N 1
ATOM 2721 C CA . GLN B 1 14 ? -2.787 -3.805 -54 1 58.44 14 GLN B CA 1
ATOM 2722 C C . GLN B 1 14 ? -3.844 -4.719 -54.625 1 58.44 14 GLN B C 1
ATOM 2724 O O . GLN B 1 14 ? -4.969 -4.285 -54.906 1 58.44 14 GLN B O 1
ATOM 2729 N N . SER B 1 15 ? -3.447 -5.898 -54.906 1 60.12 15 SER B N 1
ATOM 2730 C CA . SER B 1 15 ? -4.398 -6.859 -55.438 1 60.12 15 SER B CA 1
ATOM 2731 C C . SER B 1 15 ? -5.516 -7.168 -54.469 1 60.12 15 SER B C 1
ATOM 2733 O O . SER B 1 15 ? -6.676 -7.305 -54.844 1 60.12 15 SER B O 1
ATOM 2735 N N . LEU B 1 16 ? -5.168 -7.414 -53.281 1 59.78 16 LEU B N 1
ATOM 2736 C CA . LEU B 1 16 ? -6.188 -7.645 -52.281 1 59.78 16 LEU B CA 1
ATOM 2737 C C . LEU B 1 16 ? -7.109 -6.434 -52.156 1 59.78 16 LEU B C 1
ATOM 2739 O O . LEU B 1 16 ? -8.32 -6.586 -51.969 1 59.78 16 LEU B O 1
ATOM 2743 N N . PHE B 1 17 ? -6.445 -5.391 -52.344 1 62.66 17 PHE B N 1
ATOM 2744 C CA . PHE B 1 17 ? -7.199 -4.145 -52.25 1 62.66 17 PHE B CA 1
ATOM 2745 C C . PHE B 1 17 ? -8.039 -3.932 -53.5 1 62.66 17 PHE B C 1
ATOM 2747 O O . PHE B 1 17 ? -9.141 -3.377 -53.438 1 62.66 17 PHE B O 1
ATOM 2754 N N . SER B 1 18 ? -7.555 -4.332 -54.594 1 62.78 18 SER B N 1
ATOM 2755 C CA . SER B 1 18 ? -8.289 -4.156 -55.844 1 62.78 18 SER B CA 1
ATOM 2756 C C . SER B 1 18 ? -9.578 -4.973 -55.844 1 62.78 18 SER B C 1
ATOM 2758 O O . SER B 1 18 ? -10.523 -4.652 -56.594 1 62.78 18 SER B O 1
ATOM 2760 N N . GLY B 1 19 ? -9.578 -6.039 -55.062 1 63.81 19 GLY B N 1
ATOM 2761 C CA . GLY B 1 19 ? -10.812 -6.809 -54.969 1 63.81 19 GLY B CA 1
ATOM 2762 C C . GLY B 1 19 ? -11.852 -6.18 -54.062 1 63.81 19 GLY B C 1
ATOM 2763 O O . GLY B 1 19 ? -12.992 -6.652 -54 1 63.81 19 GLY B O 1
ATOM 2764 N N . LEU B 1 20 ? -11.43 -5.324 -53.469 1 65.69 20 LEU B N 1
ATOM 2765 C CA . LEU B 1 20 ? -12.391 -4.688 -52.562 1 65.69 20 LEU B CA 1
ATOM 2766 C C . LEU B 1 20 ? -13.305 -3.74 -53.344 1 65.69 20 LEU B C 1
ATOM 2768 O O . LEU B 1 20 ? -12.914 -3.195 -54.375 1 65.69 20 LEU B O 1
ATOM 2772 N N . PRO B 1 21 ? -14.664 -3.713 -52.938 1 69.81 21 PRO B N 1
ATOM 2773 C CA . PRO B 1 21 ? -15.57 -2.762 -53.594 1 69.81 21 PRO B CA 1
ATOM 2774 C C . PRO B 1 21 ? -14.992 -1.35 -53.656 1 69.81 21 PRO B C 1
ATOM 2776 O O . PRO B 1 21 ? -14.211 -0.957 -52.781 1 69.81 21 PRO B O 1
ATOM 2779 N N . GLU B 1 22 ? -15.281 -0.648 -54.75 1 70.81 22 GLU B N 1
ATOM 2780 C CA . GLU B 1 22 ? -14.766 0.683 -55.062 1 70.81 22 GLU B CA 1
ATOM 2781 C C . GLU B 1 22 ? -14.922 1.62 -53.875 1 70.81 22 GLU B C 1
ATOM 2783 O O . GLU B 1 22 ? -14.039 2.428 -53.562 1 70.81 22 GLU B O 1
ATOM 2788 N N . GLY B 1 23 ? -16 1.567 -53.188 1 69.69 23 GLY B N 1
ATOM 2789 C CA . GLY B 1 23 ? -16.219 2.387 -52 1 69.69 23 GLY B CA 1
ATOM 2790 C C . GLY B 1 23 ? -15.195 2.139 -50.906 1 69.69 23 GLY B C 1
ATOM 2791 O O . GLY B 1 23 ? -14.711 3.082 -50.281 1 69.69 23 GLY B O 1
ATOM 2792 N N . ILE B 1 24 ? -14.883 0.964 -50.781 1 71.5 24 ILE B N 1
ATOM 2793 C CA . ILE B 1 24 ? -13.922 0.591 -49.75 1 71.5 24 ILE B CA 1
ATOM 2794 C C . ILE B 1 24 ? -12.523 1.031 -50.188 1 71.5 24 ILE B C 1
ATOM 2796 O O . ILE B 1 24 ? -11.727 1.486 -49.375 1 71.5 24 ILE B O 1
ATOM 2800 N N . GLN B 1 25 ? -12.328 0.954 -51.5 1 66.94 25 GLN B N 1
ATOM 2801 C CA . GLN B 1 25 ? -11.039 1.395 -52.031 1 66.94 25 GLN B CA 1
ATOM 2802 C C . GLN B 1 25 ? -10.828 2.889 -51.781 1 66.94 25 GLN B C 1
ATOM 2804 O O . GLN B 1 25 ? -9.75 3.314 -51.375 1 66.94 25 GLN B O 1
ATOM 2809 N N . LYS B 1 26 ? -11.867 3.568 -52.062 1 71.44 26 LYS B N 1
ATOM 2810 C CA . LYS B 1 26 ? -11.789 5.012 -51.875 1 71.44 26 LYS B CA 1
ATOM 2811 C C . LYS B 1 26 ? -11.5 5.359 -50.406 1 71.44 26 LYS B C 1
ATOM 2813 O O . LYS B 1 26 ? -10.734 6.273 -50.125 1 71.44 26 LYS B O 1
ATOM 2818 N N . VAL B 1 27 ? -12.148 4.652 -49.625 1 71.75 27 VAL B N 1
ATOM 2819 C CA . VAL B 1 27 ? -11.953 4.895 -48.188 1 71.75 27 VAL B CA 1
ATOM 2820 C C . VAL B 1 27 ? -10.523 4.531 -47.812 1 71.75 27 VAL B C 1
ATOM 2822 O O . VAL B 1 27 ? -9.859 5.281 -47.094 1 71.75 27 VAL B O 1
ATOM 2825 N N . LEU B 1 28 ? -9.984 3.494 -48.312 1 74.88 28 LEU B N 1
ATOM 2826 C CA . LEU B 1 28 ? -8.664 3.008 -47.938 1 74.88 28 LEU B CA 1
ATOM 2827 C C . LEU B 1 28 ? -7.574 3.883 -48.562 1 74.88 28 LEU B C 1
ATOM 2829 O O . LEU B 1 28 ? -6.461 3.963 -48.031 1 74.88 28 LEU B O 1
ATOM 2833 N N . PHE B 1 29 ? -8.008 4.57 -49.594 1 76.56 29 PHE B N 1
ATOM 2834 C CA . PHE B 1 29 ? -7.02 5.426 -50.25 1 76.56 29 PHE B CA 1
ATOM 2835 C C . PHE B 1 29 ? -7.102 6.848 -49.719 1 76.56 29 PHE B C 1
ATOM 2837 O O . PHE B 1 29 ? -6.309 7.707 -50.094 1 76.56 29 PHE B O 1
ATOM 2844 N N . ASN B 1 30 ? -8.086 7.004 -48.906 1 77.81 30 ASN B N 1
ATOM 2845 C CA . ASN B 1 30 ? -8.141 8.297 -48.219 1 77.81 30 ASN B CA 1
ATOM 2846 C C . ASN B 1 30 ? -6.961 8.477 -47.25 1 77.81 30 ASN B C 1
ATOM 2848 O O . ASN B 1 30 ? -6.684 7.594 -46.438 1 77.81 30 ASN B O 1
ATOM 2852 N N . SER B 1 31 ? -6.227 9.625 -47.406 1 84.75 31 SER B N 1
ATOM 2853 C CA . SER B 1 31 ? -5.004 9.883 -46.656 1 84.75 31 SER B CA 1
ATOM 2854 C C . SER B 1 31 ? -5.277 9.883 -45.156 1 84.75 31 SER B C 1
ATOM 2856 O O . SER B 1 31 ? -4.465 9.398 -44.375 1 84.75 31 SER B O 1
ATOM 2858 N N . ARG B 1 32 ? -6.289 10.359 -44.719 1 85.75 32 ARG B N 1
ATOM 2859 C CA . ARG B 1 32 ? -6.641 10.375 -43.281 1 85.75 32 ARG B CA 1
ATOM 2860 C C . ARG B 1 32 ? -6.883 8.961 -42.781 1 85.75 32 ARG B C 1
ATOM 2862 O O . ARG B 1 32 ? -6.484 8.625 -41.656 1 85.75 32 ARG B O 1
ATOM 2869 N N . VAL B 1 33 ? -7.621 8.297 -43.656 1 86.25 33 VAL B N 1
ATOM 2870 C CA . VAL B 1 33 ? -7.906 6.914 -43.281 1 86.25 33 VAL B CA 1
ATOM 2871 C C . VAL B 1 33 ? -6.609 6.109 -43.219 1 86.25 33 VAL B C 1
ATOM 2873 O O . VAL B 1 33 ? -6.402 5.309 -42.312 1 86.25 33 VAL B O 1
ATOM 2876 N N . GLN B 1 34 ? -5.777 6.363 -44.188 1 84.88 34 GLN B N 1
ATOM 2877 C CA . GLN B 1 34 ? -4.496 5.668 -44.219 1 84.88 34 GLN B CA 1
ATOM 2878 C C . GLN B 1 34 ? -3.66 6.031 -42.969 1 84.88 34 GLN B C 1
ATOM 2880 O O . GLN B 1 34 ? -3.02 5.164 -42.375 1 84.88 34 GLN B O 1
ATOM 2885 N N . LYS B 1 35 ? -3.678 7.246 -42.719 1 86.81 35 LYS B N 1
ATOM 2886 C CA . LYS B 1 35 ? -2.949 7.672 -41.5 1 86.81 35 LYS B CA 1
ATOM 2887 C C . LYS B 1 35 ? -3.551 7.055 -40.25 1 86.81 35 LYS B C 1
ATOM 2889 O O . LYS B 1 35 ? -2.822 6.613 -39.375 1 86.81 35 LYS B O 1
ATOM 2894 N N . GLY B 1 36 ? -4.824 7.027 -40.156 1 87.5 36 GLY B N 1
ATOM 2895 C CA . GLY B 1 36 ? -5.492 6.387 -39.031 1 87.5 36 GLY B CA 1
ATOM 2896 C C . GLY B 1 36 ? -5.184 4.906 -38.938 1 87.5 36 GLY B C 1
ATOM 2897 O O . GLY B 1 36 ? -4.93 4.402 -37.844 1 87.5 36 GLY B O 1
ATOM 2898 N N . LEU B 1 37 ? -5.27 4.289 -40.031 1 87.56 37 LEU B N 1
ATOM 2899 C CA . LEU B 1 37 ? -4.953 2.867 -40.062 1 87.56 37 LEU B CA 1
ATOM 2900 C C . LEU B 1 37 ? -3.502 2.625 -39.656 1 87.56 37 LEU B C 1
ATOM 2902 O O . LEU B 1 37 ? -3.207 1.677 -38.938 1 87.56 37 LEU B O 1
ATOM 2906 N N . ALA B 1 38 ? -2.648 3.453 -40.219 1 87.81 38 ALA B N 1
ATOM 2907 C CA . ALA B 1 38 ? -1.237 3.336 -39.875 1 87.81 38 ALA B CA 1
ATOM 2908 C C . ALA B 1 38 ? -1.035 3.535 -38.375 1 87.81 38 ALA B C 1
ATOM 2910 O O . ALA B 1 38 ? -0.268 2.805 -37.719 1 87.81 38 ALA B O 1
ATOM 2911 N N . LEU B 1 39 ? -1.666 4.469 -37.812 1 90.06 39 LEU B N 1
ATOM 2912 C CA . LEU B 1 39 ? -1.582 4.734 -36.375 1 90.06 39 LEU B CA 1
ATOM 2913 C C . LEU B 1 39 ? -2.146 3.566 -35.562 1 90.06 39 LEU B C 1
ATOM 2915 O O . LEU B 1 39 ? -1.599 3.203 -34.531 1 90.06 39 LEU B O 1
ATOM 2919 N N . PHE B 1 40 ? -3.176 3.039 -36.062 1 91.19 40 PHE B N 1
ATOM 2920 C CA . PHE B 1 40 ? -3.787 1.894 -35.406 1 91.19 40 PHE B CA 1
ATOM 2921 C C . PHE B 1 40 ? -2.848 0.694 -35.406 1 91.19 40 PHE B C 1
ATOM 2923 O O . PHE B 1 40 ? -2.684 0.015 -34.406 1 91.19 40 PHE B O 1
ATOM 2930 N N . ILE B 1 41 ? -2.291 0.464 -36.531 1 90.75 41 ILE B N 1
ATOM 2931 C CA . ILE B 1 41 ? -1.355 -0.648 -36.656 1 90.75 41 ILE B CA 1
ATOM 2932 C C . ILE B 1 41 ? -0.143 -0.409 -35.75 1 90.75 41 ILE B C 1
ATOM 2934 O O . ILE B 1 41 ? 0.325 -1.327 -35.094 1 90.75 41 ILE B O 1
ATOM 2938 N N . ALA B 1 42 ? 0.332 0.8 -35.812 1 91.06 42 ALA B N 1
ATOM 2939 C CA . ALA B 1 42 ? 1.453 1.148 -34.938 1 91.06 42 ALA B CA 1
ATOM 2940 C C . ALA B 1 42 ? 1.094 0.941 -33.469 1 91.06 42 ALA B C 1
ATOM 2942 O O . ALA B 1 42 ? 1.9 0.424 -32.688 1 91.06 42 ALA B O 1
ATOM 2943 N N . PHE B 1 43 ? -0.012 1.271 -33.125 1 91.19 43 PHE B N 1
ATOM 2944 C CA . PHE B 1 43 ? -0.488 1.107 -31.75 1 91.19 43 PHE B CA 1
ATOM 2945 C C . PHE B 1 43 ? -0.577 -0.368 -31.375 1 91.19 43 PHE B C 1
ATOM 2947 O O . PHE B 1 43 ? -0.149 -0.767 -30.297 1 91.19 43 PHE B O 1
A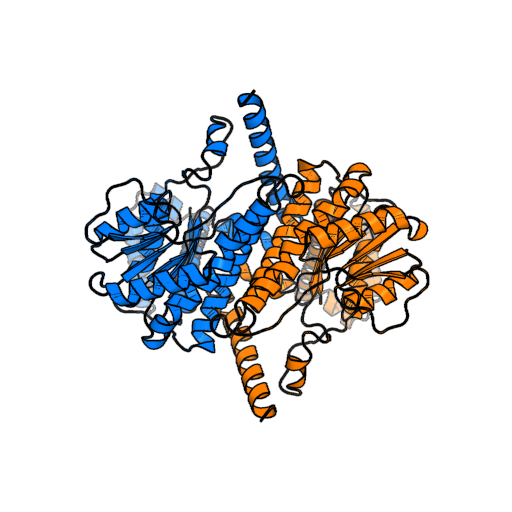TOM 2954 N N . ARG B 1 44 ? -1.106 -1.123 -32.219 1 91.81 44 ARG B N 1
ATOM 2955 C CA . ARG B 1 44 ? -1.251 -2.553 -31.969 1 91.81 44 ARG B CA 1
ATOM 2956 C C . ARG B 1 44 ? 0.111 -3.229 -31.844 1 91.81 44 ARG B C 1
ATOM 2958 O O . ARG B 1 44 ? 0.301 -4.113 -31.016 1 91.81 44 ARG B O 1
ATOM 2965 N N . LEU B 1 45 ? 0.97 -2.836 -32.75 1 92.88 45 LEU B N 1
ATOM 2966 C CA . LEU B 1 45 ? 2.322 -3.381 -32.688 1 92.88 45 LEU B CA 1
ATOM 2967 C C . LEU B 1 45 ? 3.018 -2.973 -31.391 1 92.88 45 LEU B C 1
ATOM 2969 O O . LEU B 1 45 ? 3.691 -3.791 -30.75 1 92.88 45 LEU B O 1
ATOM 2973 N N . ALA B 1 46 ? 2.875 -1.739 -30.984 1 93.62 46 ALA B N 1
ATOM 2974 C CA . ALA B 1 46 ? 3.467 -1.256 -29.75 1 93.62 46 ALA B CA 1
ATOM 2975 C C . ALA B 1 46 ? 2.898 -2.002 -28.531 1 93.62 46 ALA B C 1
ATOM 2977 O O . ALA B 1 46 ? 3.635 -2.346 -27.609 1 93.62 46 ALA B O 1
ATOM 2978 N N . LYS B 1 47 ? 1.653 -2.219 -28.594 1 93.44 47 LYS B N 1
ATOM 2979 C CA . LYS B 1 47 ? 1 -2.961 -27.516 1 93.44 47 LYS B CA 1
ATOM 2980 C C . LYS B 1 47 ? 1.522 -4.395 -27.438 1 93.44 47 LYS B C 1
ATOM 2982 O O . LYS B 1 47 ? 1.727 -4.93 -26.344 1 93.44 47 LYS B O 1
ATOM 2987 N N . GLY B 1 48 ? 1.655 -5.02 -28.578 1 95.44 48 GLY B N 1
ATOM 2988 C CA . GLY B 1 48 ? 2.201 -6.367 -28.625 1 95.44 48 GLY B CA 1
ATOM 2989 C C . GLY B 1 48 ? 3.617 -6.457 -28.078 1 95.44 48 GLY B C 1
ATOM 2990 O O . GLY B 1 48 ? 3.932 -7.355 -27.297 1 95.44 48 GLY B O 1
ATOM 2991 N N . VAL B 1 49 ? 4.449 -5.52 -28.5 1 96.12 49 VAL B N 1
ATOM 2992 C CA . VAL B 1 49 ? 5.832 -5.477 -28.031 1 96.12 49 VAL B CA 1
ATOM 2993 C C . VAL B 1 49 ? 5.859 -5.23 -26.516 1 96.12 49 VAL B C 1
ATOM 2995 O O . VAL B 1 49 ? 6.613 -5.879 -25.797 1 96.12 49 VAL B O 1
ATOM 2998 N N . ASN B 1 50 ? 5.051 -4.324 -26.078 1 96 50 ASN B N 1
ATOM 2999 C CA . ASN B 1 50 ? 4.941 -4.035 -24.641 1 96 50 ASN B CA 1
ATOM 3000 C C . ASN B 1 50 ? 4.539 -5.277 -23.859 1 96 50 ASN B C 1
ATOM 3002 O O . ASN B 1 50 ? 5.121 -5.562 -22.812 1 96 50 ASN B O 1
ATOM 3006 N N . SER B 1 51 ? 3.572 -5.977 -24.328 1 95.88 51 SER B N 1
ATOM 3007 C CA . SER B 1 51 ? 3.098 -7.184 -23.656 1 95.88 51 SER B CA 1
ATOM 3008 C C . SER B 1 51 ? 4.176 -8.258 -23.641 1 95.88 51 SER B C 1
ATOM 3010 O O . SER B 1 51 ? 4.363 -8.93 -22.625 1 95.88 51 SER B O 1
ATOM 3012 N N . TYR B 1 52 ? 4.871 -8.391 -24.781 1 96.12 52 TYR B N 1
ATOM 3013 C CA . TYR B 1 52 ? 5.938 -9.375 -24.891 1 96.12 52 TYR B CA 1
ATOM 3014 C C . TYR B 1 52 ? 7.066 -9.062 -23.906 1 96.12 52 TYR B C 1
ATOM 3016 O O . TYR B 1 52 ? 7.492 -9.93 -23.141 1 96.12 52 TYR B O 1
ATOM 3024 N N . LEU B 1 53 ? 7.504 -7.777 -23.906 1 97.44 53 LEU B N 1
ATOM 3025 C CA . LEU B 1 53 ? 8.602 -7.371 -23.031 1 97.44 53 LEU B CA 1
ATOM 3026 C C . LEU B 1 53 ? 8.203 -7.504 -21.562 1 97.44 53 LEU B C 1
ATOM 3028 O O . LEU B 1 53 ? 9.016 -7.91 -20.719 1 97.44 53 LEU B O 1
ATOM 3032 N N . SER B 1 54 ? 7.004 -7.176 -21.266 1 97.62 54 SER B N 1
ATOM 3033 C CA . SER B 1 54 ? 6.516 -7.258 -19.906 1 97.62 54 SER B CA 1
ATOM 3034 C C . SER B 1 54 ? 6.465 -8.703 -19.422 1 97.62 54 SER B C 1
ATOM 3036 O O . SER B 1 54 ? 6.902 -9 -18.297 1 97.62 54 SER B O 1
ATOM 3038 N N . ARG B 1 55 ? 5.957 -9.57 -20.25 1 96.56 55 ARG B N 1
ATOM 3039 C CA . ARG B 1 55 ? 5.906 -10.984 -19.906 1 96.56 55 ARG B CA 1
ATOM 3040 C C . ARG B 1 55 ? 7.309 -11.547 -19.688 1 96.56 55 ARG B C 1
ATOM 3042 O O . ARG B 1 55 ? 7.551 -12.273 -18.719 1 96.56 55 ARG B O 1
ATOM 3049 N N . ARG B 1 56 ? 8.211 -11.195 -20.562 1 96.75 56 ARG B N 1
ATOM 3050 C CA . ARG B 1 56 ? 9.578 -11.68 -20.453 1 96.75 56 ARG B CA 1
ATOM 3051 C C . ARG B 1 56 ? 10.266 -11.148 -19.203 1 96.75 56 ARG B C 1
ATOM 3053 O O . ARG B 1 56 ? 10.906 -11.906 -18.469 1 96.75 56 ARG B O 1
ATOM 3060 N N . ALA B 1 57 ? 10.078 -9.852 -18.984 1 96.94 57 ALA B N 1
ATOM 3061 C CA . ALA B 1 57 ? 10.734 -9.219 -17.844 1 96.94 57 ALA B CA 1
ATOM 3062 C C . ALA B 1 57 ? 10.195 -9.773 -16.531 1 96.94 57 ALA B C 1
ATOM 3064 O O . ALA B 1 57 ? 10.953 -9.992 -15.578 1 96.94 57 ALA B O 1
ATOM 3065 N N . GLN B 1 58 ? 8.906 -10.031 -16.484 1 96.62 58 GLN B N 1
ATOM 3066 C CA . GLN B 1 58 ? 8.266 -10.508 -15.258 1 96.62 58 GLN B CA 1
ATOM 3067 C C . GLN B 1 58 ? 8.609 -11.969 -14.992 1 96.62 58 GLN B C 1
ATOM 3069 O O . GLN B 1 58 ? 8.422 -12.461 -13.883 1 96.62 58 GLN B O 1
ATOM 3074 N N . ASN B 1 59 ? 9.109 -12.641 -16.016 1 97.38 59 ASN B N 1
ATOM 3075 C CA . ASN B 1 59 ? 9.406 -14.062 -15.898 1 97.38 59 ASN B CA 1
ATOM 3076 C C . ASN B 1 59 ? 10.883 -14.359 -16.141 1 97.38 59 ASN B C 1
ATOM 3078 O O . ASN B 1 59 ? 11.234 -15.422 -16.656 1 97.38 59 ASN B O 1
ATOM 3082 N N . ASN B 1 60 ? 11.727 -13.406 -15.867 1 96.38 60 ASN B N 1
ATOM 3083 C CA . ASN B 1 60 ? 13.18 -13.523 -15.891 1 96.38 60 ASN B CA 1
ATOM 3084 C C . ASN B 1 60 ? 13.695 -13.977 -17.25 1 96.38 60 ASN B C 1
ATOM 3086 O O . ASN B 1 60 ? 14.711 -14.672 -17.344 1 96.38 60 ASN B O 1
ATOM 3090 N N . TRP B 1 61 ? 12.875 -13.766 -18.312 1 96 61 TRP B N 1
ATOM 3091 C CA . TRP B 1 61 ? 13.195 -14.117 -19.688 1 96 61 TRP B CA 1
ATOM 3092 C C . TRP B 1 61 ? 13.336 -15.633 -19.844 1 96 61 TRP B C 1
ATOM 3094 O O . TRP B 1 61 ? 14.141 -16.109 -20.656 1 96 61 TRP B O 1
ATOM 3104 N N . LEU B 1 62 ? 12.656 -16.281 -18.922 1 95.44 62 LEU B N 1
ATOM 3105 C CA . LEU B 1 62 ? 12.617 -17.734 -18.953 1 95.44 62 LEU B CA 1
ATOM 3106 C C . LEU B 1 62 ? 11.211 -18.234 -19.281 1 95.44 62 LEU B C 1
ATOM 3108 O O . LEU B 1 62 ? 10.227 -17.578 -18.969 1 95.44 62 LEU B O 1
ATOM 3112 N N . THR B 1 63 ? 11.156 -19.328 -19.938 1 91.12 63 THR B N 1
ATOM 3113 C CA . THR B 1 63 ? 9.906 -20.062 -20.172 1 91.12 63 THR B CA 1
ATOM 3114 C C . THR B 1 63 ? 9.93 -21.406 -19.453 1 91.12 63 THR B C 1
ATOM 3116 O O . THR B 1 63 ? 10.961 -22.094 -19.438 1 91.12 63 THR B O 1
ATOM 3119 N N . ILE B 1 64 ? 8.953 -21.688 -18.797 1 84.31 64 ILE B N 1
ATOM 3120 C CA . ILE B 1 64 ? 8.938 -22.953 -18.094 1 84.31 64 ILE B CA 1
ATOM 3121 C C . ILE B 1 64 ? 8.117 -23.969 -18.875 1 84.31 64 ILE B C 1
ATOM 3123 O O . ILE B 1 64 ? 7.359 -23.609 -19.781 1 84.31 64 ILE B O 1
ATOM 3127 N N . ASP B 1 65 ? 8.406 -25.266 -18.406 1 74.69 65 ASP B N 1
ATOM 3128 C CA . ASP B 1 65 ? 7.711 -26.375 -19.062 1 74.69 65 ASP B CA 1
ATOM 3129 C C . ASP B 1 65 ? 6.203 -26.281 -18.828 1 74.69 65 ASP B C 1
ATOM 3131 O O . ASP B 1 65 ? 5.75 -25.594 -17.922 1 74.69 65 ASP B O 1
ATOM 3135 N N . GLN B 1 66 ? 5.664 -27.047 -19.562 1 76.5 66 GLN B N 1
ATOM 3136 C CA . GLN B 1 66 ? 4.207 -27.109 -19.578 1 76.5 66 GLN B CA 1
ATOM 3137 C C . GLN B 1 66 ? 3.656 -27.531 -18.234 1 76.5 66 GLN B C 1
ATOM 3139 O O . GLN B 1 66 ? 4.234 -28.391 -17.562 1 76.5 66 GLN B O 1
ATOM 3144 N N . TRP B 1 67 ? 2.691 -26.891 -17.703 1 88.44 67 TRP B N 1
ATOM 3145 C CA . TRP B 1 67 ? 1.897 -27.234 -16.531 1 88.44 67 TRP B CA 1
ATOM 3146 C C . TRP B 1 67 ? 1.473 -28.703 -16.578 1 88.44 67 TRP B C 1
ATOM 3148 O O . TRP B 1 67 ? 0.92 -29.156 -17.578 1 88.44 67 TRP B O 1
ATOM 3158 N N . ASP B 1 68 ? 1.864 -29.469 -15.555 1 94 68 ASP B N 1
ATOM 3159 C CA . ASP B 1 68 ? 1.416 -30.859 -15.367 1 94 68 ASP B CA 1
ATOM 3160 C C . ASP B 1 68 ? 0.648 -31 -14.062 1 94 68 ASP B C 1
ATOM 3162 O O . ASP B 1 68 ? 1.251 -31.156 -12.992 1 94 68 ASP B O 1
ATOM 3166 N N . PRO B 1 69 ? -0.719 -31.062 -14.172 1 95.44 69 PRO B N 1
ATOM 3167 C CA . PRO B 1 69 ? -1.53 -31.109 -12.953 1 95.44 69 PRO B CA 1
ATOM 3168 C C . PRO B 1 69 ? -1.229 -32.344 -12.086 1 95.44 69 PRO B C 1
ATOM 3170 O O . PRO B 1 69 ? -1.449 -32.312 -10.875 1 95.44 69 PRO B O 1
ATOM 3173 N N . ALA B 1 70 ? -0.688 -33.344 -12.648 1 95.44 70 ALA B N 1
ATOM 3174 C CA . ALA B 1 70 ? -0.427 -34.594 -11.922 1 95.44 70 ALA B CA 1
ATOM 3175 C C . ALA B 1 70 ? 0.712 -34.406 -10.922 1 95.44 70 ALA B C 1
ATOM 3177 O O . ALA B 1 70 ? 0.834 -35.188 -9.969 1 95.44 70 ALA B O 1
ATOM 3178 N N . THR B 1 71 ? 1.513 -33.406 -11.133 1 95.31 71 THR B N 1
ATOM 3179 C CA . THR B 1 71 ? 2.684 -33.219 -10.273 1 95.31 71 THR B CA 1
ATOM 3180 C C . THR B 1 71 ? 2.543 -31.984 -9.406 1 95.31 71 THR B C 1
ATOM 3182 O O . THR B 1 71 ? 3.449 -31.641 -8.641 1 95.31 71 THR B O 1
ATOM 3185 N N . GLU B 1 72 ? 1.445 -31.266 -9.57 1 97.81 72 GLU B N 1
ATOM 3186 C CA . GLU B 1 72 ? 1.271 -30.016 -8.852 1 97.81 72 GLU B CA 1
ATOM 3187 C C . GLU B 1 72 ? 0.37 -30.188 -7.629 1 97.81 72 GLU B C 1
ATOM 3189 O O . GLU B 1 72 ? -0.509 -31.047 -7.625 1 97.81 72 GLU B O 1
ATOM 3194 N N . LEU B 1 73 ? 0.642 -29.453 -6.633 1 98.75 73 LEU B N 1
ATOM 3195 C CA . LEU B 1 73 ? -0.185 -29.328 -5.438 1 98.75 73 LEU B CA 1
ATOM 3196 C C . LEU B 1 73 ? -0.506 -27.859 -5.152 1 98.75 73 LEU B C 1
ATOM 3198 O O . LEU B 1 73 ? 0.399 -27.062 -4.914 1 98.75 73 LEU B O 1
ATOM 3202 N N . VAL B 1 74 ? -1.799 -27.516 -5.176 1 98.88 74 VAL B N 1
ATOM 3203 C CA . VAL B 1 74 ? -2.242 -26.141 -4.996 1 98.88 74 VAL B CA 1
ATOM 3204 C C . VAL B 1 74 ? -2.688 -25.922 -3.553 1 98.88 74 VAL B C 1
ATOM 3206 O O . VAL B 1 74 ? -3.561 -26.625 -3.053 1 98.88 74 VAL B O 1
ATOM 3209 N N . ALA B 1 75 ? -2.035 -25.031 -2.863 1 98.94 75 ALA B N 1
ATOM 3210 C CA . ALA B 1 75 ? -2.523 -24.531 -1.583 1 98.94 75 ALA B CA 1
ATOM 3211 C C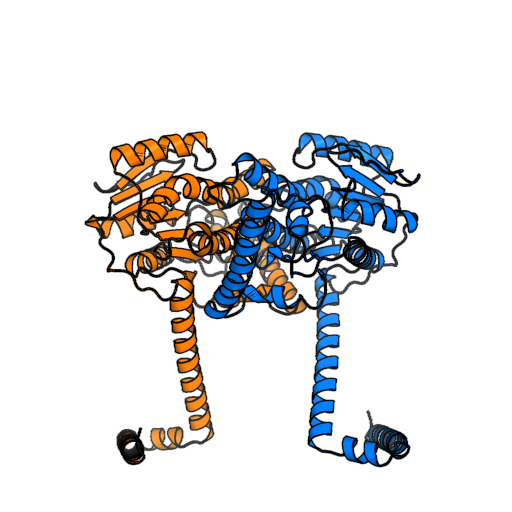 . ALA B 1 75 ? -3.303 -23.234 -1.769 1 98.94 75 ALA B C 1
ATOM 3213 O O . ALA B 1 75 ? -2.771 -22.25 -2.291 1 98.94 75 ALA B O 1
ATOM 3214 N N . LEU B 1 76 ? -4.562 -23.25 -1.399 1 98.88 76 LEU B N 1
ATOM 3215 C CA . LEU B 1 76 ? -5.469 -22.125 -1.608 1 98.88 76 LEU B CA 1
ATOM 3216 C C . LEU B 1 76 ? -6.043 -21.641 -0.284 1 98.88 76 LEU B C 1
ATOM 3218 O O . LEU B 1 76 ? -6.688 -22.406 0.437 1 98.88 76 LEU B O 1
ATOM 3222 N N . THR B 1 77 ? -5.758 -20.391 0.062 1 98.88 77 THR B N 1
ATOM 3223 C CA . THR B 1 77 ? -6.402 -19.812 1.236 1 98.88 77 THR B CA 1
ATOM 3224 C C . THR B 1 77 ? -7.777 -19.25 0.877 1 98.88 77 THR B C 1
ATOM 3226 O O . THR B 1 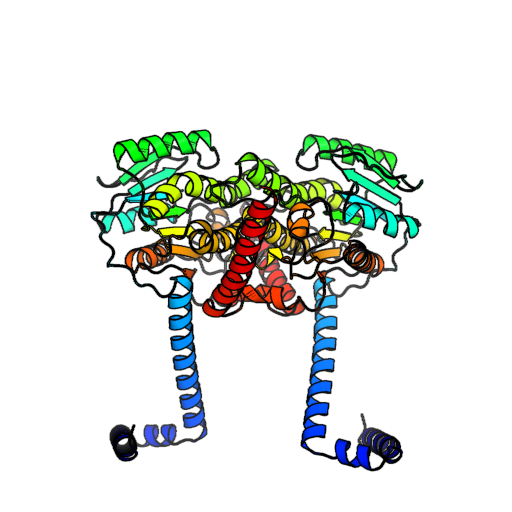77 ? -7.957 -18.688 -0.205 1 98.88 77 THR B O 1
ATOM 3229 N N . GLY B 1 78 ? -8.711 -19.391 1.749 1 98.44 78 GLY B N 1
ATOM 3230 C CA . GLY B 1 78 ? -10.047 -18.844 1.534 1 98.44 78 GLY B CA 1
ATOM 3231 C C . GLY B 1 78 ? -10.82 -19.578 0.457 1 98.44 78 GLY B C 1
ATOM 3232 O O . GLY B 1 78 ? -11.391 -18.953 -0.441 1 98.44 78 GLY B O 1
ATOM 3233 N N . GLY B 1 79 ? -10.805 -20.906 0.501 1 98.19 79 GLY B N 1
ATOM 3234 C CA . GLY B 1 79 ? -11.461 -21.703 -0.524 1 98.19 79 GLY B CA 1
ATOM 3235 C C . GLY B 1 79 ? -12.891 -22.062 -0.177 1 98.19 79 GLY B C 1
ATOM 3236 O O . GLY B 1 79 ? -13.586 -22.703 -0.963 1 98.19 79 GLY B O 1
ATOM 3237 N N . ALA B 1 80 ? -13.414 -21.578 0.948 1 97.62 80 ALA B N 1
ATOM 3238 C CA . ALA B 1 80 ? -14.719 -22.016 1.439 1 97.62 80 ALA B CA 1
ATOM 3239 C C . ALA B 1 80 ? -15.844 -21.234 0.772 1 97.62 80 ALA B C 1
ATOM 3241 O O . ALA B 1 80 ? -16.984 -21.688 0.725 1 97.62 80 ALA B O 1
ATOM 3242 N N . SER B 1 81 ? -15.523 -20.047 0.259 1 96.31 81 SER B N 1
ATOM 3243 C CA . SER B 1 81 ? -16.578 -19.219 -0.313 1 96.31 81 SER B CA 1
ATOM 3244 C C . SER B 1 81 ? -16.047 -18.312 -1.405 1 96.31 81 SER B C 1
ATOM 3246 O O . SER B 1 81 ? -14.844 -18.328 -1.7 1 96.31 81 SER B O 1
ATOM 3248 N N . GLY B 1 82 ? -16.938 -17.703 -2.119 1 96.81 82 GLY B N 1
ATOM 3249 C CA . GLY B 1 82 ? -16.609 -16.609 -3.025 1 96.81 82 GLY B CA 1
ATOM 3250 C C . GLY B 1 82 ? -15.703 -17.031 -4.164 1 96.81 82 GLY B C 1
ATOM 3251 O O . GLY B 1 82 ? -15.961 -18.047 -4.824 1 96.81 82 GLY B O 1
ATOM 3252 N N . ILE B 1 83 ? -14.711 -16.203 -4.422 1 98.31 83 ILE B N 1
ATOM 3253 C CA . ILE B 1 83 ? -13.758 -16.438 -5.504 1 98.31 83 ILE B CA 1
ATOM 3254 C C . ILE B 1 83 ? -13.016 -17.734 -5.266 1 98.31 83 ILE B C 1
ATOM 3256 O O . ILE B 1 83 ? -12.797 -18.516 -6.199 1 98.31 83 ILE B O 1
ATOM 3260 N N . GLY B 1 84 ? -12.648 -18.016 -3.969 1 98.56 84 GLY B N 1
ATOM 3261 C CA . GLY B 1 84 ? -11.93 -19.219 -3.621 1 98.56 84 GLY B CA 1
ATOM 3262 C C . GLY B 1 84 ? -12.711 -20.484 -3.922 1 98.56 84 GLY B C 1
ATOM 3263 O O . GLY B 1 84 ? -12.164 -21.453 -4.457 1 98.56 84 GLY B O 1
ATOM 3264 N N . LYS B 1 85 ? -13.961 -20.438 -3.572 1 98.44 85 LYS B N 1
ATOM 3265 C CA . LYS B 1 85 ? -14.844 -21.562 -3.869 1 98.44 85 LYS B CA 1
ATOM 3266 C C . LYS B 1 85 ? -14.875 -21.859 -5.367 1 98.44 85 LYS B C 1
ATOM 3268 O O . LYS B 1 85 ? -14.781 -23.016 -5.777 1 98.44 85 LYS B O 1
ATOM 3273 N N . GLN B 1 86 ? -14.984 -20.812 -6.148 1 98.5 86 GLN B N 1
ATOM 3274 C CA . GLN B 1 86 ? -15.016 -20.969 -7.602 1 98.5 86 GLN B CA 1
ATOM 3275 C C . GLN B 1 86 ? -13.68 -21.516 -8.117 1 98.5 86 GLN B C 1
ATOM 3277 O O . GLN B 1 86 ? -13.656 -22.344 -9.023 1 98.5 86 GLN B O 1
ATOM 3282 N N . MET B 1 87 ? -12.562 -21.062 -7.559 1 98.69 87 MET B N 1
ATOM 3283 C CA . MET B 1 87 ? -11.25 -21.547 -7.969 1 98.69 87 MET B CA 1
ATOM 3284 C C . MET B 1 87 ? -11.109 -23.031 -7.676 1 98.69 87 MET B C 1
ATOM 3286 O O . MET B 1 87 ? -10.547 -23.781 -8.477 1 98.69 87 MET B O 1
ATOM 3290 N N . VAL B 1 88 ? -11.609 -23.422 -6.48 1 98.56 88 VAL B N 1
ATOM 3291 C CA . VAL B 1 88 ? -11.57 -24.828 -6.129 1 98.56 88 VAL B CA 1
ATOM 3292 C C . VAL B 1 88 ? -12.312 -25.641 -7.184 1 98.56 88 VAL B C 1
ATOM 3294 O O . VAL B 1 88 ? -11.797 -26.641 -7.684 1 98.56 88 VAL B O 1
ATOM 3297 N N . LYS B 1 89 ? -13.492 -25.203 -7.496 1 97.81 89 LYS B N 1
ATOM 3298 C CA . LYS B 1 89 ? -14.32 -25.891 -8.484 1 97.81 89 LYS B CA 1
ATOM 3299 C C . LYS B 1 89 ? -13.594 -26 -9.82 1 97.81 89 LYS B C 1
ATOM 3301 O O . LYS B 1 89 ? -13.508 -27.094 -10.398 1 97.81 89 LYS B O 1
ATOM 3306 N N . ASP B 1 90 ? -13.07 -24.922 -10.312 1 97.81 90 ASP B N 1
ATOM 3307 C CA . ASP B 1 90 ? -12.453 -24.875 -11.641 1 97.81 90 ASP B CA 1
ATOM 3308 C C . ASP B 1 90 ? -11.141 -25.641 -11.664 1 97.81 90 ASP B C 1
ATOM 3310 O O . ASP B 1 90 ? -10.867 -26.391 -12.602 1 97.81 90 ASP B O 1
ATOM 3314 N N . LEU B 1 91 ? -10.312 -25.547 -10.648 1 97.56 91 LEU B N 1
ATOM 3315 C CA . LEU B 1 91 ? -9.016 -26.203 -10.578 1 97.56 91 LEU B CA 1
ATOM 3316 C C . LEU B 1 91 ? -9.188 -27.719 -10.414 1 97.56 91 LEU B C 1
ATOM 3318 O O . LEU B 1 91 ? -8.406 -28.484 -10.969 1 97.56 91 LEU B O 1
ATOM 3322 N N . SER B 1 92 ? -10.172 -28.047 -9.586 1 96.88 92 SER B N 1
ATOM 3323 C CA . SER B 1 92 ? -10.367 -29.469 -9.344 1 96.88 92 SER B CA 1
ATOM 3324 C C . SER B 1 92 ? -10.68 -30.219 -10.641 1 96.88 92 SER B C 1
ATOM 3326 O O . SER B 1 92 ? -10.328 -31.391 -10.789 1 96.88 92 SER B O 1
ATOM 3328 N N . GLN B 1 93 ? -11.266 -29.5 -11.57 1 96.12 93 GLN B N 1
ATOM 3329 C CA . GLN B 1 93 ? -11.617 -30.078 -12.859 1 96.12 93 GLN B CA 1
ATOM 3330 C C . GLN B 1 93 ? -10.375 -30.312 -13.711 1 96.12 93 GLN B C 1
ATOM 3332 O O . GLN B 1 93 ? -10.414 -31.062 -14.688 1 96.12 93 GLN B O 1
ATOM 3337 N N . GLN B 1 94 ? -9.289 -29.719 -13.375 1 93.56 94 GLN B N 1
ATOM 3338 C CA . GLN B 1 94 ? -8.016 -29.938 -14.062 1 93.56 94 GLN B CA 1
ATOM 3339 C C . GLN B 1 94 ? -7.262 -31.109 -13.461 1 93.56 94 GLN B C 1
ATOM 3341 O O . GLN B 1 94 ? -6.113 -31.375 -13.828 1 93.56 94 GLN B O 1
ATOM 3346 N N . ASN B 1 95 ? -7.859 -31.797 -12.484 1 93.38 95 ASN B N 1
ATOM 3347 C CA . ASN B 1 95 ? -7.34 -33 -11.828 1 93.38 95 ASN B CA 1
ATOM 3348 C C . ASN B 1 95 ? -6.062 -32.688 -11.055 1 93.38 95 ASN B C 1
ATOM 3350 O O . ASN B 1 95 ? -5.137 -33.5 -11.031 1 93.38 95 ASN B O 1
ATOM 3354 N N . VAL B 1 96 ? -5.898 -31.516 -10.633 1 97.88 96 VAL B N 1
ATOM 3355 C CA . VAL B 1 96 ? -4.805 -31.156 -9.742 1 97.88 96 VAL B CA 1
ATOM 3356 C C . VAL B 1 96 ? -5.234 -31.344 -8.289 1 97.88 96 VAL B C 1
ATOM 3358 O O . VAL B 1 96 ? -6.418 -31.219 -7.961 1 97.88 96 VAL B O 1
ATOM 3361 N N . LYS B 1 97 ? -4.324 -31.703 -7.441 1 98.56 97 LYS B N 1
ATOM 3362 C CA . LYS B 1 97 ? -4.59 -31.781 -6.008 1 98.56 97 LYS B CA 1
ATOM 3363 C C . LYS B 1 97 ? -4.66 -30.391 -5.387 1 98.56 97 LYS B C 1
ATOM 3365 O O . LYS B 1 97 ? -3.846 -29.516 -5.699 1 98.56 97 LYS B O 1
ATOM 3370 N N . ILE B 1 98 ? -5.707 -30.172 -4.574 1 98.88 98 ILE B N 1
ATOM 3371 C CA . ILE B 1 98 ? -5.914 -28.875 -3.947 1 98.88 98 ILE B CA 1
ATOM 3372 C C . ILE B 1 98 ? -6.047 -29.047 -2.436 1 98.88 98 ILE B C 1
ATOM 3374 O O . ILE B 1 98 ? -6.781 -29.922 -1.965 1 98.88 98 ILE B O 1
ATOM 3378 N N . VAL B 1 99 ? -5.332 -28.281 -1.686 1 98.88 99 VAL B N 1
ATOM 3379 C CA . VAL B 1 99 ? -5.555 -28.156 -0.249 1 98.88 99 VAL B CA 1
ATOM 3380 C C . VAL B 1 99 ? -6.094 -26.766 0.075 1 98.88 99 VAL B C 1
ATOM 3382 O O . VAL B 1 99 ? -5.516 -25.75 -0.335 1 98.88 99 VAL B O 1
ATOM 3385 N N . ILE B 1 100 ? -7.219 -26.719 0.764 1 98.75 100 ILE B N 1
ATOM 3386 C CA . ILE B 1 100 ? -7.875 -25.484 1.163 1 98.75 100 ILE B CA 1
ATOM 3387 C C . ILE B 1 100 ? -7.484 -25.141 2.598 1 98.75 100 ILE B C 1
ATOM 3389 O O . ILE B 1 100 ? -7.566 -25.984 3.494 1 98.75 100 ILE B O 1
ATOM 3393 N N . LEU B 1 101 ? -6.957 -23.969 2.818 1 98.75 101 LEU B N 1
ATOM 3394 C CA . LEU B 1 101 ? -6.789 -23.391 4.145 1 98.75 101 LEU B CA 1
ATOM 3395 C C . LEU B 1 101 ? -7.852 -22.328 4.414 1 98.75 101 LEU B C 1
ATOM 3397 O O . LEU B 1 101 ? -7.852 -21.266 3.777 1 98.75 101 LEU B O 1
ATOM 3401 N N . ASP B 1 102 ? -8.711 -22.578 5.344 1 98.31 102 ASP B N 1
ATOM 3402 C CA . ASP B 1 102 ? -9.828 -21.672 5.625 1 98.31 102 ASP B CA 1
ATOM 3403 C C . ASP B 1 102 ? -10.258 -21.766 7.086 1 98.31 102 ASP B C 1
ATOM 3405 O O . ASP B 1 102 ? -10.094 -22.812 7.723 1 98.31 102 ASP B O 1
ATOM 3409 N N . VAL B 1 103 ? -10.734 -20.672 7.625 1 97.62 103 VAL B N 1
ATOM 3410 C CA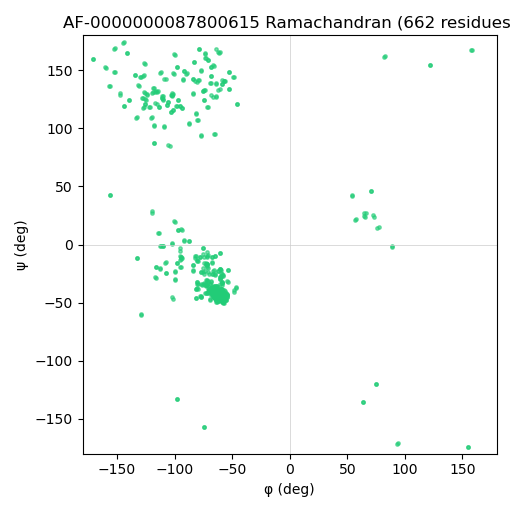 . VAL B 1 103 ? -11.25 -20.688 8.992 1 97.62 103 VAL B CA 1
ATOM 3411 C C . VAL B 1 103 ? -12.617 -21.375 9.016 1 97.62 103 VAL B C 1
ATOM 3413 O O . VAL B 1 103 ? -13.039 -21.891 10.047 1 97.62 103 VAL B O 1
ATOM 3416 N N . THR B 1 104 ? -13.289 -21.344 7.883 1 96.88 104 THR B N 1
ATOM 3417 C CA . THR B 1 104 ? -14.625 -21.922 7.754 1 96.88 104 THR B CA 1
ATOM 3418 C C . THR B 1 104 ? -14.586 -23.203 6.934 1 96.88 104 THR B C 1
ATOM 3420 O O . THR B 1 104 ? -13.867 -23.281 5.93 1 96.88 104 THR B O 1
ATOM 3423 N N . GLU B 1 105 ? -15.352 -24.109 7.312 1 95.81 105 GLU B N 1
ATOM 3424 C CA . GLU B 1 105 ? -15.516 -25.328 6.523 1 95.81 105 GLU B CA 1
ATOM 3425 C C . GLU B 1 105 ? -16.375 -25.078 5.289 1 95.81 105 GLU B C 1
ATOM 3427 O O . GLU B 1 105 ? -17.438 -24.469 5.383 1 95.81 105 GLU B O 1
ATOM 3432 N N . PRO B 1 106 ? -15.852 -25.562 4.172 1 96.94 106 PRO B N 1
ATOM 3433 C CA . PRO B 1 106 ? -16.703 -25.422 2.988 1 96.94 106 PRO B CA 1
ATOM 3434 C C . PRO B 1 106 ? -18.078 -26.062 3.162 1 96.94 106 PRO B C 1
ATOM 3436 O O . PRO B 1 106 ? -18.188 -27.125 3.768 1 96.94 106 PRO B O 1
ATOM 3439 N N . ASP B 1 107 ? -19.094 -25.375 2.639 1 95.69 107 ASP B N 1
ATOM 3440 C CA . ASP B 1 107 ? -20.469 -25.875 2.729 1 95.69 107 ASP B CA 1
ATOM 3441 C C . ASP B 1 107 ? -20.891 -26.547 1.425 1 95.69 107 ASP B C 1
ATOM 3443 O O . ASP B 1 107 ? -22.078 -26.625 1.121 1 95.69 107 ASP B O 1
ATOM 3447 N N . TYR B 1 108 ? -20.016 -26.938 0.6 1 96.25 108 TYR B N 1
ATOM 3448 C CA . TYR B 1 108 ? -20.25 -27.594 -0.675 1 96.25 108 TYR B CA 1
ATOM 3449 C C . TYR B 1 108 ? -19.469 -28.906 -0.76 1 96.25 108 TYR B C 1
ATOM 3451 O O . TYR B 1 108 ? -18.484 -29.094 -0.052 1 96.25 108 TYR B O 1
ATOM 3459 N N . PRO B 1 109 ? -19.906 -29.859 -1.587 1 95.94 109 PRO B N 1
ATOM 3460 C CA . PRO B 1 109 ? -19.188 -31.125 -1.733 1 95.94 109 PRO B CA 1
ATOM 3461 C C . PRO B 1 109 ? -17.797 -30.938 -2.314 1 95.94 109 PRO B C 1
ATOM 3463 O O . PRO B 1 109 ? -17.594 -30.156 -3.238 1 95.94 109 PRO B O 1
ATOM 3466 N N . LEU B 1 110 ? -16.875 -31.656 -1.769 1 96.44 110 LEU B N 1
ATOM 3467 C CA . LEU B 1 110 ? -15.492 -31.594 -2.223 1 96.44 110 LEU B CA 1
ATOM 3468 C C . LEU B 1 110 ? -15.148 -32.781 -3.094 1 96.44 110 LEU B C 1
ATOM 3470 O O . LEU B 1 110 ? -15.445 -33.938 -2.727 1 96.44 110 LEU B O 1
ATOM 3474 N N . PRO B 1 111 ? -14.609 -32.531 -4.227 1 96.31 111 PRO B N 1
ATOM 3475 C CA . PRO B 1 111 ? -14.109 -33.625 -5.027 1 96.31 111 PRO B CA 1
ATOM 3476 C C . PRO B 1 111 ? -13 -34.406 -4.328 1 96.31 111 PRO B C 1
ATOM 3478 O O . PRO B 1 111 ? -12.398 -33.906 -3.373 1 96.31 111 PRO B O 1
ATOM 3481 N N . PRO B 1 112 ? -12.633 -35.625 -4.789 1 96.88 112 PRO B N 1
ATOM 3482 C CA . PRO B 1 112 ? -11.664 -36.469 -4.105 1 96.88 112 PRO B CA 1
ATOM 3483 C C . PRO B 1 112 ? -10.258 -35.906 -4.082 1 96.88 112 PRO B C 1
ATOM 3485 O O . PRO B 1 112 ? -9.438 -36.281 -3.24 1 96.88 112 PRO B O 1
ATOM 3488 N N . ASN B 1 113 ? -10 -35 -5.051 1 98.12 113 ASN B N 1
ATOM 3489 C CA . ASN B 1 113 ? -8.664 -34.438 -5.121 1 98.12 113 ASN B CA 1
ATOM 3490 C C . ASN B 1 113 ? -8.578 -33.125 -4.352 1 98.12 113 ASN B C 1
ATOM 3492 O O . ASN B 1 113 ? -7.609 -32.375 -4.504 1 98.12 113 ASN B O 1
ATOM 3496 N N . VAL B 1 114 ? -9.594 -32.781 -3.525 1 98.62 114 VAL B N 1
ATOM 3497 C CA . VAL B 1 114 ? -9.617 -31.562 -2.74 1 98.62 114 VAL B CA 1
ATOM 3498 C C . VAL B 1 114 ? -9.664 -31.906 -1.252 1 98.62 114 VAL B C 1
ATOM 3500 O O . VAL B 1 114 ? -10.484 -32.719 -0.817 1 98.62 114 VAL B O 1
ATOM 3503 N N . PHE B 1 115 ? -8.789 -31.266 -0.489 1 98.62 115 PHE B N 1
ATOM 3504 C CA . PHE B 1 115 ? -8.672 -31.5 0.945 1 98.62 115 PHE B CA 1
ATOM 3505 C C . PHE B 1 115 ? -8.75 -30.203 1.717 1 98.62 115 PHE B C 1
ATOM 3507 O O . PHE B 1 115 ? -8.281 -29.156 1.243 1 98.62 115 PHE B O 1
ATOM 3514 N N . VAL B 1 116 ? -9.359 -30.25 2.924 1 98.31 116 VAL B N 1
ATOM 3515 C CA . VAL B 1 116 ? -9.57 -29.031 3.695 1 98.31 116 VAL B CA 1
ATOM 3516 C C . VAL B 1 116 ? -8.781 -29.109 5 1 98.31 116 VAL B C 1
ATOM 3518 O O . VAL B 1 116 ? -8.781 -30.125 5.68 1 98.31 116 VAL B O 1
ATOM 3521 N N . TYR B 1 117 ? -8.102 -28.094 5.262 1 98.31 117 TYR B N 1
ATOM 3522 C CA . TYR B 1 117 ? -7.441 -27.875 6.543 1 98.31 117 TYR B CA 1
ATOM 3523 C C . TYR B 1 117 ? -7.957 -26.594 7.199 1 98.31 117 TYR B C 1
ATOM 3525 O O . TYR B 1 117 ? -7.668 -25.484 6.738 1 98.31 117 TYR B O 1
ATOM 3533 N N . GLN B 1 118 ? -8.711 -26.75 8.25 1 96.88 118 GLN B N 1
ATOM 3534 C CA . GLN B 1 118 ? -9.227 -25.578 8.961 1 96.88 118 GLN B CA 1
ATOM 3535 C C . GLN B 1 118 ? -8.117 -24.859 9.719 1 96.88 118 GLN B C 1
ATOM 3537 O O . GLN B 1 118 ? -7.438 -25.453 10.555 1 96.88 118 GLN B O 1
ATOM 3542 N N . ALA B 1 119 ? -7.902 -23.609 9.328 1 95.69 119 ALA B N 1
ATOM 3543 C CA . ALA B 1 119 ? -6.816 -22.859 9.953 1 95.69 119 ALA B CA 1
ATOM 3544 C C . ALA B 1 119 ? -7.062 -21.359 9.852 1 95.69 119 ALA B C 1
ATOM 3546 O O . ALA B 1 119 ? -7.539 -20.875 8.82 1 95.69 119 ALA B O 1
ATOM 3547 N N . ASP B 1 120 ? -6.816 -20.703 10.914 1 97.94 120 ASP B N 1
ATOM 3548 C CA . ASP B 1 120 ? -6.695 -19.25 10.875 1 97.94 120 ASP B CA 1
ATOM 3549 C C . ASP B 1 120 ? -5.309 -18.828 10.383 1 97.94 120 ASP B C 1
ATOM 3551 O O . ASP B 1 120 ? -4.34 -18.875 11.141 1 97.94 120 ASP B O 1
ATOM 3555 N N . ILE B 1 121 ? -5.254 -18.344 9.18 1 97.94 121 ILE B N 1
ATOM 3556 C CA . ILE B 1 121 ? -3.977 -18.078 8.523 1 97.94 121 ILE B CA 1
ATOM 3557 C C . ILE B 1 121 ? -3.305 -16.875 9.164 1 97.94 121 ILE B C 1
ATOM 3559 O O . ILE B 1 121 ? -2.137 -16.578 8.891 1 97.94 121 ILE B O 1
ATOM 3563 N N . THR B 1 122 ? -4.039 -16.125 10.031 1 98.12 122 THR B N 1
ATOM 3564 C CA . THR B 1 122 ? -3.428 -15 10.742 1 98.12 122 THR B CA 1
ATOM 3565 C C . THR B 1 122 ? -2.623 -15.5 11.945 1 98.12 122 THR B C 1
ATOM 3567 O O . THR B 1 122 ? -1.843 -14.742 12.531 1 98.12 122 THR B O 1
ATOM 3570 N N . SER B 1 123 ? -2.824 -16.75 12.336 1 98.06 123 SER B N 1
ATOM 3571 C CA . SER B 1 123 ? -2.062 -17.375 13.406 1 98.06 123 SER B CA 1
ATOM 3572 C C . SER B 1 123 ? -0.865 -18.141 12.859 1 98.06 123 SER B C 1
ATOM 3574 O O . SER B 1 123 ? -1.028 -19.156 12.18 1 98.06 123 SER B O 1
ATOM 3576 N N . ARG B 1 124 ? 0.302 -17.703 13.242 1 97.06 124 ARG B N 1
ATOM 3577 C CA . ARG B 1 124 ? 1.525 -18.359 12.781 1 97.06 124 ARG B CA 1
ATOM 3578 C C . ARG B 1 124 ? 1.603 -19.797 13.266 1 97.06 124 ARG B C 1
ATOM 3580 O O . ARG B 1 124 ? 1.998 -20.688 12.516 1 97.06 124 ARG B O 1
ATOM 3587 N N . ALA B 1 125 ? 1.236 -19.953 14.461 1 97.38 125 ALA B N 1
ATOM 3588 C CA . ALA B 1 125 ? 1.28 -21.297 15.047 1 97.38 125 ALA B CA 1
ATOM 3589 C C . ALA B 1 125 ? 0.298 -22.234 14.344 1 97.38 125 ALA B C 1
ATOM 3591 O O . ALA B 1 125 ? 0.642 -23.375 14.023 1 97.38 125 ALA B O 1
ATOM 3592 N N . ALA B 1 126 ? -0.928 -21.766 14.117 1 97.88 126 ALA B N 1
ATOM 3593 C CA . ALA B 1 126 ? -1.938 -22.562 13.438 1 97.88 126 ALA B CA 1
ATOM 3594 C C . ALA B 1 126 ? -1.508 -22.906 12.016 1 97.88 126 ALA B C 1
ATOM 3596 O O . ALA B 1 126 ? -1.67 -24.031 11.555 1 97.88 126 ALA B O 1
ATOM 3597 N N . LEU B 1 127 ? -0.952 -21.953 11.375 1 98.19 127 LEU B N 1
ATOM 3598 C CA . LEU B 1 127 ? -0.527 -22.156 9.992 1 98.19 127 LEU B CA 1
ATOM 3599 C C . LEU B 1 127 ? 0.627 -23.141 9.914 1 98.19 127 LEU B C 1
ATOM 3601 O O . LEU B 1 127 ? 0.668 -23.984 9.016 1 98.19 127 LEU B O 1
ATOM 3605 N N . LYS B 1 128 ? 1.565 -23.016 10.797 1 97.88 128 LYS B N 1
ATOM 3606 C CA . LYS B 1 128 ? 2.688 -23.953 10.82 1 97.88 128 LYS B CA 1
ATOM 3607 C C . LYS B 1 128 ? 2.205 -25.391 11.023 1 97.88 128 LYS B C 1
ATOM 3609 O O . LYS B 1 128 ? 2.654 -26.297 10.336 1 97.88 128 LYS B O 1
ATOM 3614 N N . GLN B 1 129 ? 1.324 -25.531 11.953 1 98.25 129 GLN B N 1
ATOM 3615 C CA . GLN B 1 129 ? 0.784 -26.859 12.242 1 98.25 129 GLN B CA 1
ATOM 3616 C C . GLN B 1 129 ? 0.116 -27.469 11.008 1 98.25 129 GLN B C 1
ATOM 3618 O O . GLN B 1 129 ? 0.388 -28.609 10.648 1 98.25 129 GLN B O 1
ATOM 3623 N N . VAL B 1 130 ? -0.697 -26.719 10.391 1 98.19 130 VAL B N 1
ATOM 3624 C CA . VAL B 1 130 ? -1.437 -27.219 9.242 1 98.19 130 VAL B CA 1
ATOM 3625 C C . VAL B 1 130 ? -0.483 -27.438 8.07 1 98.19 130 VAL B C 1
ATOM 3627 O O . VAL B 1 130 ? -0.635 -28.391 7.301 1 98.19 130 VAL B O 1
ATOM 3630 N N . ALA B 1 131 ? 0.459 -26.547 7.863 1 98.69 131 ALA B N 1
ATOM 3631 C CA . ALA B 1 131 ? 1.445 -26.688 6.793 1 98.69 131 ALA B CA 1
ATOM 3632 C C . ALA B 1 131 ? 2.246 -27.984 6.957 1 98.69 131 ALA B C 1
ATOM 3634 O O . ALA B 1 131 ? 2.494 -28.688 5.984 1 98.69 131 ALA B O 1
ATOM 3635 N N . ASP B 1 132 ? 2.648 -28.25 8.195 1 98.62 132 ASP B N 1
ATOM 3636 C CA . ASP B 1 132 ? 3.359 -29.5 8.484 1 98.62 132 ASP B CA 1
ATOM 3637 C C . ASP B 1 132 ? 2.502 -30.719 8.133 1 98.62 132 ASP B C 1
ATOM 3639 O O . ASP B 1 132 ? 2.992 -31.672 7.543 1 98.62 132 ASP B O 1
ATOM 3643 N N . GLN B 1 133 ? 1.277 -30.641 8.492 1 98.69 133 GLN B N 1
ATOM 3644 C CA . GLN B 1 133 ? 0.359 -31.734 8.188 1 98.69 133 GLN B CA 1
ATOM 3645 C C . GLN B 1 133 ? 0.182 -31.906 6.68 1 98.69 133 GLN B C 1
ATOM 3647 O O . GLN B 1 133 ? 0.13 -33.031 6.176 1 98.69 133 GLN B O 1
ATOM 3652 N N . ILE B 1 134 ? 0.054 -30.828 5.945 1 98.75 134 ILE B N 1
ATOM 3653 C CA . ILE B 1 134 ? -0.085 -30.844 4.492 1 98.75 134 ILE B CA 1
ATOM 3654 C C . ILE B 1 134 ? 1.131 -31.531 3.869 1 98.75 134 ILE B C 1
ATOM 3656 O O . ILE B 1 134 ? 0.987 -32.406 3.008 1 98.75 134 ILE B O 1
ATOM 3660 N N . ARG B 1 135 ? 2.291 -31.141 4.285 1 98.62 135 ARG B N 1
ATOM 3661 C CA . ARG B 1 135 ? 3.516 -31.719 3.744 1 98.62 135 ARG B CA 1
ATOM 3662 C C . ARG B 1 135 ? 3.578 -33.219 4.027 1 98.62 135 ARG B C 1
ATOM 3664 O O . ARG B 1 135 ? 3.994 -34 3.168 1 98.62 135 ARG B O 1
ATOM 3671 N N . LYS B 1 136 ? 3.184 -33.562 5.223 1 98.5 136 LYS B N 1
ATOM 3672 C CA . LYS B 1 136 ? 3.174 -34.969 5.59 1 98.5 136 LYS B CA 1
ATOM 3673 C C . LYS B 1 136 ? 2.182 -35.75 4.734 1 98.5 136 LYS B C 1
ATOM 3675 O O . LYS B 1 136 ? 2.494 -36.844 4.258 1 98.5 136 LYS B O 1
ATOM 3680 N N . ASP B 1 137 ? 1.062 -35.188 4.551 1 98.56 137 ASP B N 1
ATOM 3681 C CA . ASP B 1 137 ? -0.039 -35.875 3.902 1 98.56 137 ASP B CA 1
ATOM 3682 C C . ASP B 1 137 ? 0.116 -35.875 2.383 1 98.56 137 ASP B C 1
ATOM 3684 O O . ASP B 1 137 ? -0.282 -36.812 1.704 1 98.56 137 ASP B O 1
ATOM 3688 N N . HIS B 1 138 ? 0.595 -34.781 1.824 1 98.5 138 HIS B N 1
ATOM 3689 C CA . HIS B 1 138 ? 0.451 -34.594 0.387 1 98.5 138 HIS B CA 1
ATOM 3690 C C . HIS B 1 138 ? 1.77 -34.156 -0.244 1 98.5 138 HIS B C 1
ATOM 3692 O O . HIS B 1 138 ? 1.911 -34.156 -1.469 1 98.5 138 HIS B O 1
ATOM 3698 N N . GLY B 1 139 ? 2.777 -33.781 0.569 1 98.5 139 GLY B N 1
ATOM 3699 C CA . GLY B 1 139 ? 3.994 -33.156 0.061 1 98.5 139 GLY B CA 1
ATOM 3700 C C . GLY B 1 139 ? 3.947 -31.656 0.068 1 98.5 139 GLY B C 1
ATOM 3701 O O . GLY B 1 139 ? 3.041 -31.062 0.655 1 98.5 139 GLY B O 1
ATOM 3702 N N . ASP B 1 140 ? 4.961 -31.016 -0.555 1 98.56 140 ASP B N 1
ATOM 3703 C CA . ASP B 1 140 ? 5.09 -29.562 -0.553 1 98.56 140 ASP B CA 1
ATOM 3704 C C . ASP B 1 140 ? 4.25 -28.938 -1.664 1 98.56 140 ASP B C 1
ATOM 3706 O O . ASP B 1 140 ? 4.336 -29.344 -2.822 1 98.56 140 ASP B O 1
ATOM 3710 N N . PRO B 1 141 ? 3.449 -27.938 -1.34 1 98.75 141 PRO B N 1
ATOM 3711 C CA . PRO B 1 141 ? 2.727 -27.219 -2.387 1 98.75 141 PRO B CA 1
ATOM 3712 C C . PRO B 1 141 ? 3.656 -26.594 -3.424 1 98.75 141 PRO B C 1
ATOM 3714 O O . PRO B 1 141 ? 4.73 -26.094 -3.076 1 98.75 141 PRO B O 1
ATOM 3717 N N . THR B 1 142 ? 3.23 -26.641 -4.656 1 98.44 142 THR B N 1
ATOM 3718 C CA . THR B 1 142 ? 3.98 -26.031 -5.746 1 98.44 142 THR B CA 1
ATOM 3719 C C . THR B 1 142 ? 3.273 -24.781 -6.25 1 98.44 142 THR B C 1
ATOM 3721 O O . THR B 1 142 ? 3.854 -23.984 -7.004 1 98.44 142 THR B O 1
ATOM 3724 N N . VAL B 1 143 ? 2.041 -24.609 -5.91 1 98.81 143 VAL B N 1
ATOM 3725 C CA . VAL B 1 143 ? 1.269 -23.391 -6.172 1 98.81 143 VAL B CA 1
ATOM 3726 C C . VAL B 1 143 ? 0.644 -22.891 -4.875 1 98.81 143 VAL B C 1
ATOM 3728 O O . VAL B 1 143 ? 0.033 -23.656 -4.129 1 98.81 143 VAL B O 1
ATOM 3731 N N . LEU B 1 144 ? 0.89 -21.688 -4.566 1 98.94 144 LEU B N 1
ATOM 3732 C CA . LEU B 1 144 ? 0.256 -21 -3.438 1 98.94 144 LEU B CA 1
ATOM 3733 C C . LEU B 1 144 ? -0.644 -19.875 -3.918 1 98.94 144 LEU B C 1
ATOM 3735 O O . LEU B 1 144 ? -0.191 -18.969 -4.633 1 98.94 144 LEU B O 1
ATOM 3739 N N . ILE B 1 145 ? -1.919 -19.969 -3.631 1 98.94 145 ILE B N 1
ATOM 3740 C CA . ILE B 1 145 ? -2.859 -18.906 -3.965 1 98.94 145 ILE B CA 1
ATOM 3741 C C . ILE B 1 145 ? -3.316 -18.203 -2.689 1 98.94 145 ILE B C 1
ATOM 3743 O O . ILE B 1 145 ? -4.156 -18.734 -1.951 1 98.94 145 ILE B O 1
ATOM 3747 N N . ASN B 1 146 ? -2.748 -17.047 -2.445 1 98.88 146 ASN B N 1
ATOM 3748 C CA . ASN B 1 146 ? -3.209 -16.172 -1.379 1 98.88 146 ASN B CA 1
ATOM 3749 C C . ASN B 1 146 ? -4.48 -15.43 -1.776 1 98.88 146 ASN B C 1
ATOM 3751 O O . ASN B 1 146 ? -4.418 -14.336 -2.35 1 98.88 146 ASN B O 1
ATOM 3755 N N . ASN B 1 147 ? -5.586 -16.016 -1.398 1 98.81 147 ASN B N 1
ATOM 3756 C CA . ASN B 1 147 ? -6.887 -15.523 -1.847 1 98.81 147 ASN B CA 1
ATOM 3757 C C . ASN B 1 147 ? -7.734 -15.031 -0.677 1 98.81 147 ASN B C 1
ATOM 3759 O O . ASN B 1 147 ? -8.57 -14.141 -0.842 1 98.81 147 ASN B O 1
ATOM 3763 N N . ALA B 1 148 ? -7.473 -15.641 0.515 1 98.69 148 ALA B N 1
ATOM 3764 C CA . ALA B 1 148 ? -8.266 -15.227 1.665 1 98.69 148 ALA B CA 1
ATOM 3765 C C . ALA B 1 148 ? -8.234 -13.711 1.838 1 98.69 148 ALA B C 1
ATOM 3767 O O . ALA B 1 148 ? -7.18 -13.086 1.694 1 98.69 148 ALA B O 1
ATOM 3768 N N . GLY B 1 149 ? -9.352 -13.141 2.051 1 97.81 149 GLY B N 1
ATOM 3769 C CA . GLY B 1 149 ? -9.469 -11.711 2.252 1 97.81 149 GLY B CA 1
ATOM 3770 C C . GLY B 1 149 ? -10.758 -11.305 2.951 1 97.81 149 GLY B C 1
ATOM 3771 O O . GLY B 1 149 ? -11.758 -12.023 2.881 1 97.81 149 GLY B O 1
ATOM 3772 N N . VAL B 1 150 ? -10.711 -10.211 3.645 1 97.06 150 VAL B N 1
ATOM 3773 C CA . VAL B 1 150 ? -11.898 -9.672 4.301 1 97.06 150 VAL B CA 1
ATOM 3774 C C . VAL B 1 150 ? -11.992 -8.172 4.039 1 97.06 150 VAL B C 1
ATOM 3776 O O . VAL B 1 150 ? -10.977 -7.512 3.797 1 97.06 150 VAL B O 1
ATOM 3779 N N . ALA B 1 151 ? -13.156 -7.695 3.93 1 95.19 151 ALA B N 1
ATOM 3780 C CA . ALA B 1 151 ? -13.539 -6.285 3.939 1 95.19 151 ALA B CA 1
ATOM 3781 C C . ALA B 1 151 ? -14.727 -6.047 4.863 1 95.19 151 ALA B C 1
ATOM 3783 O O . ALA B 1 151 ? -15.859 -6.383 4.523 1 95.19 151 ALA B O 1
ATOM 3784 N N . LEU B 1 152 ? -14.539 -5.449 5.898 1 89.5 152 LEU B N 1
ATOM 3785 C CA . LEU B 1 152 ? -15.586 -5.352 6.91 1 89.5 152 LEU B CA 1
ATOM 3786 C C . LEU B 1 152 ? -16.297 -4.004 6.828 1 89.5 152 LEU B C 1
ATOM 3788 O O . LEU B 1 152 ? -17.453 -3.879 7.242 1 89.5 152 LEU B O 1
ATOM 3792 N N . GLY B 1 153 ? -15.672 -3.027 6.277 1 86.56 153 GLY B N 1
ATOM 3793 C CA . GLY B 1 153 ? -16.312 -1.759 5.965 1 86.56 153 GLY B CA 1
ATOM 3794 C C . GLY B 1 153 ? -16.406 -0.826 7.16 1 86.56 153 GLY B C 1
ATOM 3795 O O . GLY B 1 153 ? -16.266 -1.261 8.305 1 86.56 153 GLY B O 1
ATOM 3796 N N . GLY B 1 154 ? -16.625 0.485 6.883 1 92.38 154 GLY B N 1
ATOM 3797 C CA . GLY B 1 154 ? -16.703 1.546 7.875 1 92.38 154 GLY B CA 1
ATOM 3798 C C . GLY B 1 154 ? -15.68 2.646 7.656 1 92.38 154 GLY B C 1
ATOM 3799 O O . GLY B 1 154 ? -14.672 2.438 6.98 1 92.38 154 GLY B O 1
ATOM 3800 N N . SER B 1 155 ? -16.062 3.834 8.164 1 97 155 SER B N 1
ATOM 3801 C CA . SER B 1 155 ? -15.086 4.918 8.148 1 97 155 SER B CA 1
ATOM 3802 C C . SER B 1 155 ? -14.008 4.699 9.211 1 97 155 SER B C 1
ATOM 3804 O O . SER B 1 155 ? -14.172 3.867 10.102 1 97 155 SER B O 1
ATOM 3806 N N . ILE B 1 156 ? -12.922 5.418 9.094 1 98.44 156 ILE B N 1
ATOM 3807 C CA . ILE B 1 156 ? -11.805 5.281 10.031 1 98.44 156 ILE B CA 1
ATOM 3808 C C . ILE B 1 156 ? -12.297 5.477 11.461 1 98.44 156 ILE B C 1
ATOM 3810 O O . ILE B 1 156 ? -11.984 4.688 12.352 1 98.44 156 ILE B O 1
ATOM 3814 N N . LEU B 1 157 ? -13.141 6.469 11.68 1 98.31 157 LEU B N 1
ATOM 3815 C CA . LEU B 1 157 ? -13.586 6.797 13.031 1 98.31 157 LEU B CA 1
ATOM 3816 C C . LEU B 1 157 ? -14.633 5.801 13.516 1 98.31 157 LEU B C 1
ATOM 3818 O O . LEU B 1 157 ? -14.742 5.547 14.711 1 98.31 157 LEU B O 1
ATOM 3822 N N . ASP B 1 158 ? -15.336 5.129 12.617 1 96.25 158 ASP B N 1
ATOM 3823 C CA . ASP B 1 158 ? -16.469 4.297 13 1 96.25 158 ASP B CA 1
ATOM 3824 C C . ASP B 1 158 ? -16.078 2.822 13.07 1 96.25 158 ASP B C 1
ATOM 3826 O O . ASP B 1 158 ? -16.688 2.043 13.805 1 96.25 158 ASP B O 1
ATOM 3830 N N . GLU B 1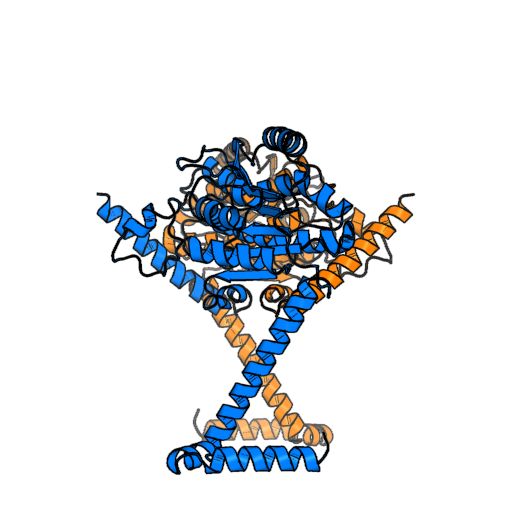 159 ? -15.172 2.447 12.305 1 96.81 159 GLU B N 1
ATOM 3831 C CA . GLU B 1 159 ? -14.781 1.042 12.25 1 96.81 159 GLU B CA 1
ATOM 3832 C C . GLU B 1 159 ? -14.078 0.619 13.539 1 96.81 159 GLU B C 1
ATOM 3834 O O . GLU B 1 159 ? -13.289 1.377 14.094 1 96.81 159 GLU B O 1
ATOM 3839 N N . SER B 1 160 ? -14.383 -0.592 14.031 1 97.75 160 SER B N 1
ATOM 3840 C CA . SER B 1 160 ? -13.742 -1.059 15.258 1 97.75 160 SER B CA 1
ATOM 3841 C C . SER B 1 160 ? -12.258 -1.321 15.047 1 97.75 160 SER B C 1
ATOM 3843 O O . SER B 1 160 ? -11.828 -1.632 13.938 1 97.75 160 SER B O 1
ATOM 3845 N N . ASP B 1 161 ? -11.5 -1.199 16.141 1 97.88 161 ASP B N 1
ATOM 3846 C CA . ASP B 1 161 ? -10.07 -1.497 16.078 1 97.88 161 ASP B CA 1
ATOM 3847 C C . ASP B 1 161 ? -9.828 -2.939 15.641 1 97.88 161 ASP B C 1
ATOM 3849 O O . ASP B 1 161 ? -8.898 -3.215 14.883 1 97.88 161 ASP B O 1
ATOM 3853 N N . GLU B 1 162 ? -10.656 -3.771 16.109 1 97.75 162 GLU B N 1
ATOM 3854 C CA . GLU B 1 162 ? -10.539 -5.195 15.805 1 97.75 162 GLU B CA 1
ATOM 3855 C C . GLU B 1 162 ? -10.719 -5.445 14.312 1 97.75 162 GLU B C 1
ATOM 3857 O O . GLU B 1 162 ? -10 -6.25 13.719 1 97.75 162 GLU B O 1
ATOM 3862 N N . HIS B 1 163 ? -11.695 -4.777 13.703 1 97.56 163 HIS B N 1
ATOM 3863 C CA . HIS B 1 163 ? -11.945 -4.949 12.273 1 97.56 163 HIS B CA 1
ATOM 3864 C C . HIS B 1 163 ? -10.758 -4.453 11.445 1 97.56 163 HIS B C 1
ATOM 3866 O O . HIS B 1 163 ? -10.352 -5.105 10.484 1 97.56 163 HIS B O 1
ATOM 3872 N N . ILE B 1 164 ? -10.227 -3.312 11.812 1 98.44 164 ILE B N 1
ATOM 3873 C CA . ILE B 1 164 ? -9.086 -2.732 11.109 1 98.44 164 ILE B CA 1
ATOM 3874 C C . ILE B 1 164 ? -7.891 -3.68 11.203 1 98.44 164 ILE B C 1
ATOM 3876 O O . ILE B 1 164 ? -7.262 -3.99 10.188 1 98.44 164 ILE B O 1
ATOM 3880 N N . ARG B 1 165 ? -7.621 -4.184 12.414 1 98.12 165 ARG B N 1
ATOM 3881 C CA . ARG B 1 165 ? -6.516 -5.113 12.617 1 98.12 165 ARG B CA 1
ATOM 3882 C C . ARG B 1 165 ? -6.73 -6.398 11.82 1 98.12 165 ARG B C 1
ATOM 3884 O O . ARG B 1 165 ? -5.805 -6.891 11.172 1 98.12 165 ARG B O 1
ATOM 3891 N N . ARG B 1 166 ? -7.902 -6.891 11.891 1 98.06 166 ARG B N 1
ATOM 3892 C CA . ARG B 1 166 ? -8.219 -8.141 11.211 1 98.06 166 ARG B CA 1
ATOM 3893 C C . ARG B 1 166 ? -8.008 -8.016 9.711 1 98.06 166 ARG B C 1
ATOM 3895 O O . ARG B 1 166 ? -7.504 -8.938 9.062 1 98.06 166 ARG B O 1
ATOM 3902 N N . THR B 1 167 ? -8.43 -6.926 9.148 1 98.44 167 THR B N 1
ATOM 3903 C CA . THR B 1 167 ? -8.266 -6.691 7.719 1 98.44 167 THR B CA 1
ATOM 3904 C C . THR B 1 167 ? -6.797 -6.734 7.324 1 98.44 167 THR B C 1
ATOM 3906 O O . THR B 1 167 ? -6.426 -7.406 6.359 1 98.44 167 THR B O 1
ATOM 3909 N N . MET B 1 168 ? -5.945 -6.066 8.094 1 98.62 168 MET B N 1
ATOM 3910 C CA . MET B 1 168 ? -4.516 -6.051 7.789 1 98.62 168 MET B CA 1
ATOM 3911 C C . MET B 1 168 ? -3.898 -7.426 8.008 1 98.62 168 MET B C 1
ATOM 3913 O O . MET B 1 168 ? -3.039 -7.855 7.238 1 98.62 168 MET B O 1
ATOM 3917 N N . GLU B 1 169 ? -4.359 -8.109 9.023 1 98.62 169 GLU B N 1
ATOM 3918 C CA . GLU B 1 169 ? -3.836 -9.43 9.352 1 98.62 169 GLU B CA 1
ATOM 3919 C C . GLU B 1 169 ? -4.141 -10.438 8.25 1 98.62 169 GLU B C 1
ATOM 3921 O O . GLU B 1 169 ? -3.262 -11.195 7.836 1 98.62 169 GLU B O 1
ATOM 3926 N N . VAL B 1 170 ? -5.301 -10.398 7.758 1 98.69 170 VAL B N 1
ATOM 3927 C CA . VAL B 1 170 ? -5.746 -11.398 6.789 1 98.69 170 VAL B CA 1
ATOM 3928 C C . VAL B 1 170 ? -5.234 -11.031 5.398 1 98.69 170 VAL B C 1
ATOM 3930 O O . VAL B 1 170 ? -4.691 -11.883 4.688 1 98.69 170 VAL B O 1
ATOM 3933 N N . ASN B 1 171 ? -5.383 -9.758 5.035 1 98.81 171 ASN B N 1
ATOM 3934 C CA . ASN B 1 171 ? -5.188 -9.352 3.646 1 98.81 171 ASN B CA 1
ATOM 3935 C C . ASN B 1 171 ? -3.713 -9.094 3.342 1 98.81 171 ASN B C 1
ATOM 3937 O O . ASN B 1 171 ? -3.322 -9.008 2.178 1 98.81 171 ASN B O 1
ATOM 3941 N N . THR B 1 172 ? -2.877 -8.906 4.414 1 98.62 172 THR B N 1
ATOM 3942 C CA . THR B 1 172 ? -1.486 -8.555 4.16 1 98.62 172 THR B CA 1
ATOM 3943 C C . THR B 1 172 ? -0.543 -9.477 4.922 1 98.62 172 THR B C 1
ATOM 3945 O O . THR B 1 172 ? 0.188 -10.266 4.316 1 98.62 172 THR B O 1
ATOM 3948 N N . LEU B 1 173 ? -0.647 -9.492 6.242 1 98.75 173 LEU B N 1
ATOM 3949 C CA . LEU B 1 173 ? 0.337 -10.188 7.062 1 98.75 173 LEU B CA 1
ATOM 3950 C C . LEU B 1 173 ? 0.306 -11.688 6.789 1 98.75 173 LEU B C 1
ATOM 3952 O O . LEU B 1 173 ? 1.347 -12.352 6.812 1 98.75 173 LEU B O 1
ATOM 3956 N N . SER B 1 174 ? -0.869 -12.18 6.543 1 98.81 174 SER B N 1
ATOM 3957 C CA . SER B 1 174 ? -0.995 -13.609 6.289 1 98.81 174 SER B CA 1
ATOM 3958 C C . SER B 1 174 ? -0.178 -14.031 5.07 1 98.81 174 SER B C 1
ATOM 3960 O O . SER B 1 174 ? 0.289 -15.172 4.992 1 98.81 174 SER B O 1
ATOM 3962 N N . HIS B 1 175 ? 0.021 -13.148 4.09 1 98.88 175 HIS B N 1
ATOM 3963 C CA . HIS B 1 175 ? 0.817 -13.461 2.91 1 98.88 175 HIS B CA 1
ATOM 3964 C C . HIS B 1 175 ? 2.268 -13.75 3.285 1 98.88 175 HIS B C 1
ATOM 3966 O O . HIS B 1 175 ? 2.914 -14.609 2.68 1 98.88 175 HIS B O 1
ATOM 3972 N N . PHE B 1 176 ? 2.805 -12.969 4.23 1 98.88 176 PHE B N 1
ATOM 3973 C CA . PHE B 1 176 ? 4.145 -13.258 4.727 1 98.88 176 PHE B CA 1
ATOM 3974 C C . PHE B 1 176 ? 4.211 -14.656 5.332 1 98.88 176 PHE B C 1
ATOM 3976 O O . PHE B 1 176 ? 5.16 -15.406 5.082 1 98.88 176 PHE B O 1
ATOM 3983 N N . TRP B 1 177 ? 3.178 -15 6.078 1 98.88 177 TRP B N 1
ATOM 3984 C CA . TRP B 1 177 ? 3.178 -16.266 6.809 1 98.88 177 TRP B CA 1
ATOM 3985 C C . TRP B 1 177 ? 3.084 -17.453 5.852 1 98.88 177 TRP B C 1
ATOM 3987 O O . TRP B 1 177 ? 3.834 -18.422 5.98 1 98.88 177 TRP B O 1
ATOM 3997 N N . THR B 1 178 ? 2.15 -17.375 4.902 1 98.88 178 THR B N 1
ATOM 3998 C CA . THR B 1 178 ? 1.991 -18.469 3.949 1 98.88 178 THR B CA 1
ATOM 3999 C C . THR B 1 178 ? 3.256 -18.641 3.113 1 98.88 178 THR B C 1
ATOM 4001 O O . THR B 1 178 ? 3.66 -19.766 2.818 1 98.88 178 THR B O 1
ATOM 4004 N N . VAL B 1 179 ? 3.891 -17.547 2.748 1 98.88 179 VAL B N 1
ATOM 4005 C CA . VAL B 1 179 ? 5.121 -17.609 1.966 1 98.88 179 VAL B CA 1
ATOM 4006 C C . VAL B 1 179 ? 6.238 -18.219 2.807 1 98.88 179 VAL B C 1
ATOM 4008 O O . VAL B 1 179 ? 7.027 -19.031 2.311 1 98.88 179 VAL B O 1
ATOM 4011 N N . LYS B 1 180 ? 6.34 -17.844 4.062 1 98.75 180 LYS B N 1
ATOM 4012 C CA . LYS B 1 180 ? 7.348 -18.422 4.941 1 98.75 180 LYS B CA 1
ATOM 4013 C C . LYS B 1 180 ? 7.184 -19.938 5.039 1 98.75 180 LYS B C 1
ATOM 4015 O O . LYS B 1 180 ? 8.164 -20.672 5.18 1 98.75 180 LYS B O 1
ATOM 4020 N N . GLU B 1 181 ? 5.969 -20.391 4.969 1 98.69 181 GLU B N 1
ATOM 4021 C CA . GLU B 1 181 ? 5.699 -21.812 5.117 1 98.69 181 GLU B CA 1
ATOM 4022 C C . GLU B 1 181 ? 5.957 -22.562 3.814 1 98.69 181 GLU B C 1
ATOM 4024 O O . GLU B 1 181 ? 6.5 -23.672 3.824 1 98.69 181 GLU B O 1
ATOM 4029 N N . PHE B 1 182 ? 5.629 -21.984 2.654 1 98.88 182 PHE B N 1
ATOM 4030 C CA . PHE B 1 182 ? 5.508 -22.828 1.471 1 98.88 182 PHE B CA 1
ATOM 4031 C C . PHE B 1 182 ? 6.555 -22.453 0.43 1 98.88 182 PHE B C 1
ATOM 4033 O O . PHE B 1 182 ? 6.855 -23.25 -0.468 1 98.88 182 PHE B O 1
ATOM 4040 N N . LEU B 1 183 ? 7.117 -21.281 0.507 1 98.88 183 LEU B N 1
ATOM 4041 C CA . LEU B 1 183 ? 8.062 -20.812 -0.503 1 98.88 183 LEU B CA 1
ATOM 4042 C C . LEU B 1 183 ? 9.367 -21.609 -0.437 1 98.88 183 LEU B C 1
ATOM 4044 O O . LEU B 1 183 ? 9.992 -21.875 -1.466 1 98.88 183 LEU B O 1
ATOM 4048 N N . PRO B 1 184 ? 9.883 -22.016 0.773 1 98.81 184 PRO B N 1
ATOM 4049 C CA . PRO B 1 184 ? 11.203 -22.641 0.852 1 98.81 184 PRO B CA 1
ATOM 4050 C C . PRO B 1 184 ? 11.344 -23.844 -0.072 1 98.81 184 PRO B C 1
ATOM 4052 O O . PRO B 1 184 ? 12.359 -24 -0.757 1 98.81 184 PRO B O 1
ATOM 4055 N N . SER B 1 185 ? 10.391 -24.688 -0.144 1 98.75 185 SER B N 1
ATOM 4056 C CA . SER B 1 185 ? 10.469 -25.859 -1.02 1 98.75 185 SER B CA 1
ATOM 4057 C C . SER B 1 185 ? 10.469 -25.438 -2.488 1 98.75 185 SER B C 1
ATOM 4059 O O . SER B 1 185 ? 11.117 -26.078 -3.316 1 98.75 185 SER B O 1
ATOM 4061 N N . MET B 1 186 ? 9.688 -24.438 -2.803 1 98.5 186 MET B N 1
ATOM 4062 C CA . MET B 1 186 ? 9.656 -23.938 -4.172 1 98.5 186 MET B CA 1
ATOM 4063 C C . MET B 1 186 ? 11.039 -23.422 -4.594 1 98.5 186 MET B C 1
ATOM 4065 O O . MET B 1 186 ? 11.477 -23.688 -5.715 1 98.5 186 MET B O 1
ATOM 4069 N N . VAL B 1 187 ? 11.641 -22.703 -3.684 1 98.5 187 VAL B N 1
ATOM 4070 C CA . VAL B 1 187 ? 12.977 -22.172 -3.93 1 98.5 187 VAL B CA 1
ATOM 4071 C C . VAL B 1 187 ? 13.969 -23.312 -4.105 1 98.5 187 VAL B C 1
ATOM 4073 O O . VAL B 1 187 ? 14.758 -23.312 -5.051 1 98.5 187 VAL B O 1
ATOM 4076 N N . GLU B 1 188 ? 13.906 -24.312 -3.227 1 98.31 188 GLU B N 1
ATOM 4077 C CA . GLU B 1 188 ? 14.812 -25.453 -3.275 1 98.31 188 GLU B CA 1
ATOM 4078 C C . GLU B 1 188 ? 14.695 -26.188 -4.605 1 98.31 188 GLU B C 1
ATOM 4080 O O . GLU B 1 188 ? 15.703 -26.594 -5.188 1 98.31 188 GLU B O 1
ATOM 4085 N N . LYS B 1 189 ? 13.547 -26.297 -5.105 1 97.38 189 LYS B N 1
ATOM 4086 C CA . LYS B 1 189 ? 13.289 -27.062 -6.32 1 97.38 189 LYS B CA 1
ATOM 4087 C C . LYS B 1 189 ? 13.305 -26.172 -7.555 1 97.38 189 LYS B C 1
ATOM 4089 O O . LYS B 1 189 ? 13.234 -26.656 -8.688 1 97.38 189 LYS B O 1
ATOM 4094 N N . ASP B 1 190 ? 13.328 -24.828 -7.312 1 97.56 190 ASP B N 1
ATOM 4095 C CA . ASP B 1 190 ? 13.242 -23.812 -8.359 1 97.56 190 ASP B CA 1
ATOM 4096 C C . ASP B 1 190 ? 12.016 -24.031 -9.234 1 97.56 190 ASP B C 1
ATOM 4098 O O . ASP B 1 190 ? 12.117 -24.062 -10.461 1 97.56 190 ASP B O 1
ATOM 4102 N N . HIS B 1 191 ? 10.969 -24.344 -8.562 1 97.12 191 HIS B N 1
ATOM 4103 C CA . HIS B 1 191 ? 9.672 -24.578 -9.195 1 97.12 191 HIS B CA 1
ATOM 4104 C C . HIS B 1 191 ? 8.523 -24.141 -8.289 1 97.12 191 HIS B C 1
ATOM 4106 O O . HIS B 1 191 ? 8.484 -24.516 -7.117 1 97.12 191 HIS B O 1
ATOM 4112 N N . GLY B 1 192 ? 7.645 -23.375 -8.867 1 97.5 192 GLY B N 1
ATOM 4113 C CA . GLY B 1 192 ? 6.484 -22.953 -8.102 1 97.5 192 GLY B CA 1
ATOM 4114 C C . GLY B 1 192 ? 5.832 -21.688 -8.641 1 97.5 192 GLY B C 1
ATOM 4115 O O . GLY B 1 192 ? 6.375 -21.047 -9.539 1 97.5 192 GLY B O 1
ATOM 4116 N N . HIS B 1 193 ? 4.652 -21.391 -8.164 1 98.5 193 HIS B N 1
ATOM 4117 C CA . HIS B 1 193 ? 3.887 -20.203 -8.539 1 98.5 193 HIS B CA 1
ATOM 4118 C C . HIS B 1 193 ? 3.111 -19.641 -7.348 1 98.5 193 HIS B C 1
ATOM 4120 O O . HIS B 1 193 ? 2.301 -20.359 -6.746 1 98.5 193 HIS B O 1
ATOM 4126 N N . ILE B 1 194 ? 3.379 -18.469 -6.98 1 98.88 194 ILE B N 1
ATOM 4127 C CA . ILE B 1 194 ? 2.648 -17.812 -5.902 1 98.88 194 ILE B CA 1
ATOM 4128 C C . ILE B 1 194 ? 1.724 -16.75 -6.484 1 98.88 194 ILE B C 1
ATOM 4130 O O . ILE B 1 194 ? 2.176 -15.836 -7.184 1 98.88 194 ILE B O 1
ATOM 4134 N N . ILE B 1 195 ? 0.442 -16.891 -6.246 1 98.88 195 ILE B N 1
ATOM 4135 C CA . ILE B 1 195 ? -0.586 -15.953 -6.699 1 98.88 195 ILE B CA 1
ATOM 4136 C C . ILE B 1 195 ? -1.081 -15.117 -5.523 1 98.88 195 ILE B C 1
ATOM 4138 O O . ILE B 1 195 ? -1.49 -15.664 -4.492 1 98.88 195 ILE B O 1
ATOM 4142 N N . THR B 1 196 ? -0.979 -13.82 -5.613 1 98.88 196 THR B N 1
ATOM 4143 C CA . THR B 1 196 ? -1.562 -12.875 -4.672 1 98.88 196 THR B CA 1
ATOM 4144 C C . THR B 1 196 ? -2.85 -12.273 -5.23 1 98.88 196 THR B C 1
ATOM 4146 O O . THR B 1 196 ? -2.828 -11.602 -6.266 1 98.88 196 THR B O 1
ATOM 4149 N N . VAL B 1 197 ? -3.982 -12.555 -4.566 1 98.81 197 VAL B N 1
ATOM 4150 C CA . VAL B 1 197 ? -5.234 -11.93 -4.977 1 98.81 197 VAL B CA 1
ATOM 4151 C C . VAL B 1 197 ? -5.402 -10.586 -4.273 1 98.81 197 VAL B C 1
ATOM 4153 O O . VAL B 1 197 ? -5.727 -10.539 -3.086 1 98.81 197 VAL B O 1
ATOM 4156 N N . ALA B 1 198 ? -5.18 -9.578 -4.996 1 98.62 198 ALA B N 1
ATOM 4157 C CA . ALA B 1 198 ? -5.316 -8.203 -4.508 1 98.62 198 ALA B CA 1
ATOM 4158 C C . ALA B 1 198 ? -6.66 -7.609 -4.91 1 98.62 198 ALA B C 1
ATOM 4160 O O . ALA B 1 198 ? -7.711 -8.211 -4.672 1 98.62 198 ALA B O 1
ATOM 4161 N N . SER B 1 199 ? -6.648 -6.395 -5.43 1 98.06 199 SER B N 1
ATOM 4162 C CA . SER B 1 199 ? -7.855 -5.652 -5.785 1 98.06 199 SER B CA 1
ATOM 4163 C C . SER B 1 199 ? -7.512 -4.379 -6.555 1 98.06 199 SER B C 1
ATOM 4165 O O . SER B 1 199 ? -6.363 -3.928 -6.539 1 98.06 199 SER B O 1
ATOM 4167 N N . LEU B 1 200 ? -8.5 -3.861 -7.285 1 97.06 200 LEU B N 1
ATOM 4168 C CA . LEU B 1 200 ? -8.32 -2.518 -7.824 1 97.06 200 LEU B CA 1
ATOM 4169 C C . LEU B 1 200 ? -8.117 -1.506 -6.703 1 97.06 200 LEU B C 1
ATOM 4171 O O . LEU B 1 200 ? -7.547 -0.436 -6.922 1 97.06 200 LEU B O 1
ATOM 4175 N N . ALA B 1 201 ? -8.531 -1.828 -5.48 1 97.06 201 ALA B N 1
ATOM 4176 C CA . ALA B 1 201 ? -8.328 -0.984 -4.305 1 97.06 201 ALA B CA 1
ATOM 4177 C C . ALA B 1 201 ? -6.844 -0.851 -3.98 1 97.06 201 ALA B C 1
ATOM 4179 O O . ALA B 1 201 ? -6.453 -0.008 -3.168 1 97.06 201 ALA B O 1
ATOM 4180 N N . SER B 1 202 ? -5.996 -1.631 -4.625 1 98.19 202 SER B N 1
ATOM 4181 C CA . SER B 1 202 ? -4.555 -1.463 -4.492 1 98.19 202 SER B CA 1
ATOM 4182 C C . SER B 1 202 ? -4.105 -0.097 -5 1 98.19 202 SER B C 1
ATOM 4184 O O . SER B 1 202 ? -3.064 0.416 -4.586 1 98.19 202 SER B O 1
ATOM 4186 N N . PHE B 1 203 ? -4.973 0.478 -5.887 1 97.31 203 PHE B N 1
ATOM 4187 C CA . PHE B 1 203 ? -4.508 1.633 -6.645 1 97.31 203 PHE B CA 1
ATOM 4188 C C . PHE B 1 203 ? -5.27 2.891 -6.238 1 97.31 203 PHE B C 1
ATOM 4190 O O . PHE B 1 203 ? -4.824 4.008 -6.512 1 97.31 203 PHE B O 1
ATOM 4197 N N . VAL B 1 204 ? -6.41 2.705 -5.66 1 95.81 204 VAL B N 1
ATOM 4198 C CA . VAL B 1 204 ? -7.262 3.834 -5.305 1 95.81 204 VAL B CA 1
ATOM 4199 C C . VAL B 1 204 ? -7.898 3.592 -3.936 1 95.81 204 VAL B C 1
ATOM 4201 O O . VAL B 1 204 ? -8.523 2.553 -3.711 1 95.81 204 VAL B O 1
ATOM 4204 N N . SER B 1 205 ? -7.664 4.547 -3.055 1 94.88 205 SER B N 1
ATOM 4205 C CA . SER B 1 205 ? -8.344 4.508 -1.762 1 94.88 205 SER B CA 1
ATOM 4206 C C . SER B 1 205 ? -9.641 5.309 -1.791 1 94.88 205 SER B C 1
ATOM 4208 O O . SER B 1 205 ? -9.711 6.363 -2.426 1 94.88 205 SER B O 1
ATOM 4210 N N . PHE B 1 206 ? -10.656 4.832 -1.127 1 88.38 206 PHE B N 1
ATOM 4211 C CA . PHE B 1 206 ? -11.93 5.527 -1.094 1 88.38 206 PHE B CA 1
ATOM 4212 C C . PHE B 1 206 ? -12.602 5.371 0.267 1 88.38 206 PHE B C 1
ATOM 4214 O O . PHE B 1 206 ? -12.109 4.633 1.123 1 88.38 206 PHE B O 1
ATOM 4221 N N . VAL B 1 207 ? -13.688 6.066 0.441 1 95.62 207 VAL B N 1
ATOM 4222 C CA . VAL B 1 207 ? -14.359 6.184 1.734 1 95.62 207 VAL B CA 1
ATOM 4223 C C . VAL B 1 207 ? -14.969 4.84 2.123 1 95.62 207 VAL B C 1
ATOM 4225 O O . VAL B 1 207 ? -15.375 4.059 1.257 1 95.62 207 VAL B O 1
ATOM 4228 N N . GLY B 1 208 ? -14.953 4.586 3.375 1 93.94 208 GLY B N 1
ATOM 4229 C CA . GLY B 1 208 ? -15.711 3.475 3.936 1 93.94 208 GLY B CA 1
ATOM 4230 C C . GLY B 1 208 ? -14.938 2.17 3.947 1 93.94 208 GLY B C 1
ATOM 4231 O O . GLY B 1 208 ? -15.445 1.143 4.395 1 93.94 208 GLY B O 1
ATOM 4232 N N . CYS B 1 209 ? -13.742 2.152 3.441 1 94.94 209 CYS B N 1
ATOM 4233 C CA . CYS B 1 209 ? -12.914 0.948 3.422 1 94.94 209 CYS B CA 1
ATOM 4234 C C . CYS B 1 209 ? -11.438 1.301 3.34 1 94.94 209 CYS B C 1
ATOM 4236 O O . CYS B 1 209 ? -10.703 0.731 2.531 1 94.94 209 CYS B O 1
ATOM 4238 N N . VAL B 1 210 ? -11.055 2.283 4.102 1 98.44 210 VAL B N 1
ATOM 4239 C CA . VAL B 1 210 ? -9.672 2.76 4.059 1 98.44 210 VAL B CA 1
ATOM 4240 C C . VAL B 1 210 ? -8.727 1.638 4.473 1 98.44 210 VAL B C 1
ATOM 4242 O O . VAL B 1 210 ? -7.668 1.455 3.867 1 98.44 210 VAL B O 1
ATOM 4245 N N . ASP B 1 211 ? -9.125 0.864 5.539 1 98.5 211 ASP B N 1
ATOM 4246 C CA . ASP B 1 211 ? -8.289 -0.252 5.977 1 98.5 211 ASP B CA 1
ATOM 4247 C C . ASP B 1 211 ? -8.141 -1.291 4.867 1 98.5 211 ASP B C 1
ATOM 4249 O O . ASP B 1 211 ? -7.055 -1.844 4.668 1 98.5 211 ASP B O 1
ATOM 4253 N N . TYR B 1 212 ? -9.195 -1.581 4.133 1 98.31 212 TYR B N 1
ATOM 4254 C CA . TYR B 1 212 ? -9.141 -2.512 3.012 1 98.31 212 TYR B CA 1
ATOM 4255 C C . TYR B 1 212 ? -8.188 -2.01 1.931 1 98.31 212 TYR B C 1
ATOM 4257 O O . TYR B 1 212 ? -7.344 -2.76 1.44 1 98.31 212 TYR B O 1
ATOM 4265 N N . SER B 1 213 ? -8.344 -0.707 1.536 1 98.5 213 SER B N 1
ATOM 4266 C CA . SER B 1 213 ? -7.441 -0.125 0.548 1 98.5 213 SER B CA 1
ATOM 4267 C C . SER B 1 213 ? -5.992 -0.215 1.005 1 98.5 213 SER B C 1
ATOM 4269 O O . SER B 1 213 ? -5.102 -0.514 0.206 1 98.5 213 SER B O 1
ATOM 4271 N N . CYS B 1 214 ? -5.734 0.07 2.289 1 98.88 214 CYS B N 1
ATOM 4272 C CA . CYS B 1 214 ? -4.398 -0.062 2.852 1 98.88 214 CYS B CA 1
ATOM 4273 C C . CYS B 1 214 ? -3.875 -1.484 2.689 1 98.88 214 CYS B C 1
ATOM 4275 O O . CYS B 1 214 ? -2.742 -1.688 2.246 1 98.88 214 CYS B O 1
ATOM 4277 N N . SER B 1 215 ? -4.691 -2.447 3.016 1 98.81 215 SER B N 1
ATOM 4278 C CA . SER B 1 215 ? -4.277 -3.846 2.98 1 98.81 215 SER B CA 1
ATOM 4279 C C . SER B 1 215 ? -3.977 -4.301 1.557 1 98.81 215 SER B C 1
ATOM 4281 O O . SER B 1 215 ? -3.037 -5.062 1.328 1 98.81 215 SER B O 1
ATOM 4283 N N . LYS B 1 216 ? -4.762 -3.84 0.626 1 98.81 216 LYS B N 1
ATOM 4284 C CA . LYS B 1 216 ? -4.582 -4.305 -0.747 1 98.81 216 LYS B CA 1
ATOM 4285 C C . LYS B 1 216 ? -3.436 -3.564 -1.43 1 98.81 216 LYS B C 1
ATOM 4287 O O . LYS B 1 216 ? -2.734 -4.137 -2.268 1 98.81 216 LYS B O 1
ATOM 4292 N N . ALA B 1 217 ? -3.242 -2.273 -1.1 1 98.81 217 ALA B N 1
ATOM 4293 C CA . ALA B 1 217 ? -2.01 -1.613 -1.521 1 98.81 217 ALA B CA 1
ATOM 4294 C C . ALA B 1 217 ? -0.783 -2.35 -0.991 1 98.81 217 ALA B C 1
ATOM 4296 O O . ALA B 1 217 ? 0.209 -2.514 -1.706 1 98.81 217 ALA B O 1
ATOM 4297 N N . SER B 1 218 ? -0.873 -2.768 0.207 1 98.81 218 SER B N 1
ATOM 4298 C CA . SER B 1 218 ? 0.19 -3.537 0.844 1 98.81 218 SER B CA 1
ATOM 4299 C C . SER B 1 218 ? 0.394 -4.879 0.147 1 98.81 218 SER B C 1
ATOM 4301 O O . SER B 1 218 ? 1.529 -5.328 -0.028 1 98.81 218 SER B O 1
ATOM 4303 N N . ALA B 1 219 ? -0.662 -5.531 -0.222 1 98.88 219 ALA B N 1
ATOM 4304 C CA . ALA B 1 219 ? -0.582 -6.812 -0.916 1 98.88 219 ALA B CA 1
ATOM 4305 C C . ALA B 1 219 ? 0.167 -6.676 -2.238 1 98.88 219 ALA B C 1
ATOM 4307 O O . ALA B 1 219 ? 0.954 -7.551 -2.607 1 98.88 219 ALA B O 1
ATOM 4308 N N . LEU B 1 220 ? -0.105 -5.598 -2.938 1 98.81 220 LEU B N 1
ATOM 4309 C CA . LEU B 1 220 ? 0.623 -5.348 -4.176 1 98.81 220 LEU B CA 1
ATOM 4310 C C . LEU B 1 220 ? 2.111 -5.156 -3.904 1 98.81 220 LEU B C 1
ATOM 4312 O O . LEU B 1 220 ? 2.953 -5.723 -4.602 1 98.81 220 LEU B O 1
ATOM 4316 N N . ALA B 1 221 ? 2.441 -4.316 -2.914 1 98.88 221 ALA B N 1
ATOM 4317 C CA . ALA B 1 221 ? 3.84 -4.098 -2.551 1 98.88 221 ALA B CA 1
ATOM 4318 C C . ALA B 1 221 ? 4.516 -5.402 -2.146 1 98.88 221 ALA B C 1
ATOM 4320 O O . ALA B 1 221 ? 5.684 -5.629 -2.463 1 98.88 221 ALA B O 1
ATOM 4321 N N . PHE B 1 222 ? 3.795 -6.258 -1.419 1 98.94 222 PHE B N 1
ATOM 4322 C CA . PHE B 1 222 ? 4.285 -7.574 -1.026 1 98.94 222 PHE B CA 1
ATOM 4323 C C . PHE B 1 222 ? 4.664 -8.398 -2.252 1 98.94 222 PHE B C 1
ATOM 4325 O O . PHE B 1 222 ? 5.754 -8.969 -2.311 1 98.94 222 PHE B O 1
ATOM 4332 N N . HIS B 1 223 ? 3.764 -8.461 -3.209 1 98.81 223 HIS B N 1
ATOM 4333 C CA . HIS B 1 223 ? 3.99 -9.195 -4.449 1 98.81 223 HIS B CA 1
ATOM 4334 C C . HIS B 1 223 ? 5.254 -8.719 -5.152 1 98.81 223 HIS B C 1
ATOM 4336 O O . HIS B 1 223 ? 6.078 -9.531 -5.578 1 98.81 223 HIS B O 1
ATOM 4342 N N . GLU B 1 224 ? 5.359 -7.43 -5.254 1 98.62 224 GLU B N 1
ATOM 4343 C CA . GLU B 1 224 ? 6.512 -6.84 -5.93 1 98.62 224 GLU B CA 1
ATOM 4344 C C . GLU B 1 224 ? 7.812 -7.191 -5.215 1 98.62 224 GLU B C 1
ATOM 4346 O O . GLU B 1 224 ? 8.789 -7.586 -5.852 1 98.62 224 GLU B O 1
ATOM 4351 N N . GLY B 1 225 ? 7.793 -7.016 -3.904 1 98.5 225 GLY B N 1
ATOM 4352 C CA . GLY B 1 225 ? 8.969 -7.348 -3.111 1 98.5 225 GLY B CA 1
ATOM 4353 C C . GLY B 1 225 ? 9.305 -8.828 -3.137 1 98.5 225 GLY B C 1
ATOM 4354 O O . GLY B 1 225 ? 10.477 -9.203 -3.242 1 98.5 225 GLY B O 1
ATOM 4355 N N . LEU B 1 226 ? 8.305 -9.648 -3.039 1 98.81 226 LEU B N 1
ATOM 4356 C CA . LEU B 1 226 ? 8.492 -11.094 -3.1 1 98.81 226 LEU B CA 1
ATOM 4357 C C . LEU B 1 226 ? 9.156 -11.5 -4.41 1 98.81 226 LEU B C 1
ATOM 4359 O O . LEU B 1 226 ? 10.094 -12.305 -4.41 1 98.81 226 LEU B O 1
ATOM 4363 N N . THR B 1 227 ? 8.648 -10.984 -5.504 1 98.5 227 THR B N 1
ATOM 4364 C CA . THR B 1 227 ? 9.203 -11.281 -6.82 1 98.5 227 THR B CA 1
ATOM 4365 C C . THR B 1 227 ? 10.695 -10.969 -6.855 1 98.5 227 THR B C 1
ATOM 4367 O O . THR B 1 227 ? 11.492 -11.773 -7.34 1 98.5 227 THR B O 1
ATOM 4370 N N . GLN B 1 228 ? 11.039 -9.828 -6.324 1 98.19 228 GLN B N 1
ATOM 4371 C CA . GLN B 1 228 ? 12.438 -9.398 -6.328 1 98.19 228 GLN B CA 1
ATOM 4372 C C . GLN B 1 228 ? 13.289 -10.297 -5.43 1 98.19 228 GLN B C 1
ATOM 4374 O O . GLN B 1 228 ? 14.422 -10.625 -5.77 1 98.19 228 GLN B O 1
ATOM 4379 N N . GLU B 1 229 ? 12.758 -10.672 -4.289 1 98.31 229 GLU B N 1
ATOM 4380 C CA . GLU B 1 229 ? 13.555 -11.492 -3.383 1 98.31 229 GLU B CA 1
ATOM 4381 C C . GLU B 1 229 ? 13.758 -12.898 -3.939 1 98.31 229 GLU B C 1
ATOM 4383 O O . GLU B 1 229 ? 14.828 -13.484 -3.785 1 98.31 229 GLU B O 1
ATOM 4388 N N . ILE B 1 230 ? 12.75 -13.445 -4.547 1 98.44 230 ILE B N 1
ATOM 4389 C CA . ILE B 1 230 ? 12.883 -14.75 -5.184 1 98.44 230 ILE B CA 1
ATOM 4390 C C . ILE B 1 230 ? 14.016 -14.719 -6.203 1 98.44 230 ILE B C 1
ATOM 4392 O O . ILE B 1 230 ? 14.836 -15.633 -6.262 1 98.44 230 ILE B O 1
ATOM 4396 N N . ARG B 1 231 ? 14.094 -13.641 -6.902 1 97.06 231 ARG B N 1
ATOM 4397 C CA . ARG B 1 231 ? 15.07 -13.477 -7.973 1 97.06 231 ARG B CA 1
ATOM 4398 C C . ARG B 1 231 ? 16.453 -13.188 -7.406 1 97.06 231 ARG B C 1
ATOM 4400 O O . ARG B 1 231 ? 17.438 -13.828 -7.793 1 97.06 231 ARG B O 1
ATOM 4407 N N . HIS B 1 232 ? 16.578 -12.297 -6.43 1 97.19 232 HIS B N 1
ATOM 4408 C CA . HIS B 1 232 ? 17.859 -11.695 -6.121 1 97.19 232 HIS B CA 1
ATOM 4409 C C . HIS B 1 232 ? 18.422 -12.227 -4.809 1 97.19 232 HIS B C 1
ATOM 4411 O O . HIS B 1 232 ? 19.625 -12.156 -4.566 1 97.19 232 HIS B O 1
ATOM 4417 N N . ILE B 1 233 ? 17.531 -12.688 -3.982 1 97.12 233 ILE B N 1
ATOM 4418 C CA . ILE B 1 233 ? 17.984 -13.172 -2.689 1 97.12 233 ILE B CA 1
ATOM 4419 C C . ILE B 1 233 ? 18.047 -14.703 -2.703 1 97.12 233 ILE B C 1
ATOM 4421 O O . ILE B 1 233 ? 19.062 -15.297 -2.34 1 97.12 233 ILE B O 1
ATOM 4425 N N . TYR B 1 234 ? 17 -15.305 -3.193 1 97.69 234 TYR B N 1
ATOM 4426 C CA . TYR B 1 234 ? 16.906 -16.766 -3.113 1 97.69 234 TYR B CA 1
ATOM 4427 C C . TYR B 1 234 ? 17.422 -17.406 -4.391 1 97.69 234 TYR B C 1
ATOM 4429 O O . TYR B 1 234 ? 17.688 -18.609 -4.414 1 97.69 234 TYR B O 1
ATOM 4437 N N . GLY B 1 235 ? 17.5 -16.672 -5.473 1 96.38 235 GLY B N 1
ATOM 4438 C CA . GLY B 1 235 ? 18.141 -17.141 -6.699 1 96.38 235 GLY B CA 1
ATOM 4439 C C . GLY B 1 235 ? 17.312 -18.172 -7.438 1 96.38 235 GLY B C 1
ATOM 4440 O O . GLY B 1 235 ? 17.859 -19.031 -8.133 1 96.38 235 GLY B O 1
ATOM 4441 N N . SER B 1 236 ? 16.016 -18.188 -7.227 1 96.62 236 SER B N 1
ATOM 4442 C CA . SER B 1 236 ? 15.117 -19.156 -7.848 1 96.62 236 SER B CA 1
ATOM 4443 C C . SER B 1 236 ? 14.32 -18.531 -8.984 1 96.62 236 SER B C 1
ATOM 4445 O O . SER B 1 236 ? 13.117 -18.297 -8.844 1 96.62 236 SER B O 1
ATOM 4447 N N . ARG B 1 237 ? 14.812 -18.469 -10.117 1 94.25 237 ARG B N 1
ATOM 4448 C CA . ARG B 1 237 ? 14.297 -17.656 -11.211 1 94.25 237 ARG B CA 1
ATOM 4449 C C . ARG B 1 237 ? 13.141 -18.344 -11.922 1 94.25 237 ARG B C 1
ATOM 4451 O O . ARG B 1 237 ? 12.438 -17.734 -12.727 1 94.25 237 ARG B O 1
ATOM 4458 N N . ASN B 1 238 ? 12.906 -19.625 -11.594 1 96.62 238 ASN B N 1
ATOM 4459 C CA . ASN B 1 238 ? 11.789 -20.328 -12.211 1 96.62 238 ASN B CA 1
ATOM 4460 C C . ASN B 1 238 ? 10.539 -20.266 -11.336 1 96.62 238 ASN B C 1
ATOM 4462 O O . ASN B 1 238 ? 9.461 -20.703 -11.75 1 96.62 238 ASN B O 1
ATOM 4466 N N . VAL B 1 239 ? 10.672 -19.828 -10.125 1 97.88 239 VAL B N 1
ATOM 4467 C CA . VAL B 1 239 ? 9.492 -19.609 -9.297 1 97.88 239 VAL B CA 1
ATOM 4468 C C . VAL B 1 239 ? 8.766 -18.344 -9.75 1 97.88 239 VAL B C 1
ATOM 4470 O O . VAL B 1 239 ? 9.367 -17.281 -9.867 1 97.88 239 VAL B O 1
ATOM 4473 N N . ARG B 1 240 ? 7.484 -18.5 -10.07 1 97.88 240 ARG B N 1
ATOM 4474 C CA . ARG B 1 240 ? 6.684 -17.422 -10.641 1 97.88 240 ARG B CA 1
ATOM 4475 C C . ARG B 1 240 ? 5.852 -16.719 -9.562 1 97.88 240 ARG B C 1
ATOM 4477 O O . ARG B 1 240 ? 5.523 -17.328 -8.539 1 97.88 240 ARG B O 1
ATOM 4484 N N . THR B 1 241 ? 5.57 -15.484 -9.812 1 98.5 241 THR B N 1
ATOM 4485 C CA . THR B 1 241 ? 4.637 -14.727 -8.992 1 98.5 241 THR B CA 1
ATOM 4486 C C . THR B 1 241 ? 3.615 -14 -9.859 1 98.5 241 THR B C 1
ATOM 4488 O O . THR B 1 241 ? 3.953 -13.492 -10.938 1 98.5 241 THR B O 1
ATOM 4491 N N . SER B 1 242 ? 2.357 -14.039 -9.469 1 98.75 242 SER B N 1
ATOM 4492 C CA . SER B 1 242 ? 1.284 -13.297 -10.117 1 98.75 242 SER B CA 1
ATOM 4493 C C . SER B 1 242 ? 0.459 -12.508 -9.109 1 98.75 242 SER B C 1
ATOM 4495 O O . SER B 1 242 ? 0.271 -12.953 -7.973 1 98.75 242 SER B O 1
ATOM 4497 N N . VAL B 1 243 ? 0.006 -11.352 -9.477 1 98.81 243 VAL B N 1
ATOM 4498 C CA . VAL B 1 243 ? -0.904 -10.555 -8.664 1 98.81 243 VAL B CA 1
ATOM 4499 C C . VAL B 1 243 ? -2.162 -10.227 -9.469 1 98.81 243 VAL B C 1
ATOM 4501 O O . VAL B 1 243 ? -2.08 -9.844 -10.633 1 98.81 243 VAL B O 1
ATOM 4504 N N . ILE B 1 244 ? -3.35 -10.484 -8.891 1 98.88 244 ILE B N 1
ATOM 4505 C CA . ILE B 1 244 ? -4.656 -10.352 -9.523 1 98.88 244 ILE B CA 1
ATOM 4506 C C . ILE B 1 244 ? -5.414 -9.18 -8.891 1 98.88 244 ILE B C 1
ATOM 4508 O O . ILE B 1 244 ? -5.527 -9.094 -7.668 1 98.88 244 ILE B O 1
ATOM 4512 N N . HIS B 1 245 ? -5.891 -8.289 -9.734 1 98.69 245 HIS B N 1
ATOM 4513 C CA . HIS B 1 245 ? -6.629 -7.125 -9.25 1 98.69 245 HIS B CA 1
ATOM 4514 C C . HIS B 1 245 ? -8.062 -7.129 -9.773 1 98.69 245 HIS B C 1
ATOM 4516 O O . HIS B 1 245 ? -8.367 -6.48 -10.773 1 98.69 245 HIS B O 1
ATOM 4522 N N . PRO B 1 246 ? -8.914 -7.785 -9.031 1 98.25 246 PRO B N 1
ATOM 4523 C CA . PRO B 1 246 ? -10.32 -7.758 -9.43 1 98.25 246 PRO B CA 1
ATOM 4524 C C . PRO B 1 246 ? -11.008 -6.445 -9.07 1 98.25 246 PRO B C 1
ATOM 4526 O O . PRO B 1 246 ? -10.648 -5.805 -8.078 1 98.25 246 PRO B O 1
ATOM 4529 N N . LEU B 1 247 ? -11.984 -6.121 -9.898 1 95.81 247 LEU B N 1
ATOM 4530 C CA . LEU B 1 247 ? -12.992 -5.156 -9.484 1 95.81 247 LEU B CA 1
ATOM 4531 C C . LEU B 1 247 ? -13.969 -5.781 -8.492 1 95.81 247 LEU B C 1
ATOM 4533 O O . LEU B 1 247 ? -13.625 -6.738 -7.797 1 95.81 247 LEU B O 1
ATOM 4537 N N . TRP B 1 248 ? -15.188 -5.215 -8.375 1 93.5 248 TRP B N 1
ATOM 4538 C CA . TRP B 1 248 ? -16.203 -5.801 -7.512 1 93.5 248 TRP B CA 1
ATOM 4539 C C . TRP B 1 248 ? -16.609 -7.188 -8.008 1 93.5 248 TRP B C 1
ATOM 4541 O O . TRP B 1 248 ? -16.875 -7.375 -9.203 1 93.5 248 TRP B O 1
ATOM 4551 N N . VAL B 1 249 ? -16.547 -8.133 -7.141 1 96 249 VAL B N 1
ATOM 4552 C CA . VAL B 1 249 ? -16.906 -9.492 -7.5 1 96 249 VAL B CA 1
ATOM 4553 C C . VAL B 1 249 ? -18.109 -9.945 -6.668 1 96 249 VAL B C 1
ATOM 4555 O O . VAL B 1 249 ? -18.172 -9.672 -5.465 1 96 249 VAL B O 1
ATOM 4558 N N . ARG B 1 250 ? -19.078 -10.562 -7.332 1 93.94 250 ARG B N 1
ATOM 4559 C CA . ARG B 1 250 ? -20.266 -11.055 -6.652 1 93.94 250 ARG B CA 1
ATOM 4560 C C . ARG B 1 250 ? -19.922 -12.172 -5.676 1 93.94 250 ARG B C 1
ATOM 4562 O O . ARG B 1 250 ? -19.875 -13.344 -6.051 1 93.94 250 ARG B O 1
ATOM 4569 N N . THR B 1 251 ? -19.734 -11.797 -4.43 1 92.25 251 THR B N 1
ATOM 4570 C CA . THR B 1 251 ? -19.422 -12.688 -3.314 1 92.25 251 THR B CA 1
ATOM 4571 C C . THR B 1 251 ? -20.156 -12.242 -2.051 1 92.25 251 THR B C 1
ATOM 4573 O O . THR B 1 251 ? -20.734 -11.148 -2.012 1 92.25 251 THR B O 1
ATOM 4576 N N . PRO B 1 252 ? -20.234 -13.125 -1.025 1 86.5 252 PRO B N 1
ATOM 4577 C CA . PRO B 1 252 ? -20.828 -12.688 0.241 1 86.5 252 PRO B CA 1
ATOM 4578 C C . PRO B 1 252 ? -20.172 -11.422 0.793 1 86.5 252 PRO B C 1
ATOM 4580 O O . PRO B 1 252 ? -20.812 -10.641 1.496 1 86.5 252 PRO B O 1
ATOM 4583 N N . MET B 1 253 ? -18.984 -11.109 0.422 1 82.81 253 MET B N 1
ATOM 4584 C CA . MET B 1 253 ? -18.219 -9.977 0.926 1 82.81 253 MET B CA 1
ATOM 4585 C C . MET B 1 253 ? -18.906 -8.664 0.581 1 82.81 253 MET B C 1
ATOM 4587 O O . MET B 1 253 ? -18.875 -7.715 1.372 1 82.81 253 MET B O 1
ATOM 4591 N N . ILE B 1 254 ? -19.562 -8.586 -0.614 1 83.88 254 ILE B N 1
ATOM 4592 C CA . ILE B 1 254 ? -20.125 -7.309 -1.047 1 83.88 254 ILE B CA 1
ATOM 4593 C C . ILE B 1 254 ? -21.641 -7.402 -1.092 1 83.88 254 ILE B C 1
ATOM 4595 O O . ILE B 1 254 ? -22.312 -6.531 -1.656 1 83.88 254 ILE B O 1
ATOM 4599 N N . GLU B 1 255 ? -22.188 -8.422 -0.597 1 81.31 255 GLU B N 1
ATOM 4600 C CA . GLU B 1 255 ? -23.609 -8.695 -0.692 1 81.31 255 GLU B CA 1
ATOM 4601 C C . GLU B 1 255 ? -24.438 -7.539 -0.127 1 81.31 255 GLU B C 1
ATOM 4603 O O . GLU B 1 255 ? -25.422 -7.117 -0.732 1 81.31 255 GLU B O 1
ATOM 4608 N N . LYS B 1 256 ? -23.953 -7.039 0.979 1 75.31 256 LYS B N 1
ATOM 4609 C CA . LYS B 1 256 ? -24.703 -5.957 1.613 1 75.31 256 LYS B CA 1
ATOM 4610 C C . LYS B 1 256 ? -24.703 -4.707 0.736 1 75.31 256 LYS B C 1
ATOM 4612 O O . LYS B 1 256 ? -25.719 -4.008 0.649 1 75.31 256 LYS B O 1
ATOM 4617 N N . MET B 1 257 ? -23.656 -4.488 0.084 1 76.25 257 MET B N 1
ATOM 4618 C CA . MET B 1 257 ? -23.547 -3.307 -0.762 1 76.25 257 MET B CA 1
ATOM 4619 C C . MET B 1 257 ? -24.391 -3.461 -2.025 1 76.25 257 MET B C 1
ATOM 4621 O O . MET B 1 257 ? -25 -2.498 -2.492 1 76.25 257 MET B O 1
ATOM 4625 N N . THR B 1 258 ? -24.5 -4.633 -2.553 1 77.06 258 THR B N 1
ATOM 4626 C CA . THR B 1 258 ? -25.188 -4.855 -3.818 1 77.06 258 THR B CA 1
ATOM 4627 C C . THR B 1 258 ? -26.688 -4.953 -3.604 1 77.06 258 THR B C 1
ATOM 4629 O O . THR B 1 258 ? -27.469 -4.891 -4.562 1 77.06 258 THR B O 1
ATOM 4632 N N . GLN B 1 259 ? -27.031 -5.066 -2.396 1 75.56 259 GLN B N 1
ATOM 4633 C CA . GLN B 1 259 ? -28.453 -5.121 -2.102 1 75.56 259 GLN B CA 1
ATOM 4634 C C . GLN B 1 259 ? -29.109 -3.756 -2.299 1 75.56 259 GLN B C 1
ATOM 4636 O O . GLN B 1 259 ? -30.328 -3.66 -2.422 1 75.56 259 GLN B O 1
ATOM 4641 N N . ALA B 1 260 ? -28.297 -2.723 -2.344 1 70.19 260 ALA B N 1
ATOM 4642 C CA . ALA B 1 260 ? -28.844 -1.394 -2.572 1 70.19 260 ALA B CA 1
ATOM 4643 C C . ALA B 1 260 ? -29.562 -1.321 -3.924 1 70.19 260 ALA B C 1
ATOM 4645 O O . ALA B 1 260 ? -30.312 -0.383 -4.184 1 70.19 260 ALA B O 1
ATOM 4646 N N . GLY B 1 261 ? -29.469 -2.377 -4.754 1 65 261 GLY B N 1
ATOM 4647 C CA . GLY B 1 261 ? -30.312 -2.586 -5.922 1 65 261 GLY B CA 1
ATOM 4648 C C . GLY B 1 261 ? -29.938 -1.685 -7.086 1 65 261 GLY B C 1
ATOM 4649 O O . GLY B 1 261 ? -28.781 -1.617 -7.484 1 65 261 GLY B O 1
ATOM 4650 N N . SER B 1 262 ? -30.922 -0.882 -7.477 1 67.75 262 SER B N 1
ATOM 4651 C CA . SER B 1 262 ? -30.859 -0.048 -8.672 1 67.75 262 SER B CA 1
ATOM 4652 C C . SER B 1 262 ? -29.875 1.104 -8.492 1 67.75 262 SER B C 1
ATOM 4654 O O . SER B 1 262 ? -29.453 1.723 -9.461 1 67.75 262 SER B O 1
ATOM 4656 N N . HIS B 1 263 ? -29.422 1.249 -7.27 1 75.81 263 HIS B N 1
ATOM 4657 C CA . HIS B 1 263 ? -28.547 2.4 -7.027 1 75.81 263 HIS B CA 1
ATOM 4658 C C . HIS B 1 263 ? -27.078 2.025 -7.156 1 75.81 263 HIS B C 1
ATOM 4660 O O . HIS B 1 263 ? -26.219 2.9 -7.262 1 75.81 263 HIS B O 1
ATOM 4666 N N . TRP B 1 264 ? -26.906 0.707 -7.188 1 79.5 264 TRP B N 1
ATOM 4667 C CA . TRP B 1 264 ? -25.547 0.252 -7.461 1 79.5 264 TRP B CA 1
ATOM 4668 C C . TRP B 1 264 ? -25.266 0.277 -8.961 1 79.5 264 TRP B C 1
ATOM 4670 O O . TRP B 1 264 ? -25.859 -0.485 -9.727 1 79.5 264 TRP B O 1
ATOM 4680 N N . LYS B 1 265 ? -24.328 1.186 -9.391 1 80.25 265 LYS B N 1
ATOM 4681 C CA . LYS B 1 265 ? -24.125 1.366 -10.828 1 80.25 265 LYS B CA 1
ATOM 4682 C C . LYS B 1 265 ? -22.766 0.82 -11.258 1 80.25 265 LYS B C 1
ATOM 4684 O O . LYS B 1 265 ? -22.469 0.793 -12.453 1 80.25 265 LYS B O 1
ATOM 4689 N N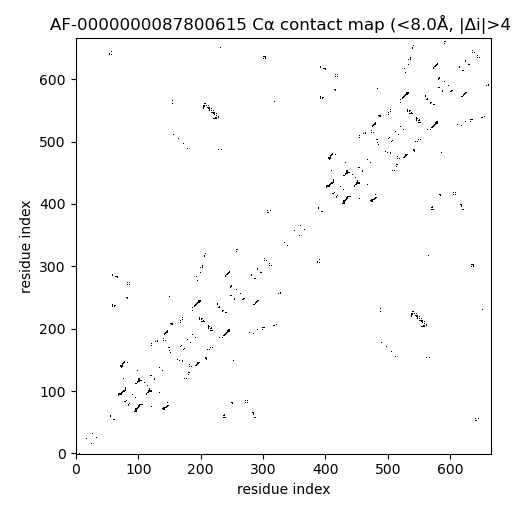 . GLU B 1 266 ? -22 0.307 -10.305 1 83.62 266 GLU B N 1
ATOM 4690 C CA . GLU B 1 266 ? -20.703 -0.237 -10.672 1 83.62 266 GLU B CA 1
ATOM 4691 C C . GLU B 1 266 ? -20.828 -1.663 -11.203 1 83.62 266 GLU B C 1
ATOM 4693 O O . GLU B 1 266 ? -21.656 -2.439 -10.719 1 83.62 266 GLU B O 1
ATOM 4698 N N . PRO B 1 267 ? -20.031 -1.977 -12.258 1 89.06 267 PRO B N 1
ATOM 4699 C CA . PRO B 1 267 ? -20.047 -3.369 -12.719 1 89.06 267 PRO B CA 1
ATOM 4700 C C . PRO B 1 267 ? -19.641 -4.355 -11.617 1 89.06 267 PRO B C 1
ATOM 4702 O O . PRO B 1 267 ? -18.75 -4.062 -10.82 1 89.06 267 PRO B O 1
ATOM 4705 N N . VAL B 1 268 ? -20.359 -5.441 -11.555 1 93.38 268 VAL B N 1
ATOM 4706 C CA . VAL B 1 268 ? -20.047 -6.531 -10.641 1 93.38 268 VAL B CA 1
ATOM 4707 C C . VAL B 1 268 ? -19.672 -7.785 -11.43 1 93.38 268 VAL B C 1
ATOM 4709 O O . VAL B 1 268 ? -20.469 -8.25 -12.258 1 93.38 268 VAL B O 1
ATOM 4712 N N . LEU B 1 269 ? -18.484 -8.266 -11.195 1 96.75 269 LEU B N 1
ATOM 4713 C CA . LEU B 1 269 ? -17.984 -9.453 -11.883 1 96.75 269 LEU B CA 1
ATOM 4714 C C . LEU B 1 269 ? -18.469 -10.727 -11.195 1 96.75 269 LEU B C 1
ATOM 4716 O O . LEU B 1 269 ? -18.844 -10.695 -10.016 1 96.75 269 LEU B O 1
ATOM 4720 N N . GLU B 1 270 ? -18.469 -11.758 -11.984 1 97.31 270 GLU B N 1
ATOM 4721 C CA . GLU B 1 270 ? -18.75 -13.078 -11.414 1 97.31 270 GLU B CA 1
ATOM 4722 C C . GLU B 1 270 ? -17.469 -13.781 -10.992 1 97.31 270 GLU B C 1
ATOM 4724 O O . GLU B 1 270 ? -16.422 -13.594 -11.609 1 97.31 270 GLU B O 1
ATOM 4729 N N . PRO B 1 271 ? -17.562 -14.617 -9.961 1 98.19 271 PRO B N 1
ATOM 4730 C CA . PRO B 1 271 ? -16.359 -15.289 -9.453 1 98.19 271 PRO B CA 1
ATOM 4731 C C . PRO B 1 271 ? -15.602 -16.047 -10.539 1 98.19 271 PRO B C 1
ATOM 4733 O O . PRO B 1 271 ? -14.367 -16.094 -10.508 1 98.19 271 PRO B O 1
ATOM 4736 N N . HIS B 1 272 ? -16.25 -16.578 -11.547 1 97.94 272 HIS B N 1
ATOM 4737 C CA . HIS B 1 272 ? -15.578 -17.375 -12.57 1 97.94 272 HIS B CA 1
ATOM 4738 C C . HIS B 1 272 ? -14.633 -16.531 -13.406 1 97.94 272 HIS B C 1
ATOM 4740 O O . HIS B 1 272 ? -13.656 -17.031 -13.961 1 97.94 272 HIS B O 1
ATOM 4746 N N . GLU B 1 273 ? -14.891 -15.195 -13.5 1 98.25 273 GLU B N 1
ATOM 4747 C CA . GLU B 1 273 ? -14.008 -14.297 -14.242 1 98.25 273 GLU B CA 1
ATOM 4748 C C . GLU B 1 273 ? -12.648 -14.188 -13.562 1 98.25 273 GLU B C 1
ATOM 4750 O O . GLU B 1 273 ? -11.617 -14.133 -14.234 1 98.25 273 GLU B O 1
ATOM 4755 N N . ILE B 1 274 ? -12.641 -14.195 -12.25 1 98.69 274 ILE B N 1
ATOM 4756 C CA . ILE B 1 274 ? -11.391 -14.133 -11.492 1 98.69 274 ILE B CA 1
ATOM 4757 C C . ILE B 1 274 ? -10.719 -15.5 -11.508 1 98.69 274 ILE B C 1
ATOM 4759 O O . ILE B 1 274 ? -9.508 -15.602 -11.758 1 98.69 274 ILE B O 1
ATOM 4763 N N . SER B 1 275 ? -11.523 -16.562 -11.297 1 98.75 275 SER B N 1
ATOM 4764 C CA . SER B 1 275 ? -10.992 -17.922 -11.289 1 98.75 275 SER B CA 1
ATOM 4765 C C . SER B 1 275 ? -10.305 -18.25 -12.609 1 98.75 275 SER B C 1
ATOM 4767 O O . SER B 1 275 ? -9.195 -18.797 -12.617 1 98.75 275 SER B O 1
ATOM 4769 N N . SER B 1 276 ? -10.938 -17.875 -13.688 1 98.38 276 SER B N 1
ATOM 4770 C CA . SER B 1 276 ? -10.391 -18.156 -15.008 1 98.38 276 SER B CA 1
ATOM 4771 C C . SER B 1 276 ? -9.055 -17.453 -15.211 1 98.38 276 SER B C 1
ATOM 4773 O O . SER B 1 276 ? -8.125 -18.016 -15.789 1 98.38 276 SER B O 1
ATOM 4775 N N . ALA B 1 277 ? -8.992 -16.219 -14.789 1 98.38 277 ALA B N 1
ATOM 4776 C CA . ALA B 1 277 ? -7.754 -15.453 -14.93 1 98.38 277 ALA B CA 1
ATOM 4777 C C . ALA B 1 277 ? -6.629 -16.078 -14.109 1 98.38 277 ALA B C 1
ATOM 4779 O O . ALA B 1 277 ? -5.492 -16.172 -14.57 1 98.38 277 ALA B O 1
ATOM 4780 N N . VAL B 1 278 ? -6.918 -16.516 -12.898 1 98.56 278 VAL B N 1
ATOM 4781 C CA . VAL B 1 278 ? -5.934 -17.141 -12.023 1 98.56 278 VAL B CA 1
ATOM 4782 C C . VAL B 1 278 ? -5.438 -18.438 -12.641 1 98.56 278 VAL B C 1
ATOM 4784 O O . VAL B 1 278 ? -4.23 -18.672 -12.719 1 98.56 278 VAL B O 1
ATOM 4787 N N . ILE B 1 279 ? -6.352 -19.266 -13.102 1 97.75 279 ILE B N 1
ATOM 4788 C CA . ILE B 1 279 ? -6 -20.562 -13.664 1 97.75 279 ILE B CA 1
ATOM 4789 C C . ILE B 1 279 ? -5.168 -20.375 -14.93 1 97.75 279 ILE B C 1
ATOM 4791 O O . ILE B 1 279 ? -4.203 -21.109 -15.164 1 97.75 279 ILE B O 1
ATOM 4795 N N . ARG B 1 280 ? -5.535 -19.391 -15.719 1 96.75 280 ARG B N 1
ATOM 4796 C CA . ARG B 1 280 ? -4.75 -19.109 -16.922 1 96.75 280 ARG B CA 1
ATOM 4797 C C . ARG B 1 280 ? -3.305 -18.781 -16.562 1 96.75 280 ARG B C 1
ATOM 4799 O O . ARG B 1 280 ? -2.379 -19.219 -17.25 1 96.75 280 ARG B O 1
ATOM 4806 N N . GLN B 1 281 ? -3.096 -18 -15.547 1 96.44 281 GLN B N 1
ATOM 4807 C CA . GLN B 1 281 ? -1.741 -17.672 -15.109 1 96.44 281 GLN B CA 1
ATOM 4808 C C . GLN B 1 281 ? -0.985 -18.922 -14.688 1 96.44 281 GLN B C 1
ATOM 4810 O O . GLN B 1 281 ? 0.171 -19.125 -15.07 1 96.44 281 GLN B O 1
ATOM 4815 N N . ILE B 1 282 ? -1.666 -19.766 -13.93 1 96.62 282 ILE B N 1
ATOM 4816 C CA . ILE B 1 282 ? -1.041 -20.969 -13.391 1 96.62 282 ILE B CA 1
ATOM 4817 C C . ILE B 1 282 ? -0.661 -21.906 -14.531 1 96.62 282 ILE B C 1
ATOM 4819 O O . ILE B 1 282 ? 0.484 -22.359 -14.617 1 96.62 282 ILE B O 1
ATOM 4823 N N . VAL B 1 283 ? -1.543 -22.125 -15.43 1 95.56 283 VAL B N 1
ATOM 4824 C CA . VAL B 1 283 ? -1.376 -23.109 -16.484 1 95.56 283 VAL B CA 1
ATOM 4825 C C . VAL B 1 283 ? -0.39 -22.594 -17.531 1 95.56 283 VAL B C 1
ATOM 4827 O O . VAL B 1 283 ? 0.383 -23.359 -18.109 1 95.56 283 VAL B O 1
ATOM 4830 N N . SER B 1 284 ? -0.364 -21.312 -17.766 1 94.06 284 SER B N 1
ATOM 4831 C CA . SER B 1 284 ? 0.541 -20.734 -18.75 1 94.06 284 SER B CA 1
ATOM 4832 C C . SER B 1 284 ? 1.987 -20.781 -18.266 1 94.06 284 SER B C 1
ATOM 4834 O O . SER B 1 284 ? 2.916 -20.688 -19.078 1 94.06 284 SER B O 1
ATOM 4836 N N . GLY B 1 285 ? 2.16 -20.844 -16.938 1 94.69 285 GLY B N 1
ATOM 4837 C CA . GLY B 1 285 ? 3.496 -20.797 -16.375 1 94.69 285 GLY B CA 1
ATOM 4838 C C . GLY B 1 285 ? 4.102 -19.406 -16.375 1 94.69 285 GLY B C 1
ATOM 4839 O O . GLY B 1 285 ? 5.316 -19.25 -16.219 1 94.69 285 GLY B O 1
ATOM 4840 N N . ASN B 1 286 ? 3.256 -18.391 -16.609 1 95.56 286 ASN B N 1
ATOM 4841 C CA . ASN B 1 286 ? 3.729 -17.016 -16.609 1 95.56 286 ASN B CA 1
ATOM 4842 C C . ASN B 1 286 ? 3.219 -16.234 -15.406 1 95.56 286 ASN B C 1
ATOM 4844 O O . ASN B 1 286 ? 2.029 -16.281 -15.086 1 95.56 286 ASN B O 1
ATOM 4848 N N . GLY B 1 287 ? 4.215 -15.641 -14.664 1 97.06 287 GLY B N 1
ATOM 4849 C CA . GLY B 1 287 ? 3.836 -14.68 -13.648 1 97.06 287 GLY B CA 1
ATOM 4850 C C . GLY B 1 287 ? 3.506 -13.312 -14.219 1 97.06 287 GLY B C 1
ATOM 4851 O O . GLY B 1 287 ? 3.725 -13.055 -15.398 1 97.06 287 GLY B O 1
ATOM 4852 N N . GLY B 1 288 ? 2.953 -12.508 -13.445 1 97.31 288 GLY B N 1
ATOM 4853 C CA . GLY B 1 288 ? 2.678 -11.141 -13.875 1 97.31 288 GLY B CA 1
ATOM 4854 C C . GLY B 1 288 ? 1.527 -10.5 -13.117 1 97.31 288 GLY B C 1
ATOM 4855 O O . GLY B 1 288 ? 1.066 -11.039 -12.109 1 97.31 288 GLY B O 1
ATOM 4856 N N . GLN B 1 289 ? 1.136 -9.289 -13.523 1 98 289 GLN B N 1
ATOM 4857 C CA . GLN B 1 289 ? 0.031 -8.516 -12.969 1 98 289 GLN B CA 1
ATOM 4858 C C . GLN B 1 289 ? -1.196 -8.586 -13.875 1 98 289 GLN B C 1
ATOM 4860 O O . GLN B 1 289 ? -1.097 -8.359 -15.086 1 98 289 GLN B O 1
ATOM 4865 N N . VAL B 1 290 ? -2.346 -8.922 -13.305 1 98.06 290 VAL B N 1
ATOM 4866 C CA . VAL B 1 290 ? -3.58 -9.062 -14.062 1 98.06 290 VAL B CA 1
ATOM 4867 C C . VAL B 1 290 ? -4.672 -8.188 -13.445 1 98.06 290 VAL B C 1
ATOM 4869 O O . VAL B 1 290 ? -4.98 -8.32 -12.258 1 98.06 290 VAL B O 1
ATOM 4872 N N . VAL B 1 291 ? -5.215 -7.285 -14.172 1 97.88 291 VAL B N 1
ATOM 4873 C CA . VAL B 1 291 ? -6.355 -6.473 -13.766 1 97.88 291 VAL B CA 1
ATOM 4874 C C . VAL B 1 291 ? -7.629 -7.004 -14.422 1 97.88 291 VAL B C 1
ATOM 4876 O O . VAL B 1 291 ? -7.652 -7.258 -15.625 1 97.88 291 VAL B O 1
ATOM 4879 N N . ILE B 1 292 ? -8.664 -7.203 -13.586 1 98.06 292 ILE B N 1
ATOM 4880 C CA . ILE B 1 292 ? -9.914 -7.766 -14.086 1 98.06 292 ILE B CA 1
ATOM 4881 C C . ILE B 1 292 ? -11.07 -6.84 -13.727 1 98.06 292 ILE B C 1
ATOM 4883 O O . ILE B 1 292 ? -11.32 -6.574 -12.547 1 98.06 292 ILE B O 1
ATOM 4887 N N . PRO B 1 293 ? -11.93 -6.367 -14.75 1 96.69 293 PRO B N 1
ATOM 4888 C CA . PRO B 1 293 ? -11.695 -6.598 -16.172 1 96.69 293 PRO B CA 1
ATOM 4889 C C . PRO B 1 293 ? -10.547 -5.766 -16.734 1 96.69 293 PRO B C 1
ATOM 4891 O O . PRO B 1 293 ? -10.141 -4.773 -16.125 1 96.69 293 PRO B O 1
ATOM 4894 N N . GLY B 1 294 ? -10.039 -6.191 -17.844 1 94.56 294 GLY B N 1
ATOM 4895 C CA . GLY B 1 294 ? -8.891 -5.535 -18.453 1 94.56 294 GLY B CA 1
ATOM 4896 C C . GLY B 1 294 ? -9.133 -4.07 -18.75 1 94.56 294 GLY B C 1
ATOM 4897 O O . GLY B 1 294 ? -8.203 -3.266 -18.75 1 94.56 294 GLY B O 1
ATOM 4898 N N . SER B 1 295 ? -10.414 -3.662 -18.969 1 92.62 295 SER B N 1
ATOM 4899 C CA . SER B 1 295 ? -10.773 -2.291 -19.312 1 92.62 295 SER B CA 1
ATOM 4900 C C . SER B 1 295 ? -10.508 -1.344 -18.141 1 92.62 295 SER B C 1
ATOM 4902 O O . SER B 1 295 ? -10.469 -0.125 -18.312 1 92.62 295 SER B O 1
ATOM 4904 N N . TYR B 1 296 ? -10.32 -1.885 -16.984 1 93.31 296 TYR B N 1
ATOM 4905 C CA . TYR B 1 296 ? -10.031 -1.067 -15.805 1 93.31 296 TYR B CA 1
ATOM 4906 C C . TYR B 1 296 ? -8.531 -1.006 -15.531 1 93.31 296 TYR B C 1
ATOM 4908 O O . TYR B 1 296 ? -8.102 -0.555 -14.469 1 93.31 296 TYR B O 1
ATOM 4916 N N . GLY B 1 297 ? -7.762 -1.442 -16.484 1 93.06 297 GLY B N 1
ATOM 4917 C CA . GLY B 1 297 ? -6.312 -1.449 -16.344 1 93.06 297 GLY B CA 1
ATOM 4918 C C . GLY B 1 297 ? -5.73 -0.071 -16.094 1 93.06 297 GLY B C 1
ATOM 4919 O O . GLY B 1 297 ? -4.684 0.061 -15.461 1 93.06 297 GLY B O 1
ATOM 4920 N N . LEU B 1 298 ? -6.441 0.97 -16.531 1 92.12 298 LEU B N 1
ATOM 4921 C CA . LEU B 1 298 ? -5.965 2.34 -16.359 1 92.12 298 LEU B CA 1
ATOM 4922 C C . LEU B 1 298 ? -6.051 2.771 -14.906 1 92.12 298 LEU B C 1
ATOM 4924 O O . LEU B 1 298 ? -5.43 3.762 -14.508 1 92.12 298 LEU B O 1
ATOM 4928 N N . THR B 1 299 ? -6.812 2.051 -14.094 1 92.88 299 THR B N 1
ATOM 4929 C CA . THR B 1 299 ? -6.883 2.346 -12.672 1 92.88 299 THR B CA 1
ATOM 4930 C C . THR B 1 299 ? -5.508 2.213 -12.023 1 92.88 299 THR B C 1
ATOM 4932 O O . THR B 1 299 ? -5.191 2.928 -11.062 1 92.88 299 THR B O 1
ATOM 4935 N N . ALA B 1 300 ? -4.699 1.371 -12.617 1 93.69 300 ALA B N 1
ATOM 4936 C CA . ALA B 1 300 ? -3.352 1.156 -12.102 1 93.69 300 ALA B CA 1
ATOM 4937 C C . ALA B 1 300 ? -2.49 2.404 -12.273 1 93.69 300 ALA B C 1
ATOM 4939 O O . ALA B 1 300 ? -1.424 2.52 -11.664 1 93.69 300 ALA B O 1
ATOM 4940 N N . LEU B 1 301 ? -2.977 3.402 -13.047 1 95.19 301 LEU B N 1
ATOM 4941 C CA . LEU B 1 301 ? -2.182 4.586 -13.359 1 95.19 301 LEU B CA 1
ATOM 4942 C C . LEU B 1 301 ? -2.615 5.77 -12.5 1 95.19 301 LEU B C 1
ATOM 4944 O O . LEU B 1 301 ? -2.037 6.855 -12.602 1 95.19 301 LEU B O 1
ATOM 4948 N N . VAL B 1 302 ? -3.529 5.609 -11.648 1 96.19 302 VAL B N 1
ATOM 4949 C CA . VAL B 1 302 ? -4.184 6.727 -10.977 1 96.19 302 VAL B CA 1
ATOM 4950 C C . VAL B 1 302 ? -3.15 7.535 -10.195 1 96.19 302 VAL B C 1
ATOM 4952 O O . VAL B 1 302 ? -3.119 8.766 -10.289 1 96.19 302 VAL B O 1
ATOM 4955 N N . ARG B 1 303 ? -2.234 6.887 -9.508 1 95.88 303 ARG B N 1
ATOM 4956 C CA . ARG B 1 303 ? -1.282 7.578 -8.641 1 95.88 303 ARG B CA 1
ATOM 4957 C C . ARG B 1 303 ? -0.202 8.273 -9.461 1 95.88 303 ARG B C 1
ATOM 4959 O O . ARG B 1 303 ? 0.629 9 -8.914 1 95.88 303 ARG B O 1
ATOM 4966 N N . ALA B 1 304 ? -0.259 8.086 -10.75 1 95.19 304 ALA B N 1
ATOM 4967 C CA . ALA B 1 304 ? 0.722 8.719 -11.617 1 95.19 304 ALA B CA 1
ATOM 4968 C C . ALA B 1 304 ? 0.162 10.008 -12.227 1 95.19 304 ALA B C 1
ATOM 4970 O O . ALA B 1 304 ? 0.907 10.805 -12.797 1 95.19 304 ALA B O 1
ATOM 4971 N N . TYR B 1 305 ? -1.138 10.188 -12.18 1 95.5 305 TYR B N 1
ATOM 4972 C CA . TYR B 1 305 ? -1.747 11.398 -12.727 1 95.5 305 TYR B CA 1
ATOM 4973 C C . TYR B 1 305 ? -1.43 12.609 -11.852 1 95.5 305 TYR B C 1
ATOM 4975 O O . TYR B 1 305 ? -1.056 12.461 -10.688 1 95.5 305 TYR B O 1
ATOM 4983 N N . PRO B 1 306 ? -1.555 13.781 -12.477 1 95.94 306 PRO B N 1
ATOM 4984 C CA . PRO B 1 306 ? -1.475 14.961 -11.617 1 95.94 306 PRO B CA 1
ATOM 4985 C C . PRO B 1 306 ? -2.445 14.898 -10.438 1 95.94 306 PRO B C 1
ATOM 4987 O O . PRO B 1 306 ? -3.543 14.352 -10.57 1 95.94 306 PRO B O 1
ATOM 4990 N N . ASN B 1 307 ? -2.059 15.484 -9.352 1 96.75 307 ASN B N 1
ATOM 4991 C CA . ASN B 1 307 ? -2.816 15.336 -8.117 1 96.75 307 ASN B CA 1
ATOM 4992 C C . ASN B 1 307 ? -4.254 15.82 -8.273 1 96.75 307 ASN B C 1
ATOM 4994 O O . ASN B 1 307 ? -5.168 15.289 -7.645 1 96.75 307 ASN B O 1
ATOM 4998 N N . TRP B 1 308 ? -4.473 16.859 -9.133 1 97.62 308 TRP B N 1
ATOM 4999 C CA . TRP B 1 308 ? -5.84 17.328 -9.297 1 97.62 308 TRP B CA 1
ATOM 5000 C C . TRP B 1 308 ? -6.703 16.297 -10 1 97.62 308 TRP B C 1
ATOM 5002 O O . TRP B 1 308 ? -7.898 16.188 -9.719 1 97.62 308 TRP B O 1
ATOM 5012 N N . ILE B 1 309 ? -6.109 15.516 -10.891 1 97.5 309 ILE B N 1
ATOM 5013 C CA . ILE B 1 309 ? -6.844 14.43 -11.531 1 97.5 309 ILE B CA 1
ATOM 5014 C C . ILE B 1 309 ? -7.055 13.289 -10.539 1 97.5 309 ILE B C 1
ATOM 5016 O O . ILE B 1 309 ? -8.133 12.695 -10.492 1 97.5 309 ILE B O 1
ATOM 5020 N N . GLN B 1 310 ? -6.016 12.953 -9.727 1 97.69 310 GLN B N 1
ATOM 5021 C CA . GLN B 1 310 ? -6.156 11.922 -8.695 1 97.69 310 GLN B CA 1
ATOM 5022 C C . GLN B 1 310 ? -7.312 12.242 -7.754 1 97.69 310 GLN B C 1
ATOM 5024 O O . GLN B 1 310 ? -8.141 11.375 -7.469 1 97.69 310 GLN B O 1
ATOM 5029 N N . GLU B 1 311 ? -7.328 13.516 -7.305 1 96.81 311 GLU B N 1
ATOM 5030 C CA . GLU B 1 311 ? -8.375 13.953 -6.387 1 96.81 311 GLU B CA 1
ATOM 5031 C C . GLU B 1 311 ? -9.75 13.867 -7.047 1 96.81 311 GLU B C 1
ATOM 5033 O O . GLU B 1 311 ? -10.734 13.5 -6.398 1 96.81 311 GLU B O 1
ATOM 5038 N N . TRP B 1 312 ? -9.773 14.242 -8.297 1 96.69 312 TRP B N 1
ATOM 5039 C CA . TRP B 1 312 ? -11.039 14.156 -9.023 1 96.69 312 TRP B CA 1
ATOM 5040 C C . TRP B 1 312 ? -11.539 12.711 -9.062 1 96.69 312 TRP B C 1
ATOM 5042 O O . TRP B 1 312 ? -12.727 12.453 -8.836 1 96.69 312 TRP B O 1
ATOM 5052 N N . ILE B 1 313 ? -10.68 11.797 -9.344 1 96.31 313 ILE B N 1
ATOM 5053 C CA . ILE B 1 313 ? -11.031 10.391 -9.422 1 96.31 313 ILE B CA 1
ATOM 5054 C C . ILE B 1 313 ? -11.5 9.898 -8.055 1 96.31 313 ILE B C 1
ATOM 5056 O O . ILE B 1 313 ? -12.562 9.273 -7.941 1 96.31 313 ILE B O 1
ATOM 5060 N N . ARG B 1 314 ? -10.75 10.172 -7 1 96.5 314 ARG B N 1
ATOM 5061 C CA . ARG B 1 314 ? -11.102 9.711 -5.66 1 96.5 314 ARG B CA 1
ATOM 5062 C C . ARG B 1 314 ? -12.383 10.375 -5.172 1 96.5 314 ARG B C 1
ATOM 5064 O O . ARG B 1 314 ? -13.203 9.734 -4.508 1 96.5 314 ARG B O 1
ATOM 5071 N N . ASN B 1 315 ? -12.547 11.68 -5.469 1 95.25 315 ASN B N 1
ATOM 5072 C CA . ASN B 1 315 ? -13.766 12.391 -5.105 1 95.25 315 ASN B CA 1
ATOM 5073 C C . ASN B 1 315 ? -15 11.758 -5.738 1 95.25 315 ASN B C 1
ATOM 5075 O O . ASN B 1 315 ? -16.016 11.555 -5.07 1 95.25 315 ASN B O 1
ATOM 5079 N N . THR B 1 316 ? -14.898 11.484 -7.039 1 92.88 316 THR B N 1
ATOM 5080 C CA . THR B 1 316 ? -16 10.891 -7.773 1 92.88 316 THR B CA 1
ATOM 5081 C C . THR B 1 316 ? -16.359 9.516 -7.199 1 92.88 316 THR B C 1
ATOM 5083 O O . THR B 1 316 ? -17.531 9.219 -6.984 1 92.88 316 THR B O 1
ATOM 5086 N N . ALA B 1 317 ? -15.352 8.727 -6.953 1 91.88 317 ALA B N 1
ATOM 5087 C CA . ALA B 1 317 ? -15.57 7.398 -6.375 1 91.88 317 ALA B CA 1
ATOM 5088 C C . ALA B 1 317 ? -16.188 7.504 -4.98 1 91.88 317 ALA B C 1
ATOM 5090 O O . ALA B 1 317 ? -17.109 6.762 -4.648 1 91.88 317 ALA B O 1
ATOM 5091 N N . SER B 1 318 ? -15.695 8.383 -4.176 1 94.25 318 SER B N 1
ATOM 5092 C CA . SER B 1 318 ? -16.156 8.562 -2.805 1 94.25 318 SER B CA 1
ATOM 5093 C C . SER B 1 318 ? -17.609 9.031 -2.768 1 94.25 318 SER B C 1
ATOM 5095 O O . SER B 1 318 ? -18.406 8.555 -1.959 1 94.25 318 SER B O 1
ATOM 5097 N N . GLU B 1 319 ? -17.953 9.93 -3.629 1 92.12 319 GLU B N 1
ATOM 5098 C CA . GLU B 1 319 ? -19.312 10.43 -3.697 1 92.12 319 GLU B CA 1
ATOM 5099 C C . GLU B 1 319 ? -20.297 9.312 -4.043 1 92.12 319 GLU B C 1
ATOM 5101 O O . GLU B 1 319 ? -21.391 9.242 -3.482 1 92.12 319 GLU B O 1
ATOM 5106 N N . LYS B 1 320 ? -19.906 8.508 -4.973 1 88 320 LYS B N 1
ATOM 5107 C CA . LYS B 1 320 ? -20.75 7.375 -5.352 1 88 320 LYS B CA 1
ATOM 5108 C C . LYS B 1 320 ? -20.969 6.434 -4.172 1 88 320 LYS B C 1
ATOM 5110 O O . LYS B 1 320 ? -22.094 5.977 -3.939 1 88 320 LYS B O 1
ATOM 5115 N N . ILE B 1 321 ? -19.922 6.219 -3.41 1 88 321 ILE B N 1
ATOM 5116 C CA . ILE B 1 321 ? -19.984 5.281 -2.295 1 88 321 ILE B CA 1
ATOM 5117 C C . ILE B 1 321 ? -20.828 5.875 -1.169 1 88 321 ILE B C 1
ATOM 5119 O O . ILE B 1 321 ? -21.641 5.176 -0.552 1 88 321 ILE B O 1
ATOM 5123 N N . VAL B 1 322 ? -20.656 7.133 -0.899 1 90.75 322 VAL B N 1
ATOM 5124 C CA . VAL B 1 322 ? -21.422 7.797 0.146 1 90.75 322 VAL B CA 1
ATOM 5125 C C . VAL B 1 322 ? -22.922 7.754 -0.196 1 90.75 322 VAL B C 1
ATOM 5127 O O . VAL B 1 322 ? -23.75 7.492 0.671 1 90.75 322 VAL B O 1
ATOM 5130 N N . THR B 1 323 ? -23.188 8 -1.47 1 87.5 323 THR B N 1
ATOM 5131 C CA . THR B 1 323 ? -24.562 7.965 -1.92 1 87.5 323 THR B CA 1
ATOM 5132 C C . THR B 1 323 ? -25.141 6.559 -1.772 1 87.5 323 THR B C 1
ATOM 5134 O O . THR B 1 323 ? -26.281 6.395 -1.312 1 87.5 323 THR B O 1
ATOM 5137 N N . LEU B 1 324 ? -24.375 5.637 -2.117 1 83.44 324 LEU B N 1
ATOM 5138 C CA . LEU B 1 324 ? -24.812 4.25 -2.023 1 83.44 324 LEU B CA 1
ATOM 5139 C C . LEU B 1 324 ? -25.062 3.855 -0.572 1 83.44 324 LEU B C 1
ATOM 5141 O O . LEU B 1 324 ? -26.047 3.168 -0.272 1 83.44 324 LEU B O 1
ATOM 5145 N N . ARG B 1 325 ? -24.219 4.254 0.276 1 82.12 325 ARG B N 1
ATOM 5146 C CA . ARG B 1 325 ? -24.359 3.91 1.688 1 82.12 325 ARG B CA 1
ATOM 5147 C C . ARG B 1 325 ? -25.562 4.609 2.312 1 82.12 325 ARG B C 1
ATOM 5149 O O . ARG B 1 325 ? -26.219 4.047 3.188 1 82.12 325 ARG B O 1
ATOM 5156 N N . ARG B 1 326 ? -25.75 5.781 1.941 1 83.25 326 ARG B N 1
ATOM 5157 C CA . ARG B 1 326 ? -26.922 6.504 2.406 1 83.25 326 ARG B CA 1
ATOM 5158 C C . ARG B 1 326 ? -28.203 5.785 1.995 1 83.25 326 ARG B C 1
ATOM 5160 O O . ARG B 1 326 ? -29.141 5.645 2.797 1 83.25 326 ARG B O 1
ATOM 5167 N N . LEU B 1 327 ? -28.234 5.332 0.801 1 80.12 327 LEU B N 1
ATOM 5168 C CA . LEU B 1 327 ? -29.406 4.637 0.28 1 80.12 327 LEU B CA 1
ATOM 5169 C C . LEU B 1 327 ? -29.594 3.299 0.985 1 80.12 327 LEU B C 1
ATOM 5171 O O . LEU B 1 327 ? -30.734 2.896 1.259 1 80.12 327 LEU B O 1
ATOM 5175 N N . GLU B 1 328 ? -28.531 2.639 1.229 1 76.81 328 GLU B N 1
ATOM 5176 C CA . GLU B 1 328 ? -28.578 1.385 1.974 1 76.81 328 GLU B CA 1
ATOM 5177 C C . GLU B 1 328 ? -29.203 1.588 3.352 1 76.81 328 GLU B C 1
ATOM 5179 O O . GLU B 1 328 ? -30.016 0.774 3.797 1 76.81 328 GLU B O 1
ATOM 5184 N N . ARG B 1 329 ? -28.859 2.672 4.02 1 77.75 329 ARG B N 1
ATOM 5185 C CA . ARG B 1 329 ? -29.359 2.971 5.355 1 77.75 329 ARG B CA 1
ATOM 5186 C C . ARG B 1 329 ? -30.844 3.322 5.312 1 77.75 329 ARG B C 1
ATOM 5188 O O . ARG B 1 329 ? -31.594 2.977 6.227 1 77.75 329 ARG B O 1
ATOM 5195 N N . GLU B 1 330 ? -31.188 3.928 4.27 1 77.94 330 GLU B N 1
ATOM 5196 C CA . GLU B 1 330 ? -32.594 4.32 4.117 1 77.94 330 GLU B CA 1
ATOM 5197 C C . GLU B 1 330 ? -33.469 3.109 3.836 1 77.94 330 GLU B C 1
ATOM 5199 O O . GLU B 1 330 ? -34.625 3.072 4.25 1 77.94 330 GLU B O 1
ATOM 5204 N N . MET B 1 331 ? -32.906 2.182 3.207 1 72.75 331 MET B N 1
ATOM 5205 C CA . MET B 1 331 ? -33.656 0.986 2.861 1 72.75 331 MET B CA 1
ATOM 5206 C C . MET B 1 331 ? -33.75 0.034 4.051 1 72.75 331 MET B C 1
ATOM 5208 O O . MET B 1 331 ? -34.656 -0.786 4.125 1 72.75 331 MET B O 1
ATOM 5212 N N . SER B 1 332 ? -32.75 0.036 4.844 1 64.69 332 SER B N 1
ATOM 5213 C CA . SER B 1 332 ? -32.719 -0.847 6.004 1 64.69 332 SER B CA 1
ATOM 5214 C C . SER B 1 332 ? -33.656 -0.329 7.113 1 64.69 332 SER B C 1
ATOM 5216 O O . SER B 1 332 ? -33.938 -1.048 8.07 1 64.69 332 SER B O 1
ATOM 5218 N N . LYS B 1 333 ? -34.188 0.855 7.043 1 59.34 333 LYS B N 1
ATOM 5219 C CA . LYS B 1 333 ? -35.25 1.368 7.938 1 59.34 333 LYS B CA 1
ATOM 5220 C C . LYS B 1 333 ? -36.625 0.966 7.457 1 59.34 333 LYS B C 1
ATOM 5222 O O . LYS B 1 333 ? -36.875 0.908 6.25 1 59.34 333 LYS B O 1
#

Organism: Aspergillus candidus (NCBI:txid41067)